Protein AF-A0A1G1EBK8-F1 (afdb_monomer)

Solvent-accessible surface area (backbone atoms only — not comparable to full-atom values): 27143 Å² total; per-residue (Å²): 138,87,82,80,76,94,60,84,82,76,86,72,68,101,64,62,46,67,24,41,81,58,29,32,38,35,68,66,65,96,40,34,37,39,34,24,47,76,86,42,84,69,46,82,44,76,47,86,49,78,54,48,54,51,51,50,56,38,45,41,47,74,76,58,59,32,39,57,70,40,42,17,61,75,66,74,47,57,54,68,57,53,55,51,49,42,54,35,30,76,74,46,40,78,72,42,62,54,77,61,80,78,87,70,98,61,100,83,66,75,90,70,61,86,84,59,75,85,70,68,63,69,59,55,54,50,54,50,53,49,51,53,48,53,54,48,52,60,59,62,56,59,61,89,65,83,74,74,76,82,55,82,73,50,68,71,47,88,52,58,80,70,88,77,75,98,72,93,49,100,59,55,76,61,50,56,55,53,54,48,41,42,73,75,64,44,44,62,63,57,38,32,54,72,46,13,51,38,27,57,53,58,52,50,52,54,51,27,56,76,70,69,46,88,48,80,75,55,60,75,77,52,61,44,44,63,58,9,47,75,67,27,30,85,46,50,74,55,72,67,60,46,50,53,48,47,52,55,46,48,70,66,68,50,64,64,61,47,52,52,50,57,49,52,50,36,44,36,71,62,76,44,68,75,63,52,44,78,44,67,41,64,72,45,72,50,83,62,100,55,94,55,98,53,55,50,48,42,47,70,61,43,63,67,47,45,61,71,48,39,62,68,48,10,69,80,59,78,69,40,71,38,37,34,39,38,38,44,72,59,64,48,57,71,52,51,59,75,39,73,91,50,35,32,39,31,43,54,68,87,68,60,63,64,65,56,65,66,56,62,72,89,69,38,54,73,80,46,76,50,95,94,39,48,31,31,44,32,79,48,80,42,80,47,68,42,81,59,55,102,85,48,87,60,59,74,46,78,32,44,30,42,38,40,34,34,67,84,75,74,43,64,50,47,30,41,25,67,50,84,85,63,53,74,68,56,53,56,50,52,78,71,56,86,65,89,73,78,72,64,65,61,57,55,46,56,70,63,68,45,82,86,77,127

Sequence (454 aa):
MVQQALFPTDSQDDRRISIGNGFAIEWLGKSHLTVYRYGIPYKICHIKEAIDRRSLVVELVLECGVTKSRLAEAFGISRQSIDNWVDTFKRSGREGLINSYKGSRRKGRQEHGQELPVGNKARQLEAERRRLREEALSRQMSLPLEEPEPVALGEPPEIFNETHEFQESRYAGSFLYWGIFQGFFDFMSCCESYLGRYALVVYLFAMMMIHNLRSVEQLKTVYRREFGQILGLKQLFSREVLWEKIHHACAQKVSLDLVEEFFKRQAQLGLVSLWCIYIDGHFIPYYGKERVRSGYYTQRGHLSACPAQAGKWASYIGGKAPLIVVDREAWGVEHFLSLKGYRFVTWEKHTDPQELAAIPEGRFGEVFRVNDKAYQALEEKKLYHNQASKHSTGTLWVLRRIIIWDKDSDRRVACATQDDQEDTITIIGRGRGRGLYLYLFLYLYLYLVGPLGY

Mean predicted aligned error: 19.63 Å

Structure (mmCIF, N/CA/C/O backbone):
data_AF-A0A1G1EBK8-F1
#
_entry.id   AF-A0A1G1EBK8-F1
#
loop_
_atom_site.group_PDB
_atom_site.id
_atom_site.type_symbol
_atom_site.label_atom_id
_atom_site.label_alt_id
_atom_site.label_comp_id
_atom_site.label_asym_id
_atom_site.label_entity_id
_atom_site.label_seq_id
_atom_site.pdbx_PDB_ins_code
_atom_site.Cartn_x
_atom_site.Cartn_y
_atom_site.Cartn_z
_atom_site.occupancy
_atom_site.B_iso_or_equiv
_atom_site.auth_seq_id
_atom_site.auth_comp_id
_atom_site.auth_asym_id
_atom_site.auth_atom_id
_atom_site.pdbx_PDB_model_num
ATOM 1 N N . MET A 1 1 ? -28.259 -43.410 43.546 1.00 34.56 1 MET A N 1
ATOM 2 C CA . MET A 1 1 ? -28.045 -42.068 44.125 1.00 34.56 1 MET A CA 1
ATOM 3 C C . MET A 1 1 ? -27.617 -41.150 43.003 1.00 34.56 1 MET A C 1
ATOM 5 O O . MET A 1 1 ? -26.549 -41.335 42.440 1.00 34.56 1 MET A O 1
ATOM 9 N N . VAL A 1 2 ? -28.535 -40.272 42.618 1.00 28.41 2 VAL A N 1
ATOM 10 C CA . VAL A 1 2 ? -28.390 -39.253 41.578 1.00 28.41 2 VAL A CA 1
ATOM 11 C C . VAL A 1 2 ? -27.733 -38.040 42.229 1.00 28.41 2 VAL A C 1
ATOM 13 O O . VAL A 1 2 ? -28.213 -37.599 43.271 1.00 28.41 2 VAL A O 1
ATOM 16 N N . GLN A 1 3 ? -26.662 -37.508 41.641 1.00 29.16 3 GLN A N 1
ATOM 17 C CA . GLN A 1 3 ? -26.151 -36.183 41.989 1.00 29.16 3 GLN A CA 1
ATOM 18 C C . GLN A 1 3 ? -26.443 -35.252 40.810 1.00 29.16 3 GLN A C 1
ATOM 20 O O . GLN A 1 3 ? -26.045 -35.508 39.676 1.00 29.16 3 GLN A O 1
ATOM 25 N N . GLN A 1 4 ? -27.279 -34.260 41.105 1.00 28.94 4 GLN A N 1
ATOM 26 C CA . GLN A 1 4 ? -27.975 -33.377 40.178 1.00 28.94 4 GLN A CA 1
ATOM 27 C C . GLN A 1 4 ? -27.016 -32.446 39.434 1.00 28.94 4 GLN A C 1
ATOM 29 O O . GLN A 1 4 ? -26.142 -31.824 40.036 1.00 28.94 4 GLN A O 1
ATOM 34 N N . ALA A 1 5 ? -27.236 -32.311 38.125 1.00 29.48 5 ALA A N 1
ATOM 35 C CA . ALA A 1 5 ? -26.651 -31.246 37.326 1.00 29.48 5 ALA A CA 1
ATOM 36 C C . ALA A 1 5 ? -27.241 -29.898 37.782 1.00 29.48 5 ALA A C 1
ATOM 38 O O . ALA A 1 5 ? -28.457 -29.731 37.846 1.00 29.48 5 ALA A O 1
ATOM 39 N N . LEU A 1 6 ? -26.366 -28.950 38.109 1.00 32.84 6 LEU A N 1
ATOM 40 C CA . LEU A 1 6 ? -26.663 -27.643 38.713 1.00 32.84 6 LEU A CA 1
ATOM 41 C C . LEU A 1 6 ? -27.179 -26.583 37.720 1.00 32.84 6 LEU A C 1
ATOM 43 O O . LEU A 1 6 ? -27.192 -25.395 38.030 1.00 32.84 6 LEU A O 1
ATOM 47 N N . PHE A 1 7 ? -27.636 -27.006 36.542 1.00 34.56 7 PHE A N 1
ATOM 48 C CA . PHE A 1 7 ? -28.274 -26.137 35.561 1.00 34.56 7 PHE A CA 1
ATOM 49 C C . PHE A 1 7 ? -29.581 -26.792 35.109 1.00 34.56 7 PHE A C 1
ATOM 51 O O . PHE A 1 7 ? -29.531 -27.891 34.547 1.00 34.56 7 PHE A O 1
ATOM 58 N N . PRO A 1 8 ? -30.746 -26.158 35.341 1.00 29.00 8 PRO A N 1
ATOM 59 C CA . PRO A 1 8 ? -31.981 -26.596 34.721 1.00 29.00 8 PRO A CA 1
ATOM 60 C C . PRO A 1 8 ? -31.773 -26.562 33.212 1.00 29.00 8 PRO A C 1
ATOM 62 O O . PRO A 1 8 ? -31.421 -25.533 32.634 1.00 29.00 8 PRO A O 1
ATOM 65 N N . THR A 1 9 ? -31.955 -27.713 32.577 1.00 33.97 9 THR A N 1
ATOM 66 C CA . THR A 1 9 ? -32.150 -27.808 31.137 1.00 33.97 9 THR A CA 1
ATOM 67 C C . THR A 1 9 ? -33.527 -27.210 30.866 1.00 33.97 9 THR A C 1
ATOM 69 O O . THR A 1 9 ? -34.515 -27.930 30.766 1.00 33.97 9 THR A O 1
ATOM 72 N N . ASP A 1 10 ? -33.614 -25.879 30.826 1.00 31.50 10 ASP A N 1
ATOM 73 C CA . ASP A 1 10 ? -34.810 -25.198 30.345 1.00 31.50 10 ASP A CA 1
ATOM 74 C C . ASP A 1 10 ? -34.854 -25.365 28.828 1.00 31.50 10 ASP A C 1
ATOM 76 O O . ASP A 1 10 ? -34.415 -24.536 28.032 1.00 31.50 10 ASP A O 1
ATOM 80 N N . SER A 1 11 ? -35.410 -26.503 28.431 1.00 42.31 11 SER A N 1
ATOM 81 C CA . SER A 1 11 ? -36.182 -26.621 27.211 1.00 42.31 11 SER A CA 1
ATOM 82 C C . SER A 1 11 ? -37.348 -25.624 27.276 1.00 42.31 11 SER A C 1
ATOM 84 O O . SER A 1 11 ? -38.432 -25.958 27.754 1.00 42.31 11 SER A O 1
ATOM 86 N N . GLN A 1 12 ? -37.129 -24.396 26.806 1.00 37.78 12 GLN A N 1
ATOM 87 C CA . GLN A 1 12 ? -38.203 -23.479 26.430 1.00 37.78 12 GLN A CA 1
ATOM 88 C C . GLN A 1 12 ? -38.040 -23.041 24.972 1.00 37.78 12 GLN A C 1
ATOM 90 O O . GLN A 1 12 ? -37.213 -22.198 24.640 1.00 37.78 12 GLN A O 1
ATOM 95 N N . ASP A 1 13 ? -38.890 -23.643 24.141 1.00 41.44 13 ASP A N 1
ATOM 96 C CA . ASP A 1 13 ? -39.350 -23.211 22.821 1.00 41.44 13 ASP A CA 1
ATOM 97 C C . ASP A 1 13 ? -38.303 -22.836 21.759 1.00 41.44 13 ASP A C 1
ATOM 99 O O . ASP A 1 13 ? -37.919 -21.681 21.565 1.00 41.44 13 ASP A O 1
ATOM 103 N N . ASP A 1 14 ? -38.033 -23.825 20.907 1.00 50.75 14 ASP A N 1
ATOM 104 C CA . ASP A 1 14 ? -37.375 -23.763 19.592 1.00 50.75 14 ASP A CA 1
ATOM 105 C C . ASP A 1 14 ? -38.159 -22.923 18.542 1.00 50.75 14 ASP A C 1
ATOM 107 O O . ASP A 1 14 ? -38.064 -23.123 17.332 1.00 50.75 14 ASP A O 1
ATOM 111 N N . ARG A 1 15 ? -39.007 -21.986 18.993 1.00 61.72 15 ARG A N 1
ATOM 112 C CA . ARG A 1 15 ? -39.857 -21.111 18.162 1.00 61.72 15 ARG A CA 1
ATOM 113 C C . ARG A 1 15 ? -39.384 -19.659 18.112 1.00 61.72 15 ARG A C 1
ATOM 115 O O . ARG A 1 15 ? -39.955 -18.860 17.366 1.00 61.72 15 ARG A O 1
ATOM 122 N N . ARG A 1 16 ? -38.361 -19.297 18.892 1.00 74.81 16 ARG A N 1
ATOM 123 C CA . ARG A 1 16 ? -37.847 -17.923 18.971 1.00 74.81 16 ARG A CA 1
ATOM 124 C C . ARG A 1 16 ? -36.744 -17.689 17.946 1.00 74.81 16 ARG A C 1
ATOM 126 O O . ARG A 1 16 ? -35.682 -18.298 18.005 1.00 74.81 16 ARG A O 1
ATOM 133 N N . ILE A 1 17 ? -36.966 -16.743 17.037 1.00 79.62 17 ILE A N 1
ATOM 134 C CA . ILE A 1 17 ? -35.989 -16.380 16.004 1.00 79.62 17 ILE A CA 1
ATOM 135 C C . ILE A 1 17 ? -35.163 -15.190 16.497 1.00 79.62 17 ILE A C 1
ATOM 137 O O . ILE A 1 17 ? -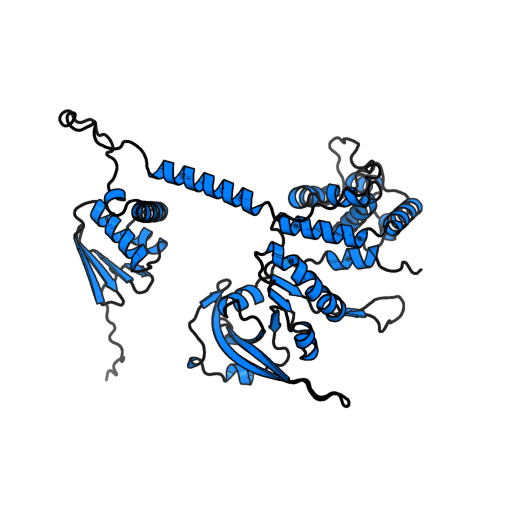35.701 -14.108 16.745 1.00 79.62 17 ILE A O 1
ATOM 141 N N . SER A 1 18 ? -33.848 -15.370 16.638 1.00 81.00 18 SER A N 1
ATOM 142 C CA . SER A 1 18 ? -32.935 -14.296 17.050 1.00 81.00 18 SER A CA 1
ATOM 143 C C . SER A 1 18 ? -32.719 -13.280 15.925 1.00 81.00 18 SER A C 1
ATOM 145 O O . SER A 1 18 ? -32.270 -13.633 14.834 1.00 81.00 18 SER A O 1
ATOM 147 N N . ILE A 1 19 ? -32.966 -11.997 16.206 1.00 81.31 19 ILE A N 1
ATOM 148 C CA . ILE A 1 19 ? -32.818 -10.894 15.238 1.00 81.31 19 ILE A CA 1
ATOM 149 C C . ILE A 1 19 ? -31.589 -10.002 15.511 1.00 81.31 19 ILE A C 1
ATOM 151 O O . ILE A 1 19 ? -31.336 -9.050 14.774 1.00 81.31 19 ILE A O 1
ATOM 155 N N . GLY A 1 20 ? -30.755 -10.362 16.496 1.00 74.75 20 GLY A N 1
ATOM 156 C CA . GLY A 1 20 ? -29.507 -9.663 16.845 1.00 74.75 20 GLY A CA 1
ATOM 157 C C . GLY A 1 20 ? -29.666 -8.630 17.969 1.00 74.75 20 GLY A C 1
ATOM 158 O O . GLY A 1 20 ? -30.779 -8.297 18.360 1.00 74.75 20 GLY A O 1
ATOM 159 N N . ASN A 1 21 ? -28.541 -8.157 18.520 1.00 75.69 21 ASN A N 1
ATOM 160 C CA . ASN A 1 21 ? -28.478 -7.193 19.634 1.00 75.69 21 ASN A CA 1
ATOM 161 C C . ASN A 1 21 ? -29.305 -7.584 20.885 1.00 75.69 21 ASN A C 1
ATOM 163 O O . ASN A 1 21 ? -29.906 -6.742 21.543 1.00 75.69 21 ASN A O 1
ATOM 167 N N . GLY A 1 22 ? -29.398 -8.885 21.186 1.00 74.56 22 GLY A N 1
ATOM 168 C CA . GLY A 1 22 ? -30.194 -9.390 22.312 1.00 74.56 22 GLY A CA 1
ATOM 169 C C . GLY A 1 22 ? -31.708 -9.439 22.074 1.00 74.56 22 GLY A C 1
ATOM 170 O O . GLY A 1 22 ? -32.440 -9.779 23.002 1.00 74.56 22 GLY A O 1
ATOM 171 N N . PHE A 1 23 ? -32.191 -9.144 20.861 1.00 82.19 23 PHE A N 1
ATOM 172 C CA . PHE A 1 23 ? -33.609 -9.233 20.508 1.00 82.19 23 PHE A CA 1
ATOM 173 C C . PHE A 1 23 ? -33.960 -10.555 19.811 1.00 82.19 23 PHE A C 1
ATOM 175 O O . PHE A 1 23 ? -33.194 -11.080 18.994 1.00 82.19 23 PHE A O 1
ATOM 182 N N . ALA A 1 24 ? -35.153 -11.073 20.103 1.00 83.88 24 ALA A N 1
ATOM 183 C CA . ALA A 1 24 ? -35.740 -12.243 19.452 1.00 83.88 24 ALA A CA 1
ATOM 184 C C . ALA A 1 24 ? -37.229 -12.013 19.172 1.00 83.88 24 ALA A C 1
ATOM 186 O O . ALA A 1 24 ? -37.861 -11.186 19.828 1.00 83.88 24 ALA A O 1
ATOM 187 N N . ILE A 1 25 ? -37.794 -12.733 18.206 1.00 85.38 25 ILE A N 1
ATOM 188 C CA . ILE A 1 25 ? -39.227 -12.678 17.901 1.00 85.38 25 ILE A CA 1
ATOM 189 C C . ILE A 1 25 ? -39.865 -14.056 18.006 1.00 85.38 25 ILE A C 1
ATOM 191 O O . ILE A 1 25 ? -39.249 -15.063 17.659 1.00 85.38 25 ILE A O 1
ATOM 195 N N . GLU A 1 26 ? -41.116 -14.074 18.445 1.00 84.75 26 GLU A N 1
ATOM 196 C CA . GLU A 1 26 ? -41.941 -15.272 18.532 1.00 84.75 26 GLU A CA 1
ATOM 197 C C . GLU A 1 26 ? -43.314 -14.995 17.915 1.00 84.75 26 GLU A C 1
ATOM 199 O O . GLU A 1 26 ? -43.963 -13.990 18.224 1.00 84.75 26 GLU A O 1
ATOM 204 N N . TRP A 1 27 ? -43.754 -15.882 17.024 1.00 79.81 27 TRP A N 1
ATOM 205 C CA . TRP A 1 27 ? -45.049 -15.779 16.357 1.00 79.81 27 TRP A CA 1
ATOM 206 C C . TRP A 1 27 ? -46.099 -16.598 17.112 1.00 79.81 27 TRP A C 1
ATOM 208 O O . TRP A 1 27 ? -46.095 -17.828 17.072 1.00 79.81 27 TRP A O 1
ATOM 218 N N . LEU A 1 28 ? -47.050 -15.915 17.749 1.00 76.50 28 LEU A N 1
ATOM 219 C CA . LEU A 1 28 ? -48.225 -16.521 18.379 1.00 76.50 28 LEU A CA 1
ATOM 220 C C . LEU A 1 28 ? -49.370 -16.560 17.348 1.00 76.50 28 LEU A C 1
ATOM 222 O O . LEU A 1 28 ? -50.330 -15.791 17.384 1.00 76.50 28 LEU A O 1
ATOM 226 N N . GLY A 1 29 ? -49.239 -17.443 16.354 1.00 70.75 29 GLY A N 1
ATOM 227 C CA . GLY A 1 29 ? -50.186 -17.574 15.238 1.00 70.75 29 GLY A CA 1
ATOM 228 C C . GLY A 1 29 ? -49.928 -16.598 14.079 1.00 70.75 29 GLY A C 1
ATOM 229 O O . GLY A 1 29 ? -48.817 -16.113 13.891 1.00 70.75 29 GLY A O 1
ATOM 230 N N . LYS A 1 30 ? -50.950 -16.326 13.249 1.00 63.56 30 LYS A N 1
ATOM 231 C CA . LYS A 1 30 ? -50.794 -15.545 11.996 1.00 63.56 30 LYS A CA 1
ATOM 232 C C . LYS A 1 30 ? -50.728 -14.023 12.182 1.00 63.56 30 LYS A C 1
ATOM 234 O O . LYS A 1 30 ? -50.309 -13.328 11.260 1.00 63.56 30 LYS A O 1
ATOM 239 N N . SER A 1 31 ? -51.176 -13.506 13.326 1.00 69.81 31 SER A N 1
ATOM 240 C CA . SER A 1 31 ? -51.436 -12.065 13.509 1.00 69.81 31 SER A CA 1
ATOM 241 C C . SER A 1 31 ? -50.854 -11.480 14.792 1.00 69.81 31 SER A C 1
ATOM 243 O O . SER A 1 31 ? -50.856 -10.261 14.933 1.00 69.81 31 SER A O 1
ATOM 245 N N . HIS A 1 32 ? -50.349 -12.308 15.709 1.00 80.69 32 HIS A N 1
ATOM 246 C CA . HIS A 1 32 ? -49.748 -11.849 16.959 1.00 80.69 32 HIS A CA 1
ATOM 247 C C . HIS A 1 32 ? -48.260 -12.187 16.964 1.00 80.69 32 HIS A C 1
ATOM 249 O O . HIS A 1 32 ? -47.871 -13.327 16.708 1.00 80.69 32 HIS A O 1
ATOM 255 N N . LEU A 1 33 ? -47.437 -11.181 17.244 1.00 84.62 33 LEU A N 1
ATOM 256 C CA . LEU A 1 33 ? -45.989 -11.302 17.331 1.00 84.62 33 LEU A CA 1
ATOM 257 C C . LEU A 1 33 ? -45.514 -10.679 18.637 1.00 84.62 33 LEU A C 1
ATOM 259 O O . LEU A 1 33 ? -45.850 -9.533 18.938 1.00 84.62 33 LEU A O 1
ATOM 263 N N . THR A 1 34 ? -44.693 -11.417 19.375 1.00 82.94 34 THR A N 1
ATOM 264 C CA . THR A 1 34 ? -44.033 -10.921 20.582 1.00 82.94 34 THR A CA 1
ATOM 265 C C . THR A 1 34 ? -42.553 -10.716 20.293 1.00 82.94 34 THR A C 1
ATOM 267 O O . THR A 1 34 ? -41.860 -11.624 19.835 1.00 82.94 34 THR A O 1
ATOM 270 N N . VAL A 1 35 ? -42.067 -9.503 20.545 1.00 82.69 35 VAL A N 1
ATOM 271 C CA . VAL A 1 35 ? -40.647 -9.156 20.531 1.00 82.69 35 VAL A CA 1
ATOM 272 C C . VAL A 1 35 ? -40.113 -9.329 21.944 1.00 82.69 35 VAL A C 1
ATOM 274 O O . VAL A 1 35 ? -40.679 -8.780 22.887 1.00 82.69 35 VAL A O 1
ATOM 277 N N . TYR A 1 36 ? -39.009 -10.046 22.084 1.00 79.06 36 TYR A N 1
ATOM 278 C CA . TYR A 1 36 ? -38.283 -10.249 23.331 1.00 79.06 36 TYR A CA 1
ATOM 279 C C . TYR A 1 36 ? -36.968 -9.480 23.304 1.00 79.06 36 TYR A C 1
ATOM 281 O O . TYR A 1 36 ? -36.324 -9.384 22.259 1.00 79.06 36 TYR A O 1
ATOM 289 N N . ARG A 1 37 ? -36.539 -8.997 24.470 1.00 78.25 37 ARG A N 1
ATOM 290 C CA . ARG A 1 37 ? -35.206 -8.441 24.716 1.00 78.25 37 ARG A CA 1
ATOM 291 C C . ARG A 1 37 ? -34.580 -9.216 25.874 1.00 78.25 37 ARG A C 1
ATOM 293 O O . ARG A 1 37 ? -35.130 -9.220 26.970 1.00 78.25 37 ARG A O 1
ATOM 300 N N . TYR A 1 38 ? -33.472 -9.910 25.622 1.00 74.75 38 TYR A N 1
ATOM 301 C CA . TYR A 1 38 ? -32.792 -10.788 26.588 1.00 74.75 38 TYR A CA 1
ATOM 302 C C . TYR A 1 38 ? -33.735 -11.784 27.295 1.00 74.75 38 TYR A C 1
ATOM 304 O O . TYR A 1 38 ? -33.621 -12.022 28.491 1.00 74.75 38 TYR A O 1
ATOM 312 N N . GLY A 1 39 ? -34.703 -12.342 26.558 1.00 70.94 39 GLY A N 1
ATOM 313 C CA . GLY A 1 39 ? -35.668 -13.317 27.085 1.00 70.94 39 GLY A CA 1
ATOM 314 C C . GLY A 1 39 ? -36.892 -12.719 27.790 1.00 70.94 39 GLY A C 1
ATOM 315 O O . GLY A 1 39 ? -37.834 -13.452 28.075 1.00 70.94 39 GLY A O 1
ATOM 316 N N . ILE A 1 40 ? -36.938 -11.400 27.999 1.00 73.19 40 ILE A N 1
ATOM 317 C CA . ILE A 1 40 ? -38.088 -10.699 28.589 1.00 73.19 40 ILE A CA 1
ATOM 318 C C . ILE A 1 40 ? -38.975 -10.153 27.458 1.00 73.19 40 ILE A C 1
ATOM 320 O O . ILE A 1 40 ? -38.438 -9.564 26.513 1.00 73.19 40 ILE A O 1
ATOM 324 N N . PRO A 1 41 ? -40.311 -10.326 27.505 1.00 78.56 41 PRO A N 1
ATOM 325 C CA . PRO A 1 41 ? -41.208 -9.755 26.505 1.00 78.56 41 PRO A CA 1
ATOM 326 C C . PRO A 1 41 ? -41.097 -8.225 26.516 1.00 78.56 41 PRO A C 1
ATOM 328 O O . PRO A 1 41 ? -41.412 -7.565 27.501 1.00 78.56 41 PRO A O 1
ATOM 331 N N . TYR A 1 42 ? -40.619 -7.674 25.405 1.00 78.56 42 TYR A N 1
ATOM 332 C CA . TYR A 1 42 ? -40.425 -6.243 25.194 1.00 78.56 42 TYR A CA 1
ATOM 333 C C . TYR A 1 42 ? -41.683 -5.592 24.616 1.00 78.56 42 TYR A C 1
ATOM 335 O O . TYR A 1 42 ? -42.096 -4.528 25.070 1.00 78.56 42 TYR A O 1
ATOM 343 N N . LYS A 1 43 ? -42.310 -6.228 23.617 1.00 79.62 43 LYS A N 1
ATOM 344 C CA . LYS A 1 43 ? -43.493 -5.675 22.947 1.00 79.62 43 LYS A CA 1
ATOM 345 C C . LYS A 1 43 ? -44.355 -6.772 22.338 1.00 79.62 43 LYS A C 1
ATOM 347 O O . LYS A 1 43 ? -43.838 -7.645 21.649 1.00 79.62 43 LYS A O 1
ATOM 352 N N . ILE A 1 44 ? -45.666 -6.694 22.550 1.00 81.62 44 ILE A N 1
ATOM 353 C CA . ILE A 1 44 ? -46.651 -7.560 21.893 1.00 81.62 44 ILE A CA 1
ATOM 354 C C . ILE A 1 44 ? -47.344 -6.732 20.814 1.00 81.62 44 ILE A C 1
ATOM 356 O O . ILE A 1 44 ? -47.933 -5.690 21.098 1.00 81.62 44 ILE A O 1
ATOM 360 N N . CYS A 1 45 ? -47.258 -7.189 19.571 1.00 78.88 45 CYS A N 1
ATOM 361 C CA . CYS A 1 45 ? -47.774 -6.495 18.401 1.00 78.88 45 CYS A CA 1
ATOM 362 C C . CYS A 1 45 ? -48.847 -7.341 17.718 1.00 78.88 45 CYS A C 1
ATOM 364 O O . CYS A 1 45 ? -48.611 -8.495 17.356 1.00 78.88 45 CYS A O 1
ATOM 366 N N . HIS A 1 46 ? -50.011 -6.736 17.481 1.00 79.19 46 HIS A N 1
ATOM 367 C CA . HIS A 1 46 ? -51.031 -7.307 16.613 1.00 79.19 46 HIS A CA 1
ATOM 368 C C . HIS A 1 46 ? -50.864 -6.735 15.200 1.00 79.19 46 HIS A C 1
ATOM 370 O O . HIS A 1 46 ? -51.093 -5.552 14.972 1.00 79.19 46 HIS A O 1
ATOM 376 N N . ILE A 1 47 ? -50.512 -7.578 14.232 1.00 75.81 47 ILE A N 1
ATOM 377 C CA . ILE A 1 47 ? -50.346 -7.200 12.824 1.00 75.81 47 ILE A CA 1
ATOM 378 C C . ILE A 1 47 ? -51.689 -7.428 12.112 1.00 75.81 47 ILE A C 1
ATOM 380 O O . ILE A 1 47 ? -52.029 -8.570 11.793 1.00 75.81 47 ILE A O 1
ATOM 384 N N . LYS A 1 48 ? -52.485 -6.364 11.905 1.00 68.12 48 LYS A N 1
ATOM 385 C CA . LYS A 1 48 ? -53.739 -6.422 11.115 1.00 68.12 48 LYS A CA 1
ATOM 386 C C . LYS A 1 48 ? -53.494 -6.037 9.666 1.00 68.12 48 LYS A C 1
ATOM 388 O O . LYS A 1 48 ? -54.006 -6.688 8.758 1.00 68.12 48 LYS A O 1
ATOM 393 N N . GLU A 1 49 ? -52.694 -5.000 9.455 1.00 69.38 49 GLU A N 1
ATOM 394 C CA . GLU A 1 49 ? -52.453 -4.414 8.146 1.00 69.38 49 GLU A CA 1
ATOM 395 C C . GLU A 1 49 ? -50.973 -4.487 7.752 1.00 69.38 49 GLU A C 1
ATOM 397 O O . GLU A 1 49 ? -50.064 -4.600 8.578 1.00 69.38 49 GLU A O 1
ATOM 402 N N . ALA A 1 50 ? -50.695 -4.396 6.448 1.00 69.12 50 ALA A N 1
ATOM 403 C CA . ALA A 1 50 ? -49.322 -4.416 5.940 1.00 69.12 50 ALA A CA 1
ATOM 404 C C . ALA A 1 50 ? -48.474 -3.233 6.454 1.00 69.12 50 ALA A C 1
ATOM 406 O O . ALA A 1 50 ? -47.244 -3.322 6.459 1.00 69.12 50 ALA A O 1
ATOM 407 N N . ILE A 1 51 ? -49.116 -2.141 6.888 1.00 77.06 51 ILE A N 1
ATOM 408 C CA . ILE A 1 51 ? -48.459 -0.970 7.477 1.00 77.06 51 ILE A CA 1
ATOM 409 C C . ILE A 1 51 ? -47.902 -1.255 8.878 1.00 77.06 51 ILE A C 1
ATOM 411 O O . ILE A 1 51 ? -46.797 -0.803 9.186 1.00 77.06 51 ILE A O 1
ATOM 415 N N . ASP A 1 52 ? -48.595 -2.072 9.678 1.00 77.62 52 ASP A N 1
ATOM 416 C CA . ASP A 1 52 ? -48.165 -2.458 11.028 1.00 77.62 52 ASP A CA 1
ATOM 417 C C . ASP A 1 52 ? -46.848 -3.230 10.958 1.00 77.62 52 ASP A C 1
ATOM 419 O O . ASP A 1 52 ? -45.893 -2.950 11.681 1.00 77.62 52 ASP A O 1
ATOM 423 N N . ARG A 1 53 ? -46.761 -4.149 9.987 1.00 81.94 53 ARG A N 1
ATOM 424 C CA . ARG A 1 53 ? -45.556 -4.943 9.730 1.00 81.94 53 ARG A CA 1
ATOM 425 C C . ARG A 1 53 ? -44.362 -4.072 9.338 1.00 81.94 53 ARG A C 1
ATOM 427 O O . ARG A 1 53 ? -43.254 -4.319 9.801 1.00 81.94 53 ARG A O 1
ATOM 434 N N . ARG A 1 54 ? -44.565 -3.060 8.489 1.00 84.00 54 ARG A N 1
ATOM 435 C CA . ARG A 1 54 ? -43.487 -2.150 8.055 1.00 84.00 54 ARG A CA 1
ATOM 436 C C . ARG A 1 54 ? -43.039 -1.223 9.170 1.00 84.00 54 ARG A C 1
ATOM 438 O O . ARG A 1 54 ? -41.842 -1.029 9.337 1.00 84.00 54 ARG A O 1
ATOM 445 N N . SER A 1 55 ? -43.994 -0.686 9.925 1.00 82.25 55 SER A N 1
ATOM 446 C CA . SER A 1 55 ? -43.712 0.197 11.056 1.00 82.25 55 SER A CA 1
ATOM 447 C C . SER A 1 55 ? -42.890 -0.530 12.116 1.00 82.25 55 SER A C 1
ATOM 449 O O . SER A 1 55 ? -41.874 -0.002 12.552 1.00 82.25 55 SER A O 1
ATOM 451 N N . LEU A 1 56 ? -43.257 -1.776 12.436 1.00 83.56 56 LEU A N 1
ATOM 452 C CA . LEU A 1 56 ? -42.506 -2.611 13.372 1.00 83.56 56 LEU A CA 1
ATOM 453 C C . LEU A 1 56 ? -41.078 -2.897 12.884 1.00 83.56 56 LEU A C 1
ATOM 455 O O . LEU A 1 56 ? -40.130 -2.797 13.654 1.00 83.56 56 LEU A O 1
ATOM 459 N N . VAL A 1 57 ? -40.903 -3.230 11.601 1.00 84.12 57 VAL A N 1
ATOM 460 C CA . VAL A 1 57 ? -39.572 -3.486 11.023 1.00 84.12 57 VAL A CA 1
ATOM 461 C C . VAL A 1 57 ? -38.686 -2.240 11.082 1.00 84.12 57 VAL A C 1
ATOM 463 O O . VAL A 1 57 ? -37.503 -2.351 11.392 1.00 84.12 57 VAL A O 1
ATOM 466 N N . VAL A 1 58 ? -39.239 -1.058 10.805 1.00 84.31 58 VAL A N 1
ATOM 467 C CA . VAL A 1 58 ? -38.485 0.200 10.875 1.00 84.31 58 VAL A CA 1
ATOM 468 C C . VAL A 1 58 ? -38.119 0.556 12.317 1.00 84.31 58 VAL A C 1
ATOM 470 O O . VAL A 1 58 ? -36.968 0.908 12.563 1.00 84.31 58 VAL A O 1
ATOM 473 N N . GLU A 1 59 ? -39.052 0.407 13.261 1.00 83.44 59 GLU A N 1
ATOM 474 C CA . GLU A 1 59 ? -38.825 0.619 14.699 1.00 83.44 59 GLU A CA 1
ATOM 475 C C . GLU A 1 59 ? -37.693 -0.280 15.218 1.00 83.44 59 GLU A C 1
ATOM 477 O O . GLU A 1 59 ? -36.715 0.210 15.778 1.00 83.44 59 GLU A O 1
ATOM 482 N N . LEU A 1 60 ? -37.746 -1.586 14.929 1.00 83.25 60 LEU A N 1
ATOM 483 C CA . LEU A 1 60 ? -36.711 -2.533 15.357 1.00 83.25 60 LEU A CA 1
ATOM 484 C C . LEU A 1 60 ? -35.323 -2.185 14.791 1.00 83.25 60 LEU A C 1
ATOM 486 O O . LEU A 1 60 ? -34.310 -2.376 15.463 1.00 83.25 60 LEU A O 1
ATOM 490 N N . VAL A 1 61 ? -35.251 -1.665 13.564 1.00 84.31 61 VAL A N 1
ATOM 491 C CA . VAL A 1 61 ? -33.973 -1.287 12.942 1.00 84.31 61 VAL A CA 1
ATOM 492 C C . VAL A 1 61 ? -33.433 0.036 13.486 1.00 84.31 61 VAL A C 1
ATOM 494 O O . VAL A 1 61 ? -32.227 0.139 13.696 1.00 84.31 61 VAL A O 1
ATOM 497 N N . LEU A 1 62 ? -34.287 1.043 13.688 1.00 80.94 62 LEU A N 1
ATOM 498 C CA . LEU A 1 62 ? -33.860 2.381 14.108 1.00 80.94 62 LEU A CA 1
ATOM 499 C C . LEU A 1 62 ? -33.656 2.501 15.619 1.00 80.94 62 LEU A C 1
ATOM 501 O O . LEU A 1 62 ? -32.689 3.127 16.038 1.00 80.94 62 LEU A O 1
ATOM 505 N N . GLU A 1 63 ? -34.537 1.905 16.420 1.00 79.25 63 GLU A N 1
ATOM 506 C CA . GLU A 1 63 ? -34.544 2.069 17.879 1.00 79.25 63 GLU A CA 1
ATOM 507 C C . GLU A 1 63 ? -33.859 0.902 18.598 1.00 79.25 63 GLU A C 1
ATOM 509 O O . GLU A 1 63 ? -33.174 1.104 19.597 1.00 79.25 63 GLU A O 1
ATOM 514 N N . CYS A 1 64 ? -34.001 -0.327 18.088 1.00 75.31 64 CYS A N 1
ATOM 515 C CA . CYS A 1 64 ? -33.438 -1.525 18.727 1.00 75.31 64 CYS A CA 1
ATOM 516 C C . CYS A 1 64 ? -32.090 -1.978 18.126 1.00 75.31 64 CYS A C 1
ATOM 518 O O . CYS A 1 64 ? -31.430 -2.858 18.684 1.00 75.31 64 CYS A O 1
ATOM 520 N N . GLY A 1 65 ? -31.658 -1.390 17.002 1.00 76.25 65 GLY A N 1
ATOM 521 C CA . GLY A 1 65 ? -30.354 -1.668 16.382 1.00 76.25 65 GLY A CA 1
ATOM 522 C C . GLY A 1 65 ? -30.179 -3.116 15.906 1.00 76.25 65 GLY A C 1
ATOM 523 O O . GLY A 1 65 ? -29.070 -3.651 15.921 1.00 76.25 65 GLY A O 1
ATOM 524 N N . VAL A 1 66 ? -31.270 -3.784 15.524 1.00 84.12 66 VAL A N 1
ATOM 525 C CA . VAL A 1 66 ? -31.248 -5.211 15.165 1.00 84.12 66 VAL A CA 1
ATOM 526 C C . VAL A 1 66 ? -30.541 -5.467 13.829 1.00 84.12 66 VAL A C 1
ATOM 528 O O . VAL A 1 66 ? -30.464 -4.612 12.940 1.00 84.12 66 VAL A O 1
ATOM 531 N N . THR A 1 67 ? -30.032 -6.685 13.643 1.00 84.06 67 THR A N 1
ATOM 532 C CA . THR A 1 67 ? -29.303 -7.055 12.427 1.00 84.06 67 THR A CA 1
ATOM 533 C C . THR A 1 67 ? -30.269 -7.239 11.253 1.00 84.06 67 THR A C 1
ATOM 535 O O . THR A 1 67 ? -31.016 -8.216 11.198 1.00 84.06 67 THR A O 1
ATOM 538 N N . LYS A 1 68 ? -30.204 -6.344 10.256 1.00 84.75 68 LYS A N 1
ATOM 539 C CA . LYS A 1 68 ? -31.103 -6.335 9.079 1.00 84.75 68 LYS A CA 1
ATOM 540 C C . LYS A 1 68 ? -31.184 -7.675 8.337 1.00 84.75 68 LYS A C 1
ATOM 542 O O . LYS A 1 68 ? -32.251 -8.026 7.852 1.00 84.75 68 LYS A O 1
ATOM 547 N N . SER A 1 69 ? -30.080 -8.422 8.253 1.00 80.88 69 SER A N 1
ATOM 548 C CA . SER A 1 69 ? -30.029 -9.735 7.591 1.00 80.88 69 SER A CA 1
ATOM 549 C C . SER A 1 69 ? -30.892 -10.779 8.307 1.00 80.88 69 SER A C 1
ATOM 551 O O . SER A 1 69 ? -31.679 -11.465 7.668 1.00 80.88 69 SER A O 1
ATOM 553 N N . ARG A 1 70 ? -30.790 -10.846 9.641 1.00 79.38 70 ARG A N 1
ATOM 554 C CA . ARG A 1 70 ? -31.569 -11.780 10.467 1.00 79.38 70 ARG A CA 1
ATOM 555 C C . ARG A 1 70 ? -33.033 -11.360 10.557 1.00 79.38 70 ARG A C 1
ATOM 557 O O . ARG A 1 70 ? -33.921 -12.199 10.522 1.00 79.38 70 ARG A O 1
ATOM 564 N N . LEU A 1 71 ? -33.295 -10.053 10.591 1.00 85.69 71 LEU A N 1
ATOM 565 C CA . LEU A 1 71 ? -34.655 -9.517 10.532 1.00 85.69 71 LEU A CA 1
ATOM 566 C C . LEU A 1 71 ? -35.343 -9.832 9.190 1.00 85.69 71 LEU A C 1
ATOM 568 O O . LEU A 1 71 ? -36.525 -10.163 9.170 1.00 85.69 71 LEU A O 1
ATOM 572 N N . ALA A 1 72 ? -34.607 -9.749 8.077 1.00 85.25 72 ALA A N 1
ATOM 573 C CA . ALA A 1 72 ? -35.098 -10.095 6.744 1.00 85.25 72 ALA A CA 1
ATOM 574 C C . ALA A 1 72 ? -35.533 -11.563 6.657 1.00 85.25 72 ALA A C 1
ATOM 576 O O . ALA A 1 72 ? -36.621 -11.852 6.160 1.00 85.25 72 ALA A O 1
ATOM 577 N N . GLU A 1 73 ? -34.719 -12.463 7.204 1.00 81.31 73 GLU A N 1
ATOM 578 C CA . GLU A 1 73 ? -35.009 -13.894 7.298 1.00 81.31 73 GLU A CA 1
ATOM 579 C C . GLU A 1 73 ? -36.219 -14.170 8.204 1.00 81.31 73 GLU A C 1
ATOM 581 O O . GLU A 1 73 ? -37.177 -14.811 7.776 1.00 81.31 73 GLU A O 1
ATOM 586 N N . ALA A 1 74 ? -36.247 -13.577 9.401 1.00 82.50 74 ALA A N 1
ATOM 587 C CA . ALA A 1 74 ? -37.309 -13.778 10.388 1.00 82.50 74 ALA A CA 1
ATOM 588 C C . ALA A 1 74 ? -38.688 -13.267 9.924 1.00 82.50 74 ALA A C 1
ATOM 590 O O . ALA A 1 74 ? -39.726 -13.802 10.317 1.00 82.50 74 ALA A O 1
ATOM 591 N N . PHE A 1 75 ? -38.707 -12.236 9.074 1.00 80.25 75 PHE A N 1
ATOM 592 C CA . PHE A 1 75 ? -39.923 -11.714 8.457 1.00 80.25 75 PHE A CA 1
ATOM 593 C C . PHE A 1 75 ? -40.150 -12.233 7.031 1.00 80.25 75 PHE A C 1
ATOM 595 O O . PHE A 1 75 ? -41.163 -11.858 6.452 1.00 80.25 75 PHE A O 1
ATOM 602 N N . GLY A 1 76 ? -39.279 -13.043 6.424 1.00 79.31 76 GLY A N 1
ATOM 603 C CA . GLY A 1 76 ? -39.435 -13.497 5.032 1.00 79.31 76 GLY A CA 1
ATOM 604 C C . GLY A 1 76 ? -39.540 -12.350 4.012 1.00 79.31 76 GLY A C 1
ATOM 605 O O . GLY A 1 76 ? -40.383 -12.378 3.114 1.00 79.31 76 G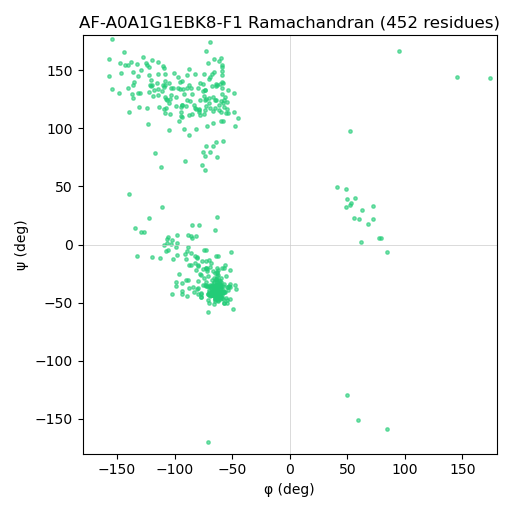LY A O 1
ATOM 606 N N . ILE A 1 77 ? -38.742 -11.294 4.187 1.00 85.25 77 ILE A N 1
ATOM 607 C CA . ILE A 1 77 ? -38.695 -10.103 3.321 1.00 85.25 77 ILE A CA 1
ATOM 608 C C . ILE A 1 77 ? -37.276 -9.881 2.805 1.00 85.25 77 ILE A C 1
ATOM 610 O O . ILE A 1 77 ? -36.308 -10.267 3.448 1.00 85.25 77 ILE A O 1
ATOM 614 N N . SER A 1 78 ? -37.118 -9.216 1.658 1.00 79.00 78 SER A N 1
ATOM 615 C CA . SER A 1 78 ? -35.773 -8.885 1.178 1.00 79.00 78 SER A CA 1
ATOM 616 C C . SER A 1 78 ? -35.121 -7.813 2.059 1.00 79.00 78 SER A C 1
ATOM 618 O O . SER A 1 78 ? -35.773 -6.841 2.453 1.00 79.00 78 SER A O 1
ATOM 620 N N . ARG A 1 79 ? -33.809 -7.931 2.295 1.00 82.06 79 ARG A N 1
ATOM 621 C CA . ARG A 1 79 ? -33.010 -6.890 2.968 1.00 82.06 79 ARG A CA 1
ATOM 622 C C . ARG A 1 79 ? -33.173 -5.520 2.293 1.00 82.06 79 ARG A C 1
ATOM 624 O O . ARG A 1 79 ? -33.329 -4.516 2.979 1.00 82.06 79 ARG A O 1
ATOM 631 N N . GLN A 1 80 ? -33.244 -5.499 0.961 1.00 76.50 80 GLN A N 1
ATOM 632 C CA . GLN A 1 80 ? -33.477 -4.283 0.180 1.00 76.50 80 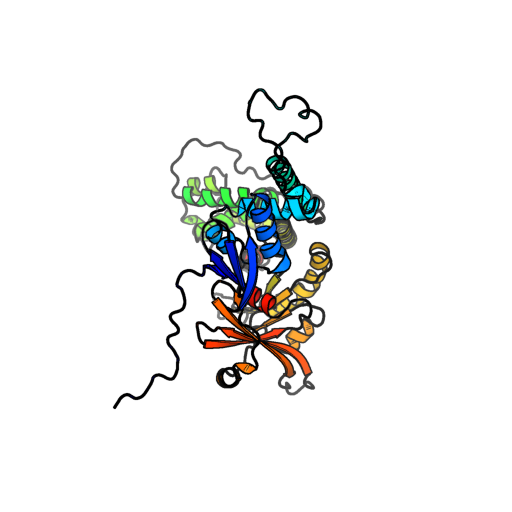GLN A CA 1
ATOM 633 C C . GLN A 1 80 ? -34.823 -3.614 0.509 1.00 76.50 80 GLN A C 1
ATOM 635 O O . GLN A 1 80 ? -34.917 -2.390 0.539 1.00 76.50 80 GLN A O 1
ATOM 640 N N . SER A 1 81 ? -35.877 -4.395 0.773 1.00 79.00 81 SER A N 1
ATOM 641 C CA . SER A 1 81 ? -37.177 -3.852 1.191 1.00 79.00 81 SER A CA 1
ATOM 642 C C . SER A 1 81 ? -37.098 -3.167 2.554 1.00 79.00 81 SER A C 1
ATOM 644 O O . SER A 1 81 ? -37.709 -2.116 2.721 1.00 79.00 81 SER A O 1
ATOM 646 N N . ILE A 1 82 ? -36.317 -3.718 3.490 1.00 83.56 82 ILE A N 1
ATOM 647 C CA . ILE A 1 82 ? -36.070 -3.102 4.801 1.00 83.56 82 ILE A CA 1
ATOM 648 C C . ILE A 1 82 ? -35.363 -1.758 4.621 1.00 83.56 82 ILE A C 1
ATOM 650 O O . ILE A 1 82 ? -35.818 -0.754 5.164 1.00 83.56 82 ILE A O 1
ATOM 654 N N . ASP A 1 83 ? -34.298 -1.718 3.815 1.00 80.25 83 ASP A N 1
ATOM 655 C CA . ASP A 1 83 ? -33.560 -0.480 3.540 1.00 80.25 83 ASP A CA 1
ATOM 656 C C . ASP A 1 83 ? -34.457 0.579 2.881 1.00 80.25 83 ASP A C 1
ATOM 658 O O . ASP A 1 83 ? -34.431 1.745 3.269 1.00 80.25 83 ASP A O 1
ATOM 662 N N . ASN A 1 84 ? -35.318 0.177 1.942 1.00 79.19 84 ASN A N 1
ATOM 663 C CA . ASN A 1 84 ? -36.281 1.083 1.316 1.00 79.19 84 ASN A CA 1
ATOM 664 C C . ASN A 1 84 ? -37.307 1.635 2.323 1.00 79.19 84 ASN A C 1
ATOM 666 O O . ASN A 1 84 ? -37.653 2.814 2.250 1.00 79.19 84 ASN A O 1
ATOM 670 N N . TRP A 1 85 ? -37.812 0.818 3.254 1.00 82.62 85 TRP A N 1
ATOM 671 C CA . TRP A 1 85 ? -38.765 1.277 4.273 1.00 82.62 85 TRP A CA 1
ATOM 672 C C . TRP A 1 85 ? -38.120 2.227 5.275 1.00 82.62 85 TRP A C 1
ATOM 674 O O . TRP A 1 85 ? -38.705 3.265 5.573 1.00 82.62 85 TRP A O 1
ATOM 684 N N . VAL A 1 86 ? -36.909 1.917 5.740 1.00 81.69 86 VAL A N 1
ATOM 685 C CA . VAL A 1 86 ? -36.158 2.777 6.664 1.00 81.69 86 VAL A CA 1
ATOM 686 C C . VAL A 1 86 ? -35.872 4.137 6.028 1.00 81.69 86 VAL A C 1
ATOM 688 O O . VAL A 1 86 ? -36.113 5.165 6.656 1.00 81.69 86 VAL A O 1
ATOM 691 N N . ASP A 1 87 ? -35.431 4.164 4.770 1.00 76.38 87 ASP A N 1
ATOM 692 C CA . ASP A 1 87 ? -35.149 5.421 4.071 1.00 76.38 87 ASP A CA 1
ATOM 693 C C . ASP A 1 87 ? -36.417 6.235 3.802 1.00 76.38 87 ASP A C 1
ATOM 695 O O . ASP A 1 87 ? -36.423 7.455 3.973 1.00 76.38 87 ASP A O 1
ATOM 699 N N . THR A 1 88 ? -37.515 5.570 3.434 1.00 77.25 88 THR A N 1
ATOM 700 C CA . THR A 1 88 ? -38.800 6.252 3.221 1.00 77.25 88 THR A CA 1
ATOM 701 C C . THR A 1 88 ? -39.342 6.829 4.531 1.00 77.25 88 THR A C 1
ATOM 703 O O . THR A 1 88 ? -39.858 7.945 4.546 1.00 77.25 88 THR A O 1
ATOM 706 N N . PHE A 1 89 ? -39.174 6.112 5.644 1.00 79.00 89 PHE A N 1
ATOM 707 C CA . PHE A 1 89 ? -39.576 6.579 6.968 1.00 79.00 89 PHE A CA 1
ATOM 708 C C . PHE A 1 89 ? -38.736 7.764 7.453 1.00 79.00 89 PHE A C 1
ATOM 710 O O . PHE A 1 89 ? -39.292 8.731 7.962 1.00 79.00 89 PHE A O 1
ATOM 717 N N . LYS A 1 90 ? -37.413 7.749 7.240 1.00 76.69 90 LYS A N 1
ATOM 718 C CA . LYS A 1 90 ? -36.544 8.889 7.583 1.00 76.69 90 LYS A CA 1
ATOM 719 C C . LYS A 1 90 ? -36.931 10.177 6.851 1.00 76.69 90 LYS A C 1
ATOM 721 O O . LYS A 1 90 ? -36.734 11.256 7.393 1.00 76.69 90 LYS A O 1
ATOM 726 N N . ARG A 1 91 ? -37.455 10.067 5.626 1.00 70.94 91 ARG A N 1
ATOM 727 C CA . ARG A 1 91 ? -37.826 11.220 4.789 1.00 70.94 91 ARG A CA 1
ATOM 728 C C . ARG A 1 91 ? -39.249 11.723 5.025 1.00 70.94 91 ARG A C 1
ATOM 730 O O . ARG A 1 91 ? -39.483 12.920 4.927 1.00 70.94 91 ARG A O 1
ATOM 737 N N . SER A 1 92 ? -40.202 10.824 5.264 1.00 69.44 92 SER A N 1
ATOM 738 C CA . SER A 1 92 ? -41.638 11.157 5.254 1.00 69.44 92 SER A CA 1
ATOM 739 C C . SER A 1 92 ? -42.414 10.571 6.439 1.00 69.44 92 SER A C 1
ATOM 741 O O . SER A 1 92 ? -43.640 10.503 6.403 1.00 69.44 92 SER A O 1
ATOM 743 N N . GLY A 1 93 ? -41.719 10.097 7.476 1.00 75.75 93 GLY A N 1
ATOM 744 C CA . GLY A 1 93 ? -42.324 9.530 8.679 1.00 75.75 93 GLY A CA 1
ATOM 745 C C . GLY A 1 93 ? -43.226 8.321 8.404 1.00 75.75 93 GLY A C 1
ATOM 746 O O . GLY A 1 93 ? -43.042 7.573 7.439 1.00 75.75 93 GLY A O 1
ATOM 747 N N . ARG A 1 94 ? -44.234 8.126 9.266 1.00 69.06 94 ARG A N 1
ATOM 748 C CA . ARG A 1 94 ? -45.216 7.027 9.158 1.00 69.06 94 ARG A CA 1
ATOM 749 C C . ARG A 1 94 ? -46.018 7.070 7.853 1.00 69.06 94 ARG A C 1
ATOM 751 O O . ARG A 1 94 ? -46.290 6.017 7.281 1.00 69.06 94 ARG A O 1
ATOM 758 N N . GLU A 1 95 ? -46.339 8.262 7.354 1.00 63.84 95 GLU A N 1
ATOM 759 C CA . GLU A 1 95 ? -47.097 8.465 6.110 1.00 63.84 95 GLU A CA 1
ATOM 760 C C . GLU A 1 95 ? -46.341 7.946 4.878 1.00 63.84 95 GLU A C 1
ATOM 762 O O . GLU A 1 95 ? -46.935 7.441 3.923 1.00 63.84 95 GLU A O 1
ATOM 767 N N . GLY A 1 96 ? -45.005 7.970 4.926 1.00 64.88 96 GLY A N 1
ATOM 768 C CA . GLY A 1 96 ? -44.143 7.412 3.889 1.00 64.88 96 GLY A CA 1
ATOM 769 C C . GLY A 1 96 ? -44.276 5.896 3.699 1.00 64.88 96 GLY A C 1
ATOM 770 O O . GLY A 1 96 ? -44.054 5.403 2.592 1.00 64.88 96 GLY A O 1
ATOM 771 N N . LEU A 1 97 ? -44.662 5.154 4.744 1.00 69.62 97 LEU A N 1
ATOM 772 C CA . LEU A 1 97 ? -44.760 3.688 4.725 1.00 69.62 97 LEU A CA 1
ATOM 773 C C . LEU A 1 97 ? -46.065 3.162 4.106 1.00 69.62 97 LEU A C 1
ATOM 775 O O . LEU A 1 97 ? -46.173 1.957 3.832 1.00 69.62 97 LEU A O 1
ATOM 779 N N . ILE A 1 98 ? -47.028 4.052 3.847 1.00 71.94 98 ILE A N 1
ATOM 780 C CA . ILE A 1 98 ? -48.272 3.745 3.141 1.00 71.94 98 ILE A CA 1
ATOM 781 C C . ILE A 1 98 ? -47.938 3.477 1.666 1.00 71.94 98 ILE A C 1
ATOM 783 O O . ILE A 1 98 ? -47.279 4.276 0.998 1.00 71.94 98 ILE A O 1
ATOM 787 N N . ASN A 1 99 ? -48.361 2.321 1.140 1.00 59.03 99 ASN A N 1
ATOM 788 C CA . ASN A 1 99 ? -48.223 2.039 -0.292 1.00 59.03 99 ASN A CA 1
ATOM 789 C C . ASN A 1 99 ? -49.001 3.070 -1.114 1.00 59.03 99 ASN A C 1
ATOM 791 O O . ASN A 1 99 ? -50.169 3.321 -0.828 1.00 59.03 99 ASN A O 1
ATOM 795 N N . SER A 1 100 ? -48.412 3.546 -2.210 1.00 51.34 100 SER A N 1
ATOM 796 C CA . SER A 1 100 ? -49.204 4.128 -3.291 1.00 51.34 100 SER A CA 1
ATOM 797 C C . SER A 1 100 ? -50.099 3.045 -3.906 1.00 51.34 100 SER A C 1
ATOM 799 O O . SER A 1 100 ? -49.702 1.883 -4.059 1.00 51.34 100 SER A O 1
ATOM 801 N N . TYR A 1 101 ? -51.344 3.416 -4.196 1.00 41.16 101 TYR A N 1
ATOM 802 C CA . TYR A 1 101 ? -52.386 2.521 -4.687 1.00 41.16 101 TYR A CA 1
ATOM 803 C C . TYR A 1 101 ? -51.935 1.822 -5.982 1.00 41.16 101 TYR A C 1
ATOM 805 O O . TYR A 1 101 ? -51.679 2.468 -6.997 1.00 41.16 101 TYR A O 1
ATOM 813 N N . LYS A 1 102 ? -51.839 0.486 -5.977 1.00 42.81 102 LYS A N 1
ATOM 814 C CA . LYS A 1 102 ? -51.718 -0.293 -7.217 1.00 42.81 102 LYS A CA 1
ATOM 815 C C . LYS A 1 102 ? -53.121 -0.445 -7.787 1.00 42.81 102 LYS A C 1
ATOM 817 O O . LYS A 1 102 ? -53.885 -1.273 -7.301 1.00 42.81 102 LYS A O 1
ATOM 822 N N . GLY A 1 103 ? -53.457 0.385 -8.772 1.00 40.03 103 GLY A N 1
ATOM 823 C CA . GLY A 1 103 ? -54.755 0.388 -9.443 1.00 40.03 103 GLY A CA 1
ATOM 824 C C . GLY A 1 103 ? -55.209 -1.013 -9.855 1.00 40.03 103 GLY A C 1
ATOM 825 O O . GLY A 1 103 ? -54.748 -1.553 -10.857 1.00 40.03 103 GLY A O 1
ATOM 826 N N . SER A 1 104 ? -56.129 -1.595 -9.087 1.00 39.31 104 SER A N 1
ATOM 827 C CA . SER A 1 104 ? -56.891 -2.776 -9.483 1.00 39.31 104 SER A CA 1
ATOM 828 C C . SER A 1 104 ? -58.203 -2.302 -10.104 1.00 39.31 104 SER A C 1
ATOM 830 O O . SER A 1 104 ? -58.982 -1.595 -9.465 1.00 39.31 104 SER A O 1
ATOM 832 N N . ARG A 1 105 ? -58.436 -2.661 -11.373 1.00 42.84 105 ARG A N 1
ATOM 833 C CA . ARG A 1 105 ? -59.653 -2.343 -12.137 1.00 42.84 105 ARG A CA 1
ATOM 834 C C . ARG A 1 105 ? -60.866 -3.085 -11.549 1.00 42.84 105 ARG A C 1
ATOM 836 O O . ARG A 1 105 ? -61.239 -4.146 -12.041 1.00 42.84 105 ARG A O 1
ATOM 843 N N . ARG A 1 106 ? -61.526 -2.534 -10.526 1.00 41.00 106 ARG A N 1
ATOM 844 C CA . ARG A 1 106 ? -62.902 -2.916 -10.150 1.00 41.00 106 ARG A CA 1
ATOM 845 C C . ARG A 1 106 ? -63.818 -1.692 -10.178 1.00 41.00 106 ARG A C 1
ATOM 847 O O . ARG A 1 106 ? -63.495 -0.646 -9.628 1.00 41.00 106 ARG A O 1
ATOM 854 N N . LYS A 1 107 ? -64.960 -1.863 -10.848 1.00 39.56 107 LYS A N 1
ATOM 855 C CA . LYS A 1 107 ? -65.877 -0.853 -11.416 1.00 39.56 107 LYS A CA 1
ATOM 856 C C . LYS A 1 107 ? -66.603 0.093 -10.431 1.00 39.56 107 LYS A C 1
ATOM 858 O O . LYS A 1 107 ? -67.530 0.762 -10.853 1.00 39.56 107 LYS A O 1
ATOM 863 N N . GLY A 1 108 ? -66.215 0.165 -9.154 1.00 46.88 108 GLY A N 1
ATOM 864 C CA . GLY A 1 108 ? -66.989 0.871 -8.115 1.00 46.88 108 GLY A CA 1
ATOM 865 C C . GLY A 1 108 ? -66.243 1.926 -7.291 1.00 46.88 108 GLY A C 1
ATOM 866 O O . GLY A 1 108 ? -66.761 2.349 -6.269 1.00 46.88 108 GLY A O 1
ATOM 867 N N . ARG A 1 109 ? -65.017 2.323 -7.658 1.00 42.19 109 ARG A N 1
ATOM 868 C CA . ARG A 1 109 ? -64.222 3.318 -6.900 1.00 42.19 109 ARG A CA 1
ATOM 869 C C . ARG A 1 109 ? -63.469 4.296 -7.811 1.00 42.19 109 ARG A C 1
ATOM 871 O O . ARG A 1 109 ? -62.289 4.559 -7.608 1.00 42.19 109 ARG A O 1
ATOM 878 N N . GLN A 1 110 ? -64.131 4.798 -8.852 1.00 46.88 110 GLN A N 1
ATOM 879 C CA . GLN A 1 110 ? -63.548 5.812 -9.745 1.00 46.88 110 GLN A CA 1
ATOM 880 C C . GLN A 1 110 ? -63.615 7.238 -9.171 1.00 46.88 110 GLN A C 1
ATOM 882 O O . GLN A 1 110 ? -62.851 8.092 -9.606 1.00 46.88 110 GLN A O 1
ATOM 887 N N . GLU A 1 111 ? -64.456 7.485 -8.166 1.00 43.88 111 GLU A N 1
ATOM 888 C CA . GLU A 1 111 ? -64.807 8.849 -7.741 1.00 43.88 111 GLU A CA 1
ATOM 889 C C . GLU A 1 111 ? -63.767 9.538 -6.834 1.00 43.88 111 GLU A C 1
ATOM 891 O O . GLU A 1 111 ? -63.796 10.753 -6.699 1.00 43.88 111 GLU A O 1
ATOM 896 N N . HIS A 1 112 ? -62.770 8.812 -6.306 1.00 42.25 112 HIS A N 1
ATOM 897 C CA . HIS A 1 112 ? -61.660 9.390 -5.518 1.00 42.25 112 HIS A CA 1
ATOM 898 C C . HIS A 1 112 ? -60.263 9.093 -6.097 1.00 42.25 112 HIS A C 1
ATOM 900 O O . HIS A 1 112 ? -59.259 9.103 -5.388 1.00 42.25 112 HIS A O 1
ATOM 906 N N . GLY A 1 113 ? -60.171 8.794 -7.398 1.00 41.81 113 GLY A N 1
ATOM 907 C CA . GLY A 1 113 ? -58.901 8.449 -8.053 1.00 41.81 113 GLY A CA 1
ATOM 908 C C . GLY A 1 113 ? -57.965 9.632 -8.338 1.00 41.81 113 GLY A C 1
ATOM 909 O O . GLY A 1 113 ? -56.799 9.402 -8.645 1.00 41.81 113 GLY A O 1
ATOM 910 N N . GLN A 1 114 ? -58.456 10.873 -8.259 1.00 42.69 114 GLN A N 1
ATOM 911 C CA . GLN A 1 114 ? -57.707 12.071 -8.666 1.00 42.69 114 GLN A CA 1
ATOM 912 C C . GLN A 1 114 ? -56.823 12.678 -7.561 1.00 42.69 114 GLN A C 1
ATOM 914 O O . GLN A 1 114 ? -55.896 13.411 -7.887 1.00 42.69 114 GLN A O 1
ATOM 919 N N . GLU A 1 115 ? -57.036 12.344 -6.283 1.00 41.03 115 GLU A N 1
ATOM 920 C CA . GLU A 1 115 ? -56.291 12.944 -5.157 1.00 41.03 115 GLU A CA 1
ATOM 921 C C . GLU A 1 115 ? -55.109 12.100 -4.642 1.00 41.03 115 GLU A C 1
ATOM 923 O O . GLU A 1 115 ? -54.426 12.496 -3.699 1.00 41.03 115 GLU A O 1
ATOM 928 N N . LEU A 1 116 ? -54.821 10.935 -5.235 1.00 42.19 116 LEU A N 1
ATOM 929 C CA . LEU A 1 116 ? -53.827 10.007 -4.681 1.00 42.19 116 LEU A CA 1
ATOM 930 C C . LEU A 1 116 ? -52.528 9.941 -5.514 1.00 42.19 116 LEU A C 1
ATOM 932 O O . LEU A 1 116 ? -52.588 9.654 -6.711 1.00 42.19 116 LEU A O 1
ATOM 936 N N . PRO A 1 117 ? -51.336 10.135 -4.899 1.00 39.38 117 PRO A N 1
ATOM 937 C CA . PRO A 1 117 ? -50.059 10.185 -5.613 1.00 39.38 117 PRO A CA 1
ATOM 938 C C . PRO A 1 117 ? -49.731 8.881 -6.352 1.00 39.38 117 PRO A C 1
ATOM 940 O O . PRO A 1 117 ? -49.567 7.813 -5.750 1.00 39.38 117 PRO A O 1
ATOM 943 N N . VAL A 1 118 ? -49.578 8.980 -7.672 1.00 39.03 118 VAL A N 1
ATOM 944 C CA . VAL A 1 118 ? -49.238 7.864 -8.561 1.00 39.03 118 VAL A CA 1
ATOM 945 C C . VAL A 1 118 ? -47.719 7.804 -8.751 1.00 39.03 118 VAL A C 1
ATOM 947 O O . VAL A 1 118 ? -47.125 8.737 -9.278 1.00 39.03 118 VAL A O 1
ATOM 950 N N . GLY A 1 119 ? -47.073 6.692 -8.377 1.00 44.19 119 GLY A N 1
ATOM 951 C CA . GLY A 1 119 ? -45.717 6.385 -8.862 1.00 44.19 119 GLY A CA 1
ATOM 952 C C . GLY A 1 119 ? -44.784 5.671 -7.880 1.00 44.19 119 GLY A C 1
ATOM 953 O O . GLY A 1 119 ? -44.816 5.889 -6.673 1.00 44.19 119 GLY A O 1
ATOM 954 N N . ASN A 1 120 ? -43.944 4.782 -8.419 1.00 58.41 120 ASN A N 1
ATOM 955 C CA . ASN A 1 120 ? -42.996 3.916 -7.706 1.00 58.41 120 ASN A CA 1
ATOM 956 C C . ASN A 1 120 ? -41.906 4.721 -6.964 1.00 58.41 120 ASN A C 1
ATOM 958 O O . ASN A 1 120 ? -40.805 4.898 -7.491 1.00 58.41 120 ASN A O 1
ATOM 962 N N . LYS A 1 121 ? -42.166 5.123 -5.712 1.00 56.88 121 LYS A N 1
ATOM 963 C CA . LYS A 1 121 ? -41.179 5.761 -4.812 1.00 56.88 121 LYS A CA 1
ATOM 964 C C . LYS A 1 121 ? -39.833 5.015 -4.769 1.00 56.88 121 LYS A C 1
ATOM 966 O O . LYS A 1 121 ? -38.780 5.637 -4.731 1.00 56.88 121 LYS A O 1
ATOM 971 N N . ALA A 1 122 ? -39.854 3.682 -4.868 1.00 50.00 122 ALA A N 1
ATOM 972 C CA . ALA A 1 122 ? -38.645 2.854 -4.878 1.00 50.00 122 ALA A CA 1
ATOM 973 C C . ALA A 1 122 ? -37.718 3.111 -6.085 1.00 50.00 122 ALA A C 1
ATOM 975 O O . ALA A 1 122 ? -36.504 3.133 -5.910 1.00 50.00 122 ALA A O 1
ATOM 976 N N . ARG A 1 123 ? -38.265 3.352 -7.290 1.00 58.66 123 ARG A N 1
ATOM 977 C CA . ARG A 1 123 ? -37.453 3.641 -8.490 1.00 58.66 123 ARG A CA 1
ATOM 978 C C . ARG A 1 123 ? -36.853 5.046 -8.454 1.00 58.66 123 ARG A C 1
ATOM 980 O O . ARG A 1 123 ? -35.733 5.239 -8.910 1.00 58.66 123 ARG A O 1
ATOM 987 N N . GLN A 1 124 ? -37.582 6.011 -7.894 1.00 61.94 124 GLN A N 1
ATOM 988 C CA . GLN A 1 124 ? -37.077 7.373 -7.692 1.00 61.94 124 GLN A CA 1
ATOM 989 C C . GLN A 1 124 ? -35.905 7.380 -6.701 1.00 61.94 124 GLN A C 1
ATOM 991 O O . GLN A 1 124 ? -34.874 7.986 -6.974 1.00 61.94 124 GLN A O 1
ATOM 996 N N . LEU A 1 125 ? -36.027 6.623 -5.604 1.00 58.97 125 LEU A N 1
ATOM 997 C CA . LEU A 1 125 ? -34.966 6.473 -4.606 1.00 58.97 125 LEU A CA 1
ATOM 998 C C . LEU A 1 125 ? -33.712 5.789 -5.186 1.00 58.97 125 LEU A C 1
ATOM 1000 O O . LEU A 1 125 ? -32.588 6.130 -4.832 1.00 58.97 125 LEU A O 1
ATOM 1004 N N . GLU A 1 126 ? -33.893 4.824 -6.089 1.00 54.47 126 GLU A N 1
ATOM 1005 C CA . GLU A 1 126 ? -32.796 4.116 -6.756 1.00 54.47 126 GLU A CA 1
ATOM 1006 C C . GLU A 1 126 ? -32.041 5.006 -7.758 1.00 54.47 126 GLU A C 1
ATOM 1008 O O . GLU A 1 126 ? -30.810 5.027 -7.747 1.00 54.47 126 GLU A O 1
ATOM 1013 N N . ALA A 1 127 ? -32.760 5.797 -8.563 1.00 66.81 127 ALA A N 1
ATOM 1014 C CA . ALA A 1 127 ? -32.163 6.773 -9.477 1.00 66.81 127 ALA A CA 1
ATOM 1015 C C . ALA A 1 127 ? -31.377 7.865 -8.731 1.00 66.81 127 ALA A C 1
ATOM 1017 O O . ALA A 1 127 ? -30.279 8.234 -9.139 1.00 66.81 127 ALA A O 1
ATOM 1018 N N . GLU A 1 128 ? -31.898 8.336 -7.599 1.00 67.31 128 GLU A N 1
ATOM 1019 C CA . GLU A 1 128 ? -31.216 9.319 -6.757 1.00 67.31 128 GLU A CA 1
ATOM 1020 C C . GLU A 1 128 ? -29.954 8.736 -6.100 1.00 67.31 128 GLU A C 1
ATOM 1022 O O . GLU A 1 128 ? -28.898 9.365 -6.125 1.00 67.31 128 GLU A O 1
ATOM 1027 N N . ARG A 1 129 ? -30.013 7.494 -5.592 1.00 63.66 129 ARG A N 1
ATOM 1028 C CA . ARG A 1 129 ? -28.828 6.776 -5.083 1.00 63.66 129 ARG A CA 1
ATOM 1029 C C . ARG A 1 129 ? -27.762 6.599 -6.160 1.00 63.66 129 ARG A C 1
ATOM 1031 O O . ARG A 1 129 ? -26.578 6.686 -5.851 1.00 63.66 129 ARG A O 1
ATOM 1038 N N . ARG A 1 130 ? -28.166 6.336 -7.405 1.00 66.50 130 ARG A N 1
ATOM 1039 C CA . ARG A 1 130 ? -27.244 6.235 -8.538 1.00 66.50 130 ARG A CA 1
ATOM 1040 C C . ARG A 1 130 ? -26.564 7.575 -8.817 1.00 66.50 130 ARG A C 1
ATOM 1042 O O . ARG A 1 130 ? -25.341 7.601 -8.882 1.00 66.50 130 ARG A O 1
ATOM 1049 N N . ARG A 1 131 ? -27.323 8.674 -8.863 1.00 72.62 131 ARG A N 1
ATOM 1050 C CA . ARG A 1 131 ? -26.772 10.020 -9.079 1.00 72.62 131 ARG A CA 1
ATOM 1051 C C . ARG A 1 131 ? -25.816 10.442 -7.962 1.00 72.62 131 ARG A C 1
ATOM 1053 O O . ARG A 1 131 ? -24.722 10.901 -8.245 1.00 72.62 131 ARG A O 1
ATOM 1060 N N . LEU A 1 132 ? -26.174 10.196 -6.700 1.00 65.31 132 LEU A N 1
ATOM 1061 C CA . LEU A 1 132 ? -25.301 10.475 -5.552 1.00 65.31 132 LEU A CA 1
ATOM 1062 C C . LEU A 1 132 ? -24.025 9.624 -5.559 1.00 65.31 132 LEU A C 1
ATOM 1064 O O . LEU A 1 132 ? -22.978 10.101 -5.137 1.00 65.31 132 LEU A O 1
ATOM 1068 N N . ARG A 1 133 ? -24.090 8.371 -6.030 1.00 56.53 133 ARG A N 1
ATOM 1069 C CA . ARG A 1 133 ? -22.893 7.540 -6.231 1.00 56.53 133 ARG A CA 1
ATOM 1070 C C . ARG A 1 133 ? -22.019 8.083 -7.353 1.00 56.53 133 ARG A C 1
ATOM 1072 O O . ARG A 1 133 ? -20.816 8.128 -7.165 1.00 56.53 133 ARG A O 1
ATOM 1079 N N . GLU A 1 134 ? -22.606 8.499 -8.471 1.00 59.28 134 GLU A N 1
ATOM 1080 C CA . GLU A 1 134 ? -21.886 9.106 -9.599 1.00 59.28 134 GLU A CA 1
ATOM 1081 C C . GLU A 1 134 ? -21.230 10.442 -9.187 1.00 59.28 134 GLU A C 1
ATOM 1083 O O . GLU A 1 134 ? -20.052 10.644 -9.461 1.00 59.28 134 GLU A O 1
ATOM 1088 N N . GLU A 1 135 ? -21.929 11.293 -8.427 1.00 60.59 135 GLU A N 1
ATOM 1089 C CA . GLU A 1 135 ? -21.403 12.546 -7.853 1.00 60.59 135 GLU A CA 1
ATOM 1090 C C . GLU A 1 135 ? -20.328 12.306 -6.769 1.00 60.59 135 GLU A C 1
ATOM 1092 O O . GLU A 1 135 ? -19.366 13.067 -6.645 1.00 60.59 135 GLU A O 1
ATOM 1097 N N . ALA A 1 136 ? -20.466 11.248 -5.960 1.00 54.19 136 ALA A N 1
ATOM 1098 C CA . ALA A 1 136 ? -19.446 10.855 -4.989 1.00 54.19 136 ALA A CA 1
ATOM 1099 C C . ALA A 1 136 ? -18.201 10.293 -5.685 1.00 54.19 136 ALA A C 1
ATOM 1101 O O . ALA A 1 136 ? -17.096 10.652 -5.299 1.00 54.19 136 ALA A O 1
ATOM 1102 N N . LEU A 1 137 ? -18.374 9.480 -6.732 1.00 52.88 137 LEU A N 1
ATOM 1103 C CA . LEU A 1 137 ? -17.285 8.961 -7.560 1.00 52.88 137 LEU A CA 1
ATOM 1104 C C . LEU A 1 137 ? -16.544 10.110 -8.260 1.00 52.88 137 LEU A C 1
ATOM 1106 O O . LEU A 1 137 ? -15.318 10.145 -8.242 1.00 52.88 137 LEU A O 1
ATOM 1110 N N . SER A 1 138 ? -17.276 11.096 -8.794 1.00 54.12 138 SER A N 1
ATOM 1111 C CA . SER A 1 138 ? -16.678 12.270 -9.437 1.00 54.12 138 SER A CA 1
ATOM 1112 C C . SER A 1 138 ? -15.937 13.170 -8.445 1.00 54.12 138 SER A C 1
ATOM 1114 O O . SER A 1 138 ? -14.899 13.720 -8.792 1.00 54.12 138 SER A O 1
ATOM 1116 N N . ARG A 1 139 ? -16.420 13.300 -7.199 1.00 50.44 139 ARG A N 1
ATOM 1117 C CA . ARG A 1 139 ? -15.689 13.998 -6.121 1.00 50.44 139 ARG A CA 1
ATOM 1118 C C . ARG A 1 139 ? -14.490 13.212 -5.598 1.00 50.44 139 ARG A C 1
ATOM 1120 O O . ARG A 1 139 ? -13.514 13.820 -5.179 1.00 50.44 139 ARG A O 1
ATOM 1127 N N . GLN A 1 140 ? -14.559 11.883 -5.598 1.00 45.41 140 GLN A N 1
ATOM 1128 C CA . GLN A 1 140 ? -13.476 11.016 -5.134 1.00 45.41 140 GLN A CA 1
ATOM 1129 C C . GLN A 1 140 ? -12.292 10.994 -6.119 1.00 45.41 140 GLN A C 1
ATOM 1131 O O . GLN A 1 140 ? -11.182 10.682 -5.704 1.00 45.41 140 GLN A O 1
ATOM 1136 N N . MET A 1 141 ? -12.507 11.379 -7.385 1.00 48.88 141 MET A N 1
ATOM 1137 C CA . MET A 1 141 ? -11.477 11.406 -8.433 1.00 48.88 141 MET A CA 1
ATOM 1138 C C . MET A 1 141 ? -10.630 12.685 -8.506 1.00 48.88 141 MET A C 1
ATOM 1140 O O . MET A 1 141 ? -9.660 12.706 -9.255 1.00 48.88 141 MET A O 1
ATOM 1144 N N . SER A 1 142 ? -10.934 13.743 -7.750 1.00 46.34 142 SER A N 1
ATOM 1145 C CA . SER A 1 142 ? -10.137 14.976 -7.793 1.00 46.34 142 SER A CA 1
ATOM 1146 C C . SER A 1 142 ? -9.486 15.262 -6.442 1.00 46.34 142 SER A C 1
ATOM 1148 O O . SER A 1 142 ? -9.959 16.108 -5.680 1.00 46.34 142 SER A O 1
ATOM 1150 N N . LEU A 1 143 ? -8.384 14.567 -6.139 1.00 48.47 143 LEU A N 1
ATOM 1151 C CA . LEU A 1 143 ? -7.382 15.144 -5.242 1.00 48.47 143 LEU A CA 1
ATOM 1152 C C . LEU A 1 143 ? -6.731 16.301 -6.014 1.00 48.47 143 LEU A C 1
ATOM 1154 O O . LEU A 1 143 ? -6.154 16.041 -7.074 1.00 48.47 143 LEU A O 1
ATOM 1158 N N . PRO A 1 144 ? -6.838 17.557 -5.544 1.00 49.47 144 PRO A N 1
ATOM 1159 C CA . PRO A 1 144 ? -6.291 18.716 -6.237 1.00 49.47 144 PRO A CA 1
ATOM 1160 C C . PRO A 1 144 ? -4.774 18.752 -6.031 1.00 49.47 144 PRO A C 1
ATOM 1162 O O . PRO A 1 144 ? -4.266 19.575 -5.278 1.00 49.47 144 PRO A O 1
ATOM 1165 N N . LEU A 1 145 ? -4.055 17.800 -6.621 1.00 52.00 145 LEU A N 1
ATOM 1166 C CA . LEU A 1 145 ? -2.601 17.851 -6.700 1.00 52.00 145 LEU A CA 1
ATOM 1167 C C . LEU A 1 145 ? -2.247 18.919 -7.737 1.00 52.00 145 LEU A C 1
ATOM 1169 O O . LEU A 1 145 ? -2.853 18.938 -8.805 1.00 52.00 145 LEU A O 1
ATOM 1173 N N . GLU A 1 146 ? -1.303 19.804 -7.415 1.00 52.12 146 GLU A N 1
ATOM 1174 C CA . GLU A 1 146 ? -0.713 20.703 -8.411 1.00 52.12 146 GLU A CA 1
ATOM 1175 C C . GLU A 1 146 ? -0.191 19.855 -9.572 1.00 52.12 146 GLU A C 1
ATOM 1177 O O . GLU A 1 146 ? 0.722 19.040 -9.386 1.00 52.12 146 GLU A O 1
ATOM 1182 N N . GLU A 1 147 ? -0.821 20.012 -10.739 1.00 47.72 147 GLU A N 1
ATOM 1183 C CA . GLU A 1 147 ? -0.330 19.435 -11.983 1.00 47.72 147 GLU A CA 1
ATOM 1184 C C . GLU A 1 147 ? 1.066 20.020 -12.218 1.00 47.72 147 GLU A C 1
ATOM 1186 O O . GLU A 1 147 ? 1.219 21.247 -12.181 1.00 47.72 147 GLU A O 1
ATOM 1191 N N . PRO A 1 148 ? 2.107 19.183 -12.373 1.00 46.84 148 PRO A N 1
ATOM 1192 C CA . PRO A 1 148 ? 3.437 19.700 -12.635 1.00 46.84 148 PRO A CA 1
ATOM 1193 C C . PRO A 1 148 ? 3.395 20.540 -13.911 1.00 46.84 148 PRO A C 1
ATOM 1195 O O . PRO A 1 148 ? 2.755 20.159 -14.894 1.00 46.84 148 PRO A O 1
ATOM 1198 N N . GLU A 1 149 ? 4.088 21.681 -13.898 1.00 44.56 149 GLU A N 1
ATOM 1199 C CA . GLU A 1 149 ? 4.281 22.443 -15.126 1.00 44.56 149 GLU A CA 1
ATOM 1200 C C . GLU A 1 149 ? 4.876 21.511 -16.190 1.00 44.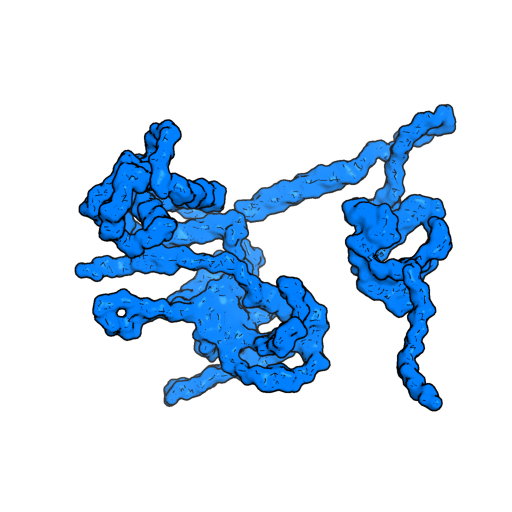56 149 GLU A C 1
ATOM 1202 O O . GLU A 1 149 ? 5.806 20.755 -15.882 1.00 44.56 149 GLU A O 1
ATOM 1207 N N . PRO A 1 150 ? 4.337 21.517 -17.421 1.00 43.22 150 PRO A N 1
ATOM 1208 C CA . PRO A 1 150 ? 4.794 20.621 -18.466 1.00 43.22 150 PRO A CA 1
ATOM 1209 C C . PRO A 1 150 ? 6.277 20.885 -18.727 1.00 43.22 150 PRO A C 1
ATOM 1211 O O . PRO A 1 150 ? 6.658 21.895 -19.321 1.00 43.22 150 PRO A O 1
ATOM 1214 N N . VAL A 1 151 ? 7.124 19.963 -18.268 1.00 51.16 151 VAL A N 1
ATOM 1215 C CA . VAL A 1 151 ? 8.540 19.937 -18.623 1.00 51.16 151 VAL A CA 1
ATOM 1216 C C . VAL A 1 151 ? 8.592 19.807 -20.141 1.00 51.16 151 VAL A C 1
ATOM 1218 O O . VAL A 1 151 ? 7.878 18.981 -20.707 1.00 51.16 151 VAL A O 1
ATOM 1221 N N . ALA A 1 152 ? 9.372 20.671 -20.797 1.00 45.81 152 ALA A N 1
ATOM 1222 C CA . ALA A 1 152 ? 9.442 20.760 -22.251 1.00 45.81 152 ALA A CA 1
ATOM 1223 C C . ALA A 1 152 ? 9.548 19.359 -22.872 1.00 45.81 152 ALA A C 1
ATOM 1225 O O . ALA A 1 152 ? 10.573 18.687 -22.732 1.00 45.81 152 ALA A O 1
ATOM 1226 N N . LEU A 1 153 ? 8.458 18.926 -23.514 1.00 47.38 153 LEU A N 1
ATOM 1227 C CA . LEU A 1 153 ? 8.327 17.609 -24.121 1.00 47.38 153 LEU A CA 1
ATOM 1228 C C . LEU A 1 153 ? 9.450 17.444 -25.147 1.00 47.38 153 LEU A C 1
ATOM 1230 O O . LEU A 1 153 ? 9.431 18.052 -26.218 1.00 47.38 153 LEU A O 1
ATOM 1234 N N . GLY A 1 154 ? 10.449 16.628 -24.811 1.00 51.38 154 GLY A N 1
ATOM 1235 C CA . GLY A 1 154 ? 11.335 16.075 -25.824 1.00 51.38 154 GLY A CA 1
ATOM 1236 C C . GLY A 1 154 ? 10.504 15.273 -26.826 1.00 51.38 154 GLY A C 1
ATOM 1237 O O . GLY A 1 154 ? 9.432 14.780 -26.483 1.00 51.38 154 GLY A O 1
ATOM 1238 N N . GLU A 1 155 ? 10.993 15.136 -28.060 1.00 52.50 155 GLU A N 1
ATOM 1239 C CA . GLU A 1 155 ? 10.312 14.313 -29.068 1.00 52.50 155 GLU A CA 1
ATOM 1240 C C . GLU A 1 155 ? 9.939 12.939 -28.478 1.00 52.50 155 GLU A C 1
ATOM 1242 O O . GLU A 1 155 ? 10.802 12.305 -27.840 1.00 52.50 155 GLU A O 1
ATOM 1247 N N . PRO A 1 156 ? 8.675 12.501 -28.645 1.00 53.12 156 PRO A N 1
ATOM 1248 C CA . PRO A 1 156 ? 8.219 11.229 -28.117 1.00 53.12 156 PRO A CA 1
ATOM 1249 C C . PRO A 1 156 ? 9.068 10.098 -28.707 1.00 53.12 156 PRO A C 1
ATOM 1251 O O . PRO A 1 156 ? 9.546 10.197 -29.843 1.00 53.12 156 PRO A O 1
ATOM 1254 N N . PRO A 1 157 ? 9.318 9.032 -27.936 1.00 55.66 157 PRO A N 1
ATOM 1255 C CA . PRO A 1 157 ? 10.078 7.906 -28.440 1.00 55.66 157 PRO A CA 1
ATOM 1256 C C . PRO A 1 157 ? 9.408 7.295 -29.679 1.00 55.66 157 PRO A C 1
ATOM 1258 O O . PRO A 1 157 ? 8.197 7.109 -29.700 1.00 55.66 157 PRO A O 1
ATOM 1261 N N . GLU A 1 158 ? 10.196 6.897 -30.684 1.00 64.62 158 GLU A N 1
ATOM 1262 C CA . GLU A 1 158 ? 9.706 6.073 -31.799 1.00 64.62 158 GLU A CA 1
ATOM 1263 C C . GLU A 1 158 ? 9.472 4.619 -31.347 1.00 64.62 158 GLU A C 1
ATOM 1265 O O . GLU A 1 158 ? 10.179 3.692 -31.748 1.00 64.62 158 GLU A O 1
ATOM 1270 N N . ILE A 1 159 ? 8.526 4.418 -30.436 1.00 72.44 159 ILE A N 1
ATOM 1271 C CA . ILE A 1 159 ? 8.209 3.130 -29.823 1.00 72.44 159 ILE A CA 1
ATOM 1272 C C . ILE A 1 159 ? 6.743 2.801 -30.120 1.00 72.44 159 ILE A C 1
ATOM 1274 O O . ILE A 1 159 ? 5.885 3.668 -30.044 1.00 72.44 159 ILE A O 1
ATOM 1278 N N . PHE A 1 160 ? 6.457 1.544 -30.473 1.00 76.38 160 PHE A N 1
ATOM 1279 C CA . PHE A 1 160 ? 5.118 1.073 -30.874 1.00 76.38 160 PHE A CA 1
ATOM 1280 C C . PHE A 1 160 ? 4.534 1.777 -32.117 1.00 76.38 160 PHE A C 1
ATOM 1282 O O . PHE A 1 160 ? 3.332 1.724 -32.356 1.00 76.38 160 PHE A O 1
ATOM 1289 N N . ASN A 1 161 ? 5.384 2.377 -32.956 1.00 72.62 161 ASN A N 1
ATOM 1290 C CA . ASN A 1 161 ? 4.965 3.053 -34.191 1.00 72.62 161 ASN A CA 1
ATOM 1291 C C . ASN A 1 161 ? 4.530 2.096 -35.312 1.00 72.62 161 ASN A C 1
ATOM 1293 O O . ASN A 1 161 ? 3.948 2.527 -36.306 1.00 72.62 161 ASN A O 1
ATOM 1297 N N . GLU A 1 162 ? 4.842 0.807 -35.188 1.00 72.88 162 GLU A N 1
ATOM 1298 C CA . GLU A 1 162 ? 4.547 -0.193 -36.208 1.00 72.88 162 GLU A CA 1
ATOM 1299 C C . GLU A 1 162 ? 3.423 -1.117 -35.762 1.00 72.88 162 GLU A C 1
ATOM 1301 O O . GLU A 1 162 ? 3.381 -1.589 -34.625 1.00 72.88 162 GLU A O 1
ATOM 1306 N N . THR A 1 163 ? 2.518 -1.403 -36.693 1.00 76.19 163 THR A N 1
ATOM 1307 C CA . THR A 1 163 ? 1.502 -2.433 -36.507 1.00 76.19 163 THR A CA 1
ATOM 1308 C C . THR A 1 163 ? 2.065 -3.773 -36.961 1.00 76.19 163 THR A C 1
ATOM 1310 O O . THR A 1 163 ? 2.741 -3.880 -37.986 1.00 76.19 163 THR A O 1
ATOM 1313 N N . HIS A 1 164 ? 1.802 -4.810 -36.175 1.00 73.62 164 HIS A N 1
ATOM 1314 C CA . HIS A 1 164 ? 2.214 -6.172 -36.482 1.00 73.62 164 HIS A CA 1
ATOM 1315 C C . HIS A 1 164 ? 0.974 -7.057 -36.593 1.00 73.62 164 HIS A C 1
ATOM 1317 O O . HIS A 1 164 ? 0.056 -6.952 -35.778 1.00 73.62 164 HIS A O 1
ATOM 1323 N N . GLU A 1 165 ? 0.950 -7.936 -37.595 1.00 79.56 165 GLU A N 1
ATOM 1324 C CA . GLU A 1 165 ? -0.014 -9.038 -37.641 1.00 79.56 165 GLU A CA 1
ATOM 1325 C C . GLU A 1 165 ? 0.295 -10.083 -36.557 1.00 79.56 165 GLU A C 1
ATOM 1327 O O . GLU A 1 165 ? 1.304 -9.993 -35.852 1.00 79.56 165 GLU A O 1
ATOM 1332 N N . PHE A 1 166 ? -0.577 -11.084 -36.418 1.00 83.56 166 PHE A N 1
ATOM 1333 C CA . PHE A 1 166 ? -0.393 -12.160 -35.448 1.00 83.56 166 PHE A CA 1
ATOM 1334 C C . PHE A 1 166 ? 0.974 -12.840 -35.624 1.00 83.56 166 PHE A C 1
ATOM 1336 O O . PHE A 1 166 ? 1.296 -13.357 -36.694 1.00 83.56 166 PHE A O 1
ATOM 1343 N N . GLN A 1 167 ? 1.768 -12.848 -34.553 1.00 83.25 167 GLN A N 1
ATOM 1344 C CA . GLN A 1 167 ? 3.092 -13.462 -34.511 1.00 83.25 167 GLN A CA 1
ATOM 1345 C C . GLN A 1 167 ? 3.256 -14.248 -33.215 1.00 83.25 167 GLN A C 1
ATOM 1347 O O . GLN A 1 167 ? 2.901 -13.780 -32.131 1.00 83.25 167 GLN A O 1
ATOM 1352 N N . GLU A 1 168 ? 3.840 -15.438 -33.323 1.00 86.75 168 GLU A N 1
ATOM 1353 C CA . GLU A 1 168 ? 4.287 -16.183 -32.154 1.00 86.75 168 GLU A CA 1
ATOM 1354 C C . GLU A 1 168 ? 5.546 -15.528 -31.575 1.00 86.75 168 GLU A C 1
ATOM 1356 O O . GLU A 1 168 ? 6.493 -15.213 -32.295 1.00 86.75 168 GLU A O 1
ATOM 1361 N N . SER A 1 169 ? 5.570 -15.329 -30.258 1.00 87.81 169 SER A N 1
ATOM 1362 C CA . SER A 1 169 ? 6.724 -14.781 -29.546 1.00 87.81 169 SER A CA 1
ATOM 1363 C C . SER A 1 169 ? 6.895 -15.499 -28.218 1.00 87.81 169 SER A C 1
ATOM 1365 O O . SER A 1 169 ? 5.935 -15.667 -27.460 1.00 87.81 169 SER A O 1
ATOM 1367 N N . ARG A 1 170 ? 8.137 -15.877 -27.890 1.00 89.88 170 ARG A N 1
ATOM 1368 C CA . ARG A 1 170 ? 8.463 -16.534 -26.606 1.00 89.88 170 ARG A CA 1
ATOM 1369 C C . ARG A 1 170 ? 8.188 -15.641 -25.403 1.00 89.88 170 ARG A C 1
ATOM 1371 O O . ARG A 1 170 ? 8.058 -16.122 -24.282 1.00 89.88 170 ARG A O 1
ATOM 1378 N N . TYR A 1 171 ? 8.114 -14.342 -25.644 1.00 90.25 171 TYR A N 1
ATOM 1379 C CA . TYR A 1 171 ? 7.945 -13.328 -24.625 1.00 90.25 171 TYR A CA 1
ATOM 1380 C C . TYR A 1 171 ? 6.525 -12.736 -24.627 1.00 90.25 171 TYR A C 1
ATOM 1382 O O . TYR A 1 171 ? 6.241 -11.877 -23.805 1.00 90.25 171 TYR A O 1
ATOM 1390 N N . ALA A 1 172 ? 5.607 -13.195 -25.491 1.00 86.94 172 ALA A N 1
ATOM 1391 C CA . ALA A 1 172 ? 4.253 -12.634 -25.610 1.00 86.94 172 ALA A CA 1
ATOM 1392 C C . ALA A 1 172 ? 3.504 -12.547 -24.264 1.00 86.94 172 ALA A C 1
ATOM 1394 O O . ALA A 1 172 ? 2.784 -11.584 -24.012 1.00 86.94 172 ALA A O 1
ATOM 1395 N N . GLY A 1 173 ? 3.734 -13.503 -23.356 1.00 87.69 173 GLY A N 1
ATOM 1396 C CA . GLY A 1 173 ? 3.150 -13.486 -22.013 1.00 87.69 173 GLY A CA 1
ATOM 1397 C C . GLY A 1 173 ? 3.540 -12.263 -21.175 1.00 87.69 173 GLY A C 1
ATOM 1398 O O . GLY A 1 173 ? 2.723 -11.780 -20.393 1.00 87.69 173 GLY A O 1
ATOM 1399 N N . SER A 1 174 ? 4.739 -11.696 -21.360 1.00 89.38 174 SER A N 1
ATOM 1400 C CA . SER A 1 174 ? 5.128 -10.480 -20.636 1.00 89.38 174 SER A CA 1
ATOM 1401 C C . SER A 1 174 ? 4.413 -9.234 -21.145 1.00 89.38 174 SER A C 1
ATOM 1403 O O . SER A 1 174 ? 4.314 -8.250 -20.420 1.00 89.38 174 SER A O 1
ATOM 1405 N N . PHE A 1 175 ? 3.879 -9.262 -22.367 1.00 86.75 175 PHE A N 1
ATOM 1406 C CA . PHE A 1 175 ? 3.134 -8.138 -22.926 1.00 86.75 175 PHE A CA 1
ATOM 1407 C C . PHE A 1 175 ? 1.839 -7.853 -22.145 1.00 86.75 175 PHE A C 1
ATOM 1409 O O . PHE A 1 175 ? 1.387 -6.713 -22.091 1.00 86.75 175 PHE A O 1
ATOM 1416 N N . LEU A 1 176 ? 1.289 -8.853 -21.442 1.00 89.38 176 LEU A N 1
ATOM 1417 C CA . LEU A 1 176 ? 0.152 -8.671 -20.530 1.00 89.38 176 LEU A CA 1
ATOM 1418 C C . LEU A 1 176 ? 0.438 -7.629 -19.439 1.00 89.38 176 LEU A C 1
ATOM 1420 O O . LEU A 1 176 ? -0.460 -6.880 -19.053 1.00 89.38 176 LEU A O 1
ATOM 1424 N N . TYR A 1 177 ? 1.690 -7.533 -18.976 1.00 89.44 177 TYR A N 1
ATOM 1425 C CA . TYR A 1 177 ? 2.080 -6.519 -18.000 1.00 89.44 177 TYR A CA 1
ATOM 1426 C C . TYR A 1 177 ? 1.978 -5.107 -18.575 1.00 89.44 177 TYR A C 1
ATOM 1428 O O . TYR A 1 177 ? 1.601 -4.208 -17.833 1.00 89.44 177 TYR A O 1
ATOM 1436 N N . TRP A 1 178 ? 2.215 -4.901 -19.879 1.00 87.88 178 TRP A N 1
ATOM 1437 C CA . TRP A 1 178 ? 1.980 -3.590 -20.494 1.00 87.88 178 TRP A CA 1
ATOM 1438 C C . TRP A 1 178 ? 0.508 -3.205 -20.478 1.00 87.88 178 TRP A C 1
ATOM 1440 O O . TRP A 1 178 ? 0.195 -2.065 -20.152 1.00 87.88 178 TRP A O 1
ATOM 1450 N N . GLY A 1 179 ? -0.395 -4.157 -20.728 1.00 85.88 179 GLY A N 1
ATOM 1451 C CA . GLY A 1 179 ? -1.833 -3.921 -20.589 1.00 85.88 179 GLY A CA 1
ATOM 1452 C C . GLY A 1 179 ? -2.214 -3.467 -19.176 1.00 85.88 179 GLY A C 1
ATOM 1453 O O . GLY A 1 179 ? -2.998 -2.535 -19.017 1.00 85.88 179 GLY A O 1
ATOM 1454 N N . ILE A 1 180 ? -1.611 -4.069 -18.147 1.00 86.56 180 ILE A N 1
ATOM 1455 C CA . ILE A 1 180 ? -1.834 -3.682 -16.745 1.00 86.56 180 ILE A CA 1
ATOM 1456 C C . ILE A 1 180 ? -1.213 -2.312 -16.448 1.00 86.56 180 ILE A C 1
ATOM 1458 O O . ILE A 1 180 ? -1.887 -1.437 -15.910 1.00 86.56 180 ILE A O 1
ATOM 1462 N N . PHE A 1 181 ? 0.058 -2.106 -16.798 1.00 86.44 181 PHE A N 1
ATOM 1463 C CA . PHE A 1 181 ? 0.773 -0.857 -16.536 1.00 86.44 181 PHE A CA 1
ATOM 1464 C C . PHE A 1 181 ? 0.107 0.334 -17.214 1.00 86.44 181 PHE A C 1
ATOM 1466 O O . PHE A 1 181 ? -0.043 1.388 -16.599 1.00 86.44 181 PHE A O 1
ATOM 1473 N N . GLN A 1 182 ? -0.357 0.152 -18.445 1.00 85.75 182 GLN A N 1
ATOM 1474 C CA . GLN A 1 182 ? -1.037 1.204 -19.174 1.00 85.75 182 GLN A CA 1
ATOM 1475 C C . GLN A 1 182 ? -2.482 1.387 -18.700 1.00 85.75 182 GLN A C 1
ATOM 1477 O O . GLN A 1 182 ? -2.900 2.513 -18.450 1.00 85.75 182 GLN A O 1
ATOM 1482 N N . GLY A 1 183 ? -3.232 0.299 -18.507 1.00 83.19 183 GLY A N 1
ATOM 1483 C CA . GLY A 1 183 ? -4.645 0.365 -18.130 1.00 83.19 183 GLY A CA 1
ATOM 1484 C C . GLY A 1 183 ? -4.899 0.889 -16.715 1.00 83.19 183 GLY A C 1
ATOM 1485 O O . GLY A 1 183 ? -5.881 1.592 -16.500 1.00 83.19 183 GLY A O 1
ATOM 1486 N N . PHE A 1 184 ? -4.028 0.564 -15.753 1.00 78.81 184 PHE A N 1
ATOM 1487 C CA . PHE A 1 184 ? -4.207 0.972 -14.354 1.00 78.81 184 PHE A CA 1
ATOM 1488 C C . PHE A 1 184 ? -3.397 2.201 -13.961 1.00 78.81 184 PHE A C 1
ATOM 1490 O O . PHE A 1 184 ? -3.837 2.949 -13.094 1.00 78.81 184 PHE A O 1
ATOM 1497 N N . PHE A 1 185 ? -2.218 2.398 -14.552 1.00 79.88 185 PHE A N 1
ATOM 1498 C CA . PHE A 1 185 ? -1.279 3.421 -14.088 1.00 79.88 185 PHE A CA 1
ATOM 1499 C C . PHE A 1 185 ? -0.951 4.473 -15.148 1.00 79.88 185 PHE A C 1
ATOM 1501 O O . PHE A 1 185 ? -0.312 5.467 -14.806 1.00 79.88 185 PHE A O 1
ATOM 1508 N N . ASP A 1 186 ? -1.352 4.252 -16.410 1.00 82.44 186 ASP A N 1
ATOM 1509 C CA . ASP A 1 186 ? -0.934 5.053 -17.571 1.00 82.44 186 ASP A CA 1
ATOM 1510 C C . ASP A 1 186 ? 0.570 5.388 -17.486 1.00 82.44 186 ASP A C 1
ATOM 1512 O O . ASP A 1 186 ? 1.041 6.529 -17.522 1.00 82.44 186 ASP A O 1
ATOM 1516 N N . PHE A 1 187 ? 1.318 4.310 -17.234 1.00 85.62 187 PHE A N 1
ATOM 1517 C CA . PHE A 1 187 ? 2.730 4.331 -16.888 1.00 85.62 187 PHE A CA 1
ATOM 1518 C C . PHE A 1 187 ? 3.593 4.876 -18.025 1.00 85.62 187 PHE A C 1
ATOM 1520 O O . PHE A 1 187 ? 4.576 5.569 -17.761 1.00 85.62 187 PHE A O 1
ATOM 1527 N N . MET A 1 188 ? 3.234 4.572 -19.279 1.00 86.06 188 MET A N 1
ATOM 1528 C CA . MET A 1 188 ? 4.022 4.996 -20.433 1.00 86.06 188 MET A CA 1
ATOM 1529 C C . MET A 1 188 ? 4.005 6.516 -20.576 1.00 86.06 188 MET A C 1
ATOM 1531 O O . MET A 1 188 ? 5.081 7.111 -20.561 1.00 86.06 188 MET A O 1
ATOM 1535 N N . SER A 1 189 ? 2.819 7.133 -20.559 1.00 84.94 189 SER A N 1
ATOM 1536 C CA . SER A 1 189 ? 2.649 8.591 -20.626 1.00 84.94 189 SER A CA 1
ATOM 1537 C C . SER A 1 189 ? 3.395 9.315 -19.504 1.00 84.94 189 SER A C 1
ATOM 1539 O O . SER A 1 189 ? 4.045 10.330 -19.740 1.00 84.94 189 SER A O 1
ATOM 1541 N N . CYS A 1 190 ? 3.363 8.761 -18.285 1.00 84.56 190 CYS A N 1
ATOM 1542 C CA . CYS A 1 190 ? 4.108 9.300 -17.144 1.00 84.56 190 CYS A CA 1
ATOM 1543 C C . CYS A 1 190 ? 5.629 9.233 -17.360 1.00 84.56 190 CYS A C 1
ATOM 1545 O O . CYS A 1 190 ? 6.341 10.177 -17.048 1.00 84.56 190 CYS A O 1
ATOM 1547 N N . CYS A 1 191 ? 6.157 8.144 -17.919 1.00 86.19 191 CYS A N 1
ATOM 1548 C CA . CYS A 1 191 ? 7.592 8.054 -18.201 1.00 86.19 191 CYS A CA 1
ATOM 1549 C C . CYS A 1 191 ? 8.009 8.986 -19.349 1.00 86.19 191 CYS A C 1
ATOM 1551 O O . CYS A 1 191 ? 9.074 9.603 -19.289 1.00 86.19 191 CYS A O 1
ATOM 1553 N N . GLU A 1 192 ? 7.182 9.092 -20.389 1.00 86.06 192 GLU A N 1
ATOM 1554 C CA . GLU A 1 192 ? 7.439 9.924 -21.567 1.00 86.06 192 GLU A CA 1
ATOM 1555 C C . GLU A 1 192 ? 7.436 11.416 -21.241 1.00 86.06 192 GLU A C 1
ATOM 1557 O O . GLU A 1 192 ? 8.285 12.137 -21.760 1.00 86.06 192 GLU A O 1
ATOM 1562 N N . SER A 1 193 ? 6.569 11.881 -20.335 1.00 83.88 193 SER A N 1
ATOM 1563 C CA . SER A 1 193 ? 6.525 13.297 -19.951 1.00 83.88 193 SER A CA 1
ATOM 1564 C C . SER A 1 193 ? 7.821 13.794 -19.299 1.00 83.88 193 SER A C 1
ATOM 1566 O O . SER A 1 193 ? 8.124 14.980 -19.386 1.00 83.88 193 SER A O 1
ATOM 1568 N N . TYR A 1 194 ? 8.600 12.904 -18.673 1.00 83.94 194 TYR A N 1
ATOM 1569 C CA . TYR A 1 194 ? 9.868 13.255 -18.019 1.00 83.94 194 TYR A CA 1
ATOM 1570 C C . TYR A 1 194 ? 11.101 12.878 -18.838 1.00 83.94 194 TYR A C 1
ATOM 1572 O O . TYR A 1 194 ? 12.060 13.643 -18.894 1.00 83.94 194 TYR A O 1
ATOM 1580 N N . LEU A 1 195 ? 11.105 11.691 -19.450 1.00 82.69 195 LEU A N 1
ATOM 1581 C CA . LEU A 1 195 ? 12.284 11.142 -20.129 1.00 82.69 195 LEU A CA 1
ATOM 1582 C C . LEU A 1 195 ? 12.223 11.286 -21.659 1.00 82.69 195 LEU A C 1
ATOM 1584 O O . LEU A 1 195 ? 13.230 11.056 -22.340 1.00 82.69 195 LEU A O 1
ATOM 1588 N N . GLY A 1 196 ? 11.061 11.638 -22.223 1.00 84.12 196 GLY A N 1
ATOM 1589 C CA . GLY A 1 196 ? 10.817 11.687 -23.666 1.00 84.12 196 GLY A CA 1
ATOM 1590 C C . GLY A 1 196 ? 11.265 10.395 -24.349 1.00 84.12 196 GLY A C 1
ATOM 1591 O O . GLY A 1 196 ? 10.995 9.290 -23.874 1.00 84.12 196 GLY A O 1
ATOM 1592 N N . ARG A 1 197 ? 12.058 10.524 -25.419 1.00 81.81 197 ARG A N 1
ATOM 1593 C CA . ARG A 1 197 ? 12.663 9.390 -26.144 1.00 81.81 197 ARG A CA 1
ATOM 1594 C C . ARG A 1 197 ? 13.444 8.384 -25.281 1.00 81.81 197 ARG A C 1
ATOM 1596 O O . ARG A 1 197 ? 13.671 7.256 -25.719 1.00 81.81 197 ARG A O 1
ATOM 1603 N N . TYR A 1 198 ? 13.901 8.775 -24.089 1.00 86.75 198 TYR A N 1
ATOM 1604 C CA . TYR A 1 198 ? 14.658 7.905 -23.182 1.00 86.75 198 TYR A CA 1
ATOM 1605 C C . TYR A 1 198 ? 13.767 7.099 -22.227 1.00 86.75 198 TYR A C 1
ATOM 1607 O O . TYR A 1 198 ? 14.286 6.237 -21.516 1.00 86.75 198 TYR A O 1
ATOM 1615 N N . ALA A 1 199 ? 12.439 7.279 -22.265 1.00 87.12 199 ALA A N 1
ATOM 1616 C CA . ALA A 1 199 ? 11.481 6.445 -21.530 1.00 87.12 199 ALA A CA 1
ATOM 1617 C C . ALA A 1 199 ? 11.638 4.946 -21.849 1.00 87.12 199 ALA A C 1
ATOM 1619 O O . ALA A 1 199 ? 11.442 4.099 -20.975 1.00 87.12 199 ALA A O 1
ATOM 1620 N N . LEU A 1 200 ? 12.135 4.621 -23.052 1.00 87.56 200 LEU A N 1
ATOM 1621 C CA . LEU A 1 200 ? 12.550 3.272 -23.445 1.00 87.56 200 LEU A CA 1
ATOM 1622 C C . LEU A 1 200 ? 13.416 2.571 -22.393 1.00 87.56 200 LEU A C 1
ATOM 1624 O O . LEU A 1 200 ? 13.305 1.361 -22.212 1.00 87.56 200 LEU A O 1
ATOM 1628 N N . VAL A 1 201 ? 14.314 3.304 -21.729 1.00 89.25 201 VAL A N 1
ATOM 1629 C CA . VAL A 1 201 ? 15.230 2.739 -20.731 1.00 89.25 201 VAL A CA 1
ATOM 1630 C C . VAL A 1 201 ? 14.441 2.180 -19.549 1.00 89.25 201 VAL A C 1
ATOM 1632 O O . VAL A 1 201 ? 14.712 1.070 -19.094 1.00 89.25 201 VAL A O 1
ATOM 1635 N N . VAL A 1 202 ? 13.410 2.897 -19.099 1.00 89.12 202 VAL A N 1
ATOM 1636 C CA . VAL A 1 202 ? 12.514 2.423 -18.037 1.00 89.12 202 VAL A CA 1
ATOM 1637 C C . VAL A 1 202 ? 11.732 1.200 -18.511 1.00 89.12 202 VAL A C 1
ATOM 1639 O O . VAL A 1 202 ? 11.601 0.229 -17.765 1.00 89.12 202 VAL A O 1
ATOM 1642 N N . TYR A 1 203 ? 11.277 1.195 -19.768 1.00 89.88 203 TYR A N 1
ATOM 1643 C CA . TYR A 1 203 ? 10.547 0.056 -20.328 1.00 89.88 203 TYR A CA 1
ATOM 1644 C C . TYR A 1 203 ? 11.411 -1.198 -20.430 1.00 89.88 203 TYR A C 1
ATOM 1646 O O . TYR A 1 203 ? 10.971 -2.297 -20.082 1.00 89.88 203 TYR A O 1
ATOM 1654 N N . LEU A 1 204 ? 12.665 -1.020 -20.847 1.00 90.31 204 LEU A N 1
ATOM 1655 C CA . LEU A 1 204 ? 13.676 -2.066 -20.877 1.00 90.31 204 LEU A CA 1
ATOM 1656 C C . LEU A 1 204 ? 13.857 -2.676 -19.487 1.00 90.31 204 LEU A C 1
ATOM 1658 O O . LEU A 1 204 ? 13.774 -3.895 -19.353 1.00 90.31 204 LEU A O 1
ATOM 1662 N N . PHE A 1 205 ? 14.047 -1.852 -18.454 1.00 90.62 205 PHE A N 1
ATOM 1663 C CA . PHE A 1 205 ? 14.210 -2.345 -17.086 1.00 90.62 205 PHE A CA 1
ATOM 1664 C C . PHE A 1 205 ? 12.955 -3.040 -16.552 1.00 90.62 205 PHE A C 1
ATOM 1666 O O . PHE A 1 205 ? 13.071 -4.088 -15.917 1.00 90.62 205 PHE A O 1
ATOM 1673 N N . ALA A 1 206 ? 11.758 -2.526 -16.847 1.00 89.38 206 ALA A N 1
ATOM 1674 C CA . ALA A 1 206 ? 10.508 -3.184 -16.472 1.00 89.38 206 ALA A CA 1
ATOM 1675 C C . ALA A 1 206 ? 10.410 -4.594 -17.076 1.00 89.38 206 ALA A C 1
ATOM 1677 O O . ALA A 1 206 ? 10.138 -5.562 -16.364 1.00 89.38 206 ALA A O 1
ATOM 1678 N N . MET A 1 207 ? 10.720 -4.736 -18.367 1.00 89.31 207 MET A N 1
ATOM 1679 C CA . MET A 1 207 ? 10.721 -6.040 -19.034 1.00 89.31 207 MET A CA 1
ATOM 1680 C C . MET A 1 207 ? 11.847 -6.950 -18.553 1.00 89.31 207 MET A C 1
ATOM 1682 O O . MET A 1 207 ? 11.632 -8.149 -18.383 1.00 89.31 207 MET A O 1
ATOM 1686 N N . MET A 1 208 ? 13.027 -6.405 -18.257 1.00 89.75 208 MET A N 1
ATOM 1687 C CA . MET A 1 208 ? 14.099 -7.165 -17.620 1.00 89.75 208 MET A CA 1
ATOM 1688 C C . MET A 1 208 ? 13.654 -7.740 -16.273 1.00 89.75 208 MET A C 1
ATOM 1690 O O . MET A 1 208 ? 13.881 -8.920 -16.027 1.00 89.75 208 MET A O 1
ATOM 1694 N N . MET A 1 209 ? 12.959 -6.963 -15.437 1.00 87.81 209 MET A N 1
ATOM 1695 C CA . MET A 1 209 ? 12.432 -7.453 -14.159 1.00 87.81 20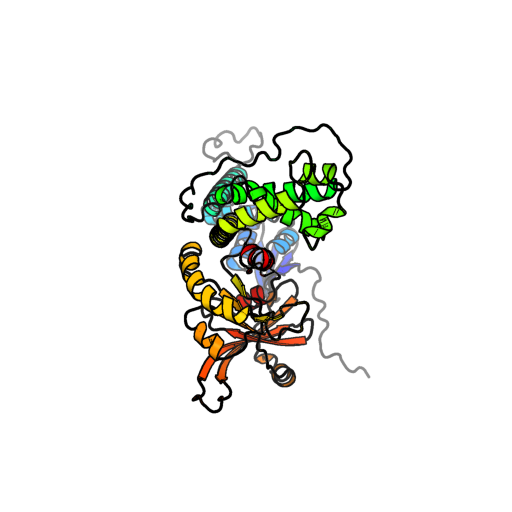9 MET A CA 1
ATOM 1696 C C . MET A 1 209 ? 11.399 -8.568 -14.346 1.00 87.81 209 MET A C 1
ATOM 1698 O O . MET A 1 209 ? 11.491 -9.593 -13.673 1.00 87.81 209 MET A O 1
ATOM 1702 N N . ILE A 1 210 ? 10.460 -8.408 -15.285 1.00 88.88 210 ILE A N 1
ATOM 1703 C CA . ILE A 1 210 ? 9.433 -9.423 -15.582 1.00 88.88 210 ILE A CA 1
ATOM 1704 C C . ILE A 1 210 ? 10.074 -10.744 -16.030 1.00 88.88 210 ILE A C 1
ATOM 1706 O O . ILE A 1 210 ? 9.651 -11.817 -15.605 1.00 88.88 210 ILE A O 1
ATOM 1710 N N . HIS A 1 211 ? 11.133 -10.667 -16.837 1.00 87.06 211 HIS A N 1
ATOM 1711 C CA . HIS A 1 211 ? 11.878 -11.833 -17.322 1.00 87.06 211 HIS A CA 1
ATOM 1712 C C . HIS A 1 211 ? 13.017 -12.275 -16.391 1.00 87.06 211 HIS A C 1
ATOM 1714 O O . HIS A 1 211 ? 13.796 -13.154 -16.756 1.00 87.06 211 HIS A O 1
ATOM 1720 N N . ASN A 1 212 ? 13.122 -11.694 -15.187 1.00 86.69 212 ASN A N 1
ATOM 1721 C CA . ASN A 1 212 ? 14.166 -11.982 -14.194 1.00 86.69 212 ASN A CA 1
ATOM 1722 C C . ASN A 1 212 ? 15.603 -11.859 -14.760 1.00 86.69 212 ASN A C 1
ATOM 1724 O O . ASN A 1 212 ? 16.512 -12.608 -14.392 1.00 86.69 212 ASN A O 1
ATOM 1728 N N . LEU A 1 213 ? 15.807 -10.894 -15.658 1.00 85.94 213 LEU A N 1
ATOM 1729 C CA . LEU A 1 213 ? 17.105 -10.480 -16.179 1.00 85.94 213 LEU A CA 1
ATOM 1730 C C . LEU A 1 213 ? 17.706 -9.458 -15.214 1.00 85.94 213 LEU A C 1
ATOM 1732 O O . LEU A 1 213 ? 17.210 -8.345 -15.058 1.00 85.94 213 LEU A O 1
ATOM 1736 N N . ARG A 1 214 ? 18.785 -9.852 -14.543 1.00 82.12 214 ARG A N 1
ATOM 1737 C CA . ARG A 1 214 ? 19.398 -9.097 -13.443 1.00 82.12 214 ARG A CA 1
ATOM 1738 C C . ARG A 1 214 ? 20.471 -8.116 -13.895 1.00 82.12 214 ARG A C 1
ATOM 1740 O O . ARG A 1 214 ? 20.907 -7.306 -13.088 1.00 82.12 214 ARG A O 1
ATOM 1747 N N . SER A 1 215 ? 20.928 -8.204 -15.143 1.00 84.38 215 SER A N 1
ATOM 1748 C CA . SER A 1 215 ? 21.920 -7.276 -15.686 1.00 84.38 215 SER A CA 1
ATOM 1749 C C . SER A 1 215 ? 21.725 -7.033 -17.178 1.00 84.38 215 SER A C 1
ATOM 1751 O O . SER A 1 215 ? 21.172 -7.870 -17.896 1.00 84.38 215 SER A O 1
ATOM 1753 N N . VAL A 1 216 ? 22.211 -5.886 -17.657 1.00 85.12 216 VAL A N 1
ATOM 1754 C CA . VAL A 1 216 ? 22.148 -5.500 -19.076 1.00 85.12 216 VAL A CA 1
ATOM 1755 C C . VAL A 1 216 ? 22.953 -6.482 -19.938 1.00 85.12 216 VAL A C 1
ATOM 1757 O O . VAL A 1 216 ? 22.573 -6.784 -21.065 1.00 85.12 216 VAL A O 1
ATOM 1760 N N . GLU A 1 217 ? 24.023 -7.081 -19.408 1.00 83.06 217 GLU A N 1
ATOM 1761 C CA . GLU A 1 217 ? 24.812 -8.109 -20.100 1.00 83.06 217 GLU A CA 1
ATOM 1762 C C . GLU A 1 217 ? 24.004 -9.374 -20.383 1.00 83.06 217 GLU A C 1
ATOM 1764 O O . GLU A 1 217 ? 24.269 -10.052 -21.379 1.00 83.06 217 GLU A O 1
ATOM 1769 N N . GLN A 1 218 ? 23.023 -9.703 -19.537 1.00 86.88 218 GLN A N 1
ATOM 1770 C CA . GLN A 1 218 ? 22.152 -10.856 -19.757 1.00 86.88 218 GLN A CA 1
ATOM 1771 C C . GLN A 1 218 ? 21.221 -10.656 -20.957 1.00 86.88 218 GLN A C 1
ATOM 1773 O O . GLN A 1 218 ? 20.768 -11.643 -21.522 1.00 86.88 218 GLN A O 1
ATOM 1778 N N . LEU A 1 219 ? 21.038 -9.431 -21.465 1.00 88.81 219 LEU A N 1
ATOM 1779 C CA . LEU A 1 219 ? 20.312 -9.194 -22.721 1.00 88.81 219 LEU A CA 1
ATOM 1780 C C . LEU A 1 219 ? 20.987 -9.845 -23.940 1.00 88.81 219 LEU A C 1
ATOM 1782 O O . LEU A 1 219 ? 20.394 -9.908 -25.010 1.00 88.81 219 LEU A O 1
ATOM 1786 N N . LYS A 1 220 ? 22.212 -10.373 -23.821 1.00 85.81 220 LYS A N 1
ATOM 1787 C CA . LYS A 1 220 ? 22.806 -11.197 -24.886 1.00 85.81 220 LYS A CA 1
ATOM 1788 C C . LYS A 1 220 ? 22.123 -12.560 -25.055 1.00 85.81 220 LYS A C 1
ATOM 1790 O O . LYS A 1 220 ? 22.317 -13.189 -26.088 1.00 85.81 220 LYS A O 1
ATOM 1795 N N . THR A 1 221 ? 21.387 -13.035 -24.046 1.00 88.25 221 THR A N 1
ATOM 1796 C CA . THR A 1 221 ? 20.720 -14.346 -24.073 1.00 88.25 221 THR A CA 1
ATOM 1797 C C . THR A 1 221 ? 19.293 -14.276 -24.610 1.00 88.25 221 THR A C 1
ATOM 1799 O O . THR A 1 221 ? 18.688 -15.321 -24.837 1.00 88.25 221 THR A O 1
ATOM 1802 N N . VAL A 1 222 ? 18.749 -13.071 -24.825 1.00 91.00 222 VAL A N 1
ATOM 1803 C CA . VAL A 1 222 ? 17.379 -12.891 -25.321 1.00 91.00 222 VAL A CA 1
ATOM 1804 C C . VAL A 1 222 ? 17.324 -12.907 -26.848 1.00 91.00 222 VAL A C 1
ATOM 1806 O O . VAL A 1 222 ? 18.260 -12.480 -27.533 1.00 91.00 222 VAL A O 1
ATOM 1809 N N . TYR A 1 223 ? 16.192 -13.340 -27.403 1.00 92.06 223 TYR A N 1
ATOM 1810 C CA . TYR A 1 223 ? 15.937 -13.235 -28.839 1.00 92.06 223 TYR A CA 1
ATOM 1811 C C . TYR A 1 223 ? 15.681 -11.772 -29.202 1.00 92.06 223 TYR A C 1
ATOM 1813 O O . TYR A 1 223 ? 14.600 -11.238 -28.976 1.00 92.06 223 TYR A O 1
ATOM 1821 N N . ARG A 1 224 ? 16.699 -11.112 -29.766 1.00 89.69 224 ARG A N 1
ATOM 1822 C CA . ARG A 1 224 ? 16.728 -9.653 -29.978 1.00 89.69 224 ARG A CA 1
ATOM 1823 C C . ARG A 1 224 ? 15.534 -9.082 -30.739 1.00 89.69 224 ARG A C 1
ATOM 1825 O O . ARG A 1 224 ? 15.123 -7.970 -30.432 1.00 89.69 224 ARG A O 1
ATOM 1832 N N . ARG A 1 225 ? 15.008 -9.797 -31.738 1.00 89.06 225 ARG A N 1
ATOM 1833 C CA . ARG A 1 225 ? 13.842 -9.345 -32.516 1.00 89.06 225 ARG A CA 1
ATOM 1834 C C . ARG A 1 225 ? 12.571 -9.405 -31.672 1.00 89.06 225 ARG A C 1
ATOM 1836 O O . ARG A 1 225 ? 11.988 -8.368 -31.399 1.00 89.06 225 ARG A O 1
ATOM 1843 N N . GLU A 1 226 ? 12.240 -10.589 -31.160 1.00 90.44 226 GLU A N 1
ATOM 1844 C CA . GLU A 1 226 ? 11.049 -10.816 -30.326 1.00 90.44 226 GLU A CA 1
ATOM 1845 C C . GLU A 1 226 ? 11.039 -9.954 -29.053 1.00 90.44 226 GLU A C 1
ATOM 1847 O O . GLU A 1 226 ? 10.010 -9.399 -28.678 1.00 90.44 226 GLU A O 1
ATOM 1852 N N . PHE A 1 227 ? 12.190 -9.805 -28.388 1.00 90.19 227 PHE A N 1
ATOM 1853 C CA . PHE A 1 227 ? 12.306 -8.971 -27.189 1.00 90.19 227 PHE A CA 1
ATOM 1854 C C . PHE A 1 227 ? 12.219 -7.475 -27.522 1.00 90.19 227 PHE A C 1
ATOM 1856 O O . PHE A 1 227 ? 11.630 -6.705 -26.769 1.00 90.19 227 PHE A O 1
ATOM 1863 N N . GLY A 1 228 ? 12.774 -7.067 -28.670 1.00 89.25 228 GLY A N 1
ATOM 1864 C CA . GLY A 1 228 ? 12.643 -5.704 -29.182 1.00 89.25 228 GLY A CA 1
ATOM 1865 C C . GLY A 1 228 ? 11.186 -5.328 -29.436 1.00 89.25 228 GLY A C 1
ATOM 1866 O O . GLY A 1 228 ? 10.760 -4.267 -28.992 1.00 89.25 228 GLY A O 1
ATOM 1867 N N . GLN A 1 229 ? 10.409 -6.223 -30.052 1.00 87.94 229 GLN A N 1
ATOM 1868 C CA . GLN A 1 229 ? 8.998 -5.984 -30.382 1.00 87.94 229 GLN A CA 1
ATOM 1869 C C . GLN A 1 229 ? 8.142 -5.689 -29.144 1.00 87.94 229 GLN A C 1
ATOM 1871 O O . GLN A 1 229 ? 7.269 -4.829 -29.182 1.00 87.94 229 GLN A O 1
ATOM 1876 N N . ILE A 1 230 ? 8.428 -6.335 -28.011 1.00 88.38 230 ILE A N 1
ATOM 1877 C CA . ILE A 1 230 ? 7.715 -6.083 -26.744 1.00 88.38 230 ILE A CA 1
ATOM 1878 C C . ILE A 1 230 ? 8.055 -4.728 -26.139 1.00 88.38 230 ILE A C 1
ATOM 1880 O O . ILE A 1 230 ? 7.245 -4.150 -25.417 1.00 88.38 230 ILE A O 1
ATOM 1884 N N . LEU A 1 231 ? 9.243 -4.215 -26.439 1.00 87.94 231 LEU A N 1
ATOM 1885 C CA . LEU A 1 231 ? 9.634 -2.850 -26.117 1.00 87.94 231 LEU A CA 1
ATOM 1886 C C . LEU A 1 231 ? 9.180 -1.852 -27.184 1.00 87.94 231 LEU A C 1
ATOM 1888 O O . LEU A 1 231 ? 9.588 -0.704 -27.098 1.00 87.94 231 LEU A O 1
ATOM 1892 N N . GLY A 1 232 ? 8.409 -2.289 -28.188 1.00 85.44 232 GLY A N 1
ATOM 1893 C CA . GLY A 1 232 ? 7.924 -1.477 -29.302 1.00 85.44 232 GLY A CA 1
ATOM 1894 C C . GLY A 1 232 ? 8.995 -1.100 -30.327 1.00 85.44 232 GLY A C 1
ATOM 1895 O O . GLY A 1 232 ? 8.823 -0.127 -31.054 1.00 85.44 232 GLY A O 1
ATOM 1896 N N . LEU A 1 233 ? 10.093 -1.858 -30.388 1.00 87.00 233 LEU A N 1
ATOM 1897 C CA . LEU A 1 233 ? 11.190 -1.699 -31.343 1.00 87.00 233 LEU A CA 1
ATOM 1898 C C . LEU A 1 233 ? 11.192 -2.839 -32.370 1.00 87.00 233 LEU A C 1
ATOM 1900 O O . LEU A 1 233 ? 10.879 -3.980 -32.045 1.00 87.00 233 LEU A O 1
ATOM 1904 N N . LYS A 1 234 ? 11.704 -2.590 -33.581 1.00 84.94 234 LYS A N 1
ATOM 1905 C CA . LYS A 1 234 ? 11.961 -3.661 -34.572 1.00 84.94 234 LYS A CA 1
ATOM 1906 C C . LYS A 1 234 ? 12.879 -4.759 -34.041 1.00 84.94 234 LYS A C 1
ATOM 1908 O O . LYS A 1 234 ? 12.717 -5.943 -34.328 1.00 84.94 234 LYS A O 1
ATOM 1913 N N . GLN A 1 235 ? 13.910 -4.339 -33.320 1.00 87.50 235 GLN A N 1
ATOM 1914 C CA . GLN A 1 235 ? 14.919 -5.206 -32.744 1.00 87.50 235 GLN A CA 1
ATOM 1915 C C . GLN A 1 235 ? 15.574 -4.483 -31.570 1.00 87.50 235 GLN A C 1
ATOM 1917 O O . GLN A 1 235 ? 15.794 -3.274 -31.620 1.00 87.50 235 GLN A O 1
ATOM 1922 N N . LEU A 1 236 ? 15.930 -5.236 -30.532 1.00 89.50 236 LEU A N 1
ATOM 1923 C CA . LEU A 1 236 ? 16.695 -4.723 -29.407 1.00 89.50 236 LEU A CA 1
ATOM 1924 C C . LEU A 1 236 ? 18.044 -4.148 -29.875 1.00 89.50 236 LEU A C 1
ATOM 1926 O O . LEU A 1 236 ? 18.769 -4.782 -30.652 1.00 89.50 236 LEU A O 1
ATOM 1930 N N . PHE A 1 237 ? 18.381 -2.965 -29.360 1.00 89.00 237 PHE A N 1
ATOM 1931 C CA . PHE A 1 237 ? 19.631 -2.270 -29.655 1.00 89.00 237 PHE A CA 1
ATOM 1932 C C . PHE A 1 237 ? 20.879 -3.075 -29.259 1.00 89.00 237 PHE A C 1
ATOM 1934 O O . PHE A 1 237 ? 20.841 -4.017 -28.458 1.00 89.00 237 PHE A O 1
ATOM 1941 N N . SER A 1 238 ? 22.021 -2.701 -29.844 1.00 87.31 238 SER A N 1
ATOM 1942 C CA . SER A 1 238 ? 23.316 -3.239 -29.430 1.00 87.31 238 SER A CA 1
ATOM 1943 C C . SER A 1 238 ? 23.650 -2.793 -28.003 1.00 87.31 238 SER A C 1
ATOM 1945 O O . SER A 1 238 ? 23.114 -1.810 -27.496 1.00 87.31 238 SER A O 1
ATOM 1947 N N . ARG A 1 239 ? 24.563 -3.516 -27.348 1.00 86.44 239 ARG A N 1
ATOM 1948 C CA . ARG A 1 239 ? 24.978 -3.213 -25.972 1.00 86.44 239 ARG A CA 1
ATOM 1949 C C . ARG A 1 239 ? 25.512 -1.782 -25.832 1.00 86.44 239 ARG A C 1
ATOM 1951 O O . ARG A 1 239 ? 25.209 -1.127 -24.848 1.00 86.44 239 ARG A O 1
ATOM 1958 N N . GLU A 1 240 ? 26.289 -1.318 -26.805 1.00 86.62 240 GLU A N 1
ATOM 1959 C CA . GLU A 1 240 ? 26.883 0.026 -26.806 1.00 86.62 240 GLU A CA 1
ATOM 1960 C C . GLU A 1 240 ? 25.806 1.112 -26.889 1.00 86.62 240 GLU A C 1
ATOM 1962 O O . GLU A 1 240 ? 25.777 2.007 -26.051 1.00 86.62 240 GLU A O 1
ATOM 1967 N N . VAL A 1 241 ? 24.847 0.957 -27.807 1.00 88.81 241 VAL A N 1
ATOM 1968 C CA . VAL A 1 241 ? 23.725 1.896 -27.970 1.00 88.81 241 VAL A CA 1
ATOM 1969 C C . VAL A 1 241 ? 22.798 1.885 -26.750 1.00 88.81 241 VAL A C 1
ATOM 1971 O O . VAL A 1 241 ? 22.262 2.922 -26.362 1.00 88.81 241 VAL A O 1
ATOM 1974 N N . LEU A 1 242 ? 22.597 0.723 -26.117 1.00 89.19 242 LEU A N 1
ATOM 1975 C CA . LEU A 1 242 ? 21.836 0.638 -24.869 1.00 89.19 242 LEU A CA 1
ATOM 1976 C C . LEU A 1 242 ? 22.514 1.424 -23.747 1.00 89.19 242 LEU A C 1
ATOM 1978 O O . LEU A 1 242 ? 21.842 2.207 -23.082 1.00 89.19 242 LEU A O 1
ATOM 1982 N N . TRP A 1 243 ? 23.825 1.258 -23.558 1.00 89.19 243 TRP A N 1
ATOM 1983 C CA . TRP A 1 243 ? 24.566 2.009 -22.543 1.00 89.19 243 TRP A CA 1
ATOM 1984 C C . TRP A 1 243 ? 24.558 3.510 -22.811 1.00 89.19 243 TRP A C 1
ATOM 1986 O O . TRP A 1 243 ? 24.304 4.278 -21.889 1.00 89.19 243 TRP A O 1
ATOM 1996 N N . GLU A 1 244 ? 24.740 3.933 -24.061 1.00 89.88 244 GLU A N 1
ATOM 1997 C CA . GLU A 1 244 ? 24.621 5.339 -24.457 1.00 89.88 244 GLU A CA 1
ATOM 1998 C C . GLU A 1 244 ? 23.257 5.921 -24.043 1.00 89.88 244 GLU A C 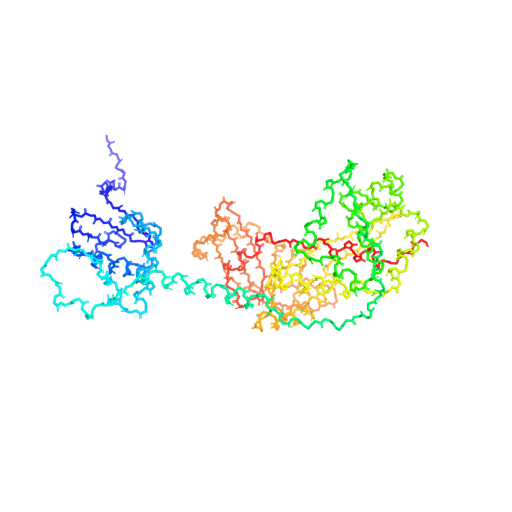1
ATOM 2000 O O . GLU A 1 244 ? 23.190 6.937 -23.348 1.00 89.88 244 GLU A O 1
ATOM 2005 N N . LYS A 1 245 ? 22.158 5.229 -24.373 1.00 87.25 245 LYS A N 1
ATOM 2006 C CA . LYS A 1 245 ? 20.799 5.649 -23.988 1.00 87.25 245 LYS A CA 1
ATOM 2007 C C . LYS A 1 245 ? 20.590 5.670 -22.474 1.00 87.25 245 LYS A C 1
ATOM 2009 O O . LYS A 1 245 ? 19.948 6.593 -21.979 1.00 87.25 245 LYS A O 1
ATOM 2014 N N . ILE A 1 246 ? 21.127 4.690 -21.743 1.00 88.50 246 ILE A N 1
ATOM 2015 C CA . ILE A 1 246 ? 21.071 4.652 -20.273 1.00 88.50 246 ILE A CA 1
ATOM 2016 C C . ILE A 1 246 ? 21.802 5.865 -19.689 1.00 88.50 246 ILE A C 1
ATOM 2018 O O . ILE A 1 246 ? 21.247 6.562 -18.843 1.00 88.50 246 ILE A O 1
ATOM 2022 N N . HIS A 1 247 ? 23.011 6.168 -20.165 1.00 87.88 247 HIS A N 1
ATOM 2023 C CA . HIS A 1 247 ? 23.778 7.317 -19.688 1.00 87.88 247 HIS A CA 1
ATOM 2024 C C . HIS A 1 247 ? 23.069 8.642 -19.970 1.00 87.88 247 HIS A C 1
ATOM 2026 O O . HIS A 1 247 ? 23.025 9.499 -19.087 1.00 87.88 247 HIS A O 1
ATOM 2032 N N . HIS A 1 248 ? 22.456 8.798 -21.146 1.00 86.94 248 HIS A N 1
ATOM 2033 C CA . HIS A 1 248 ? 21.652 9.981 -21.449 1.00 86.94 248 HIS A CA 1
ATOM 2034 C C . HIS A 1 248 ? 20.413 10.105 -20.557 1.00 86.94 248 HIS A C 1
ATOM 2036 O O . HIS A 1 248 ? 20.137 11.204 -20.080 1.00 86.94 248 HIS A O 1
ATOM 2042 N N . ALA A 1 249 ? 19.709 9.005 -20.275 1.00 85.88 249 ALA A N 1
ATOM 2043 C CA . ALA A 1 249 ? 18.586 9.009 -19.337 1.00 85.88 249 ALA A CA 1
ATOM 2044 C C . ALA A 1 249 ? 19.035 9.448 -17.930 1.00 85.88 249 ALA A C 1
ATOM 2046 O O . ALA A 1 249 ? 18.428 10.329 -17.325 1.00 85.88 249 ALA A O 1
ATOM 2047 N N . CYS A 1 250 ? 20.146 8.897 -17.430 1.00 86.00 250 CYS A N 1
ATOM 2048 C CA . CYS A 1 250 ? 20.695 9.273 -16.125 1.00 86.00 250 CYS A CA 1
ATOM 2049 C C . CYS A 1 250 ? 21.163 10.737 -16.083 1.00 86.00 250 CYS A C 1
ATOM 2051 O O . CYS A 1 250 ? 21.012 11.408 -15.061 1.00 86.00 250 CYS A O 1
ATOM 2053 N N . ALA A 1 251 ? 21.698 11.262 -17.190 1.00 85.25 251 ALA A N 1
ATOM 2054 C CA . ALA A 1 251 ? 22.158 12.646 -17.279 1.00 85.25 251 ALA A CA 1
ATOM 2055 C C . ALA A 1 251 ? 21.027 13.676 -17.103 1.00 85.25 251 ALA A C 1
ATOM 2057 O O . ALA A 1 251 ? 21.306 14.799 -16.683 1.00 85.25 251 ALA A O 1
ATOM 2058 N N . GLN A 1 252 ? 19.769 13.299 -17.363 1.00 83.88 252 GLN A N 1
ATOM 2059 C CA . GLN A 1 252 ? 18.610 14.178 -17.177 1.00 83.88 252 GLN A CA 1
ATOM 2060 C C . GLN A 1 252 ? 18.263 14.425 -15.704 1.00 83.88 252 GLN A C 1
ATOM 2062 O O . GLN A 1 252 ? 17.655 15.442 -15.399 1.00 83.88 252 GLN A O 1
ATOM 2067 N N . LYS A 1 253 ? 18.664 13.537 -14.780 1.00 84.38 253 LYS A N 1
ATOM 2068 C CA . LYS A 1 253 ? 18.458 13.687 -13.323 1.00 84.38 253 LYS A CA 1
ATOM 2069 C C . LYS A 1 253 ? 16.996 13.903 -12.876 1.00 84.38 253 LYS A C 1
ATOM 2071 O O . LYS A 1 253 ? 16.764 14.366 -11.766 1.00 84.38 253 LYS A O 1
ATOM 2076 N N . VAL A 1 254 ? 16.023 13.486 -13.687 1.00 82.50 254 VAL A N 1
ATOM 2077 C CA . VAL A 1 254 ? 14.567 13.626 -13.443 1.00 82.50 254 VAL A CA 1
ATOM 2078 C C . VAL A 1 254 ? 13.967 12.495 -12.595 1.00 82.50 254 VAL A C 1
ATOM 2080 O O . VAL A 1 254 ? 12.753 12.379 -12.460 1.00 82.50 254 VAL A O 1
ATOM 2083 N N . SER A 1 255 ? 14.794 11.602 -12.043 1.00 78.88 255 SER A N 1
ATOM 2084 C CA . SER A 1 255 ? 14.314 10.376 -11.390 1.00 78.88 255 SER A CA 1
ATOM 2085 C C . SER A 1 255 ? 13.451 10.644 -10.158 1.00 78.88 255 SER A C 1
ATOM 2087 O O . SER A 1 255 ? 12.495 9.913 -9.919 1.00 78.88 255 SER A O 1
ATOM 2089 N N . LEU A 1 256 ? 13.797 11.660 -9.361 1.00 75.06 256 LEU A N 1
ATOM 2090 C CA . LEU A 1 256 ? 13.029 12.012 -8.164 1.00 75.06 256 LEU A CA 1
ATOM 2091 C C . LEU A 1 256 ? 11.667 12.595 -8.539 1.00 75.06 256 LEU A C 1
ATOM 2093 O O . LEU A 1 256 ? 10.661 12.158 -7.985 1.00 75.06 256 LEU A O 1
ATOM 2097 N N . ASP A 1 257 ? 11.639 13.494 -9.522 1.00 78.19 257 ASP A N 1
ATOM 2098 C CA . ASP A 1 257 ? 10.411 14.140 -9.985 1.00 78.19 257 ASP A CA 1
ATOM 2099 C C . ASP A 1 257 ? 9.455 13.124 -10.623 1.00 78.19 257 ASP A C 1
ATOM 2101 O O . ASP A 1 257 ? 8.272 13.094 -10.292 1.00 78.19 257 ASP A O 1
ATOM 2105 N N . LEU A 1 258 ? 9.980 12.216 -11.457 1.00 81.06 258 LEU A N 1
ATOM 2106 C CA . LEU A 1 258 ? 9.204 11.129 -12.062 1.00 81.06 258 LEU A CA 1
ATOM 2107 C C . LEU A 1 258 ? 8.580 10.213 -10.999 1.00 81.06 258 LEU A C 1
ATOM 2109 O O . LEU A 1 258 ? 7.414 9.836 -11.100 1.00 81.06 258 LEU A O 1
ATOM 2113 N N . VAL A 1 259 ? 9.351 9.834 -9.976 1.00 79.88 259 VAL A N 1
ATOM 2114 C CA . VAL A 1 259 ? 8.855 8.974 -8.891 1.00 79.88 259 VAL A CA 1
ATOM 2115 C C . VAL A 1 259 ? 7.802 9.698 -8.053 1.00 79.88 259 VAL A C 1
ATOM 2117 O O . VAL A 1 259 ? 6.802 9.084 -7.673 1.00 79.88 259 VAL A O 1
ATOM 2120 N N . GLU A 1 260 ? 8.006 10.984 -7.768 1.00 75.75 260 GLU A N 1
ATOM 2121 C CA . GLU A 1 260 ? 7.030 11.794 -7.046 1.00 75.75 260 GLU A CA 1
ATOM 2122 C C . GLU A 1 260 ? 5.713 11.892 -7.822 1.00 75.75 260 GLU A C 1
ATOM 2124 O O . GLU A 1 260 ? 4.645 11.669 -7.248 1.00 75.75 260 GLU A O 1
ATOM 2129 N N . GLU A 1 261 ? 5.776 12.148 -9.127 1.00 77.12 261 GLU A N 1
ATOM 2130 C CA . GLU A 1 261 ? 4.590 12.258 -9.972 1.00 77.12 261 GLU A CA 1
ATOM 2131 C C . GLU A 1 261 ? 3.859 10.923 -10.121 1.00 77.12 261 GLU A C 1
ATOM 2133 O O . GLU A 1 261 ? 2.639 10.837 -9.967 1.00 77.12 261 GLU A O 1
ATOM 2138 N N . PHE A 1 262 ? 4.608 9.836 -10.300 1.00 80.94 262 PHE A N 1
ATOM 2139 C CA . PHE A 1 262 ? 4.029 8.499 -10.328 1.00 80.94 262 PHE A CA 1
ATOM 2140 C C . PHE A 1 262 ? 3.314 8.146 -9.011 1.00 80.94 262 PHE A C 1
ATOM 2142 O O . PHE A 1 262 ? 2.284 7.464 -9.014 1.00 80.94 262 PHE A O 1
ATOM 2149 N N . PHE A 1 263 ? 3.826 8.611 -7.868 1.00 76.31 263 PHE A N 1
ATOM 2150 C CA . PHE A 1 263 ? 3.174 8.429 -6.570 1.00 76.31 263 PHE A CA 1
ATOM 2151 C C . PHE A 1 263 ? 1.907 9.282 -6.433 1.00 76.31 263 PHE A C 1
ATOM 2153 O O . PHE A 1 263 ? 0.855 8.768 -6.047 1.00 76.31 263 PHE A O 1
ATOM 2160 N N . LYS A 1 264 ? 1.990 10.568 -6.786 1.00 74.62 264 LYS A N 1
ATOM 2161 C CA . LYS A 1 264 ? 0.853 11.498 -6.815 1.00 74.62 264 LYS A CA 1
ATOM 2162 C C . LYS A 1 264 ? -0.313 10.934 -7.625 1.00 74.62 264 LYS A C 1
ATOM 2164 O O . LYS A 1 264 ? -1.443 10.875 -7.138 1.00 74.62 264 LYS A O 1
ATOM 2169 N N . ARG A 1 265 ? -0.018 10.414 -8.815 1.00 74.50 265 ARG A N 1
ATOM 2170 C CA . ARG A 1 265 ? -1.011 9.789 -9.686 1.00 74.50 265 ARG A CA 1
ATOM 2171 C C . ARG A 1 265 ? -1.676 8.570 -9.053 1.00 74.50 265 ARG A C 1
ATOM 2173 O O . ARG A 1 265 ? -2.897 8.436 -9.085 1.00 74.50 265 ARG A O 1
ATOM 2180 N N . GLN A 1 266 ? -0.899 7.686 -8.431 1.00 75.75 266 GLN A N 1
ATOM 2181 C CA . G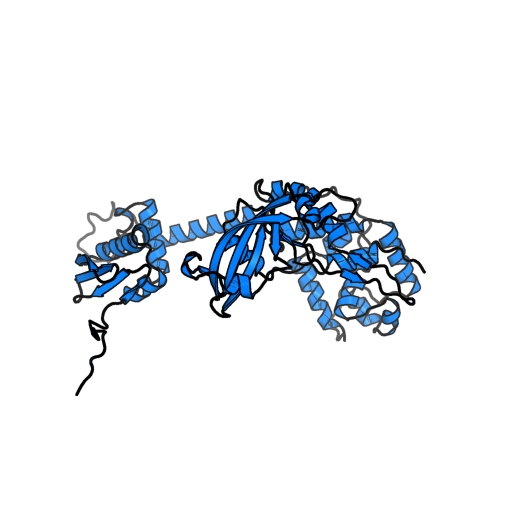LN A 1 266 ? -1.461 6.537 -7.714 1.00 75.75 266 GLN A CA 1
ATOM 2182 C C . GLN A 1 266 ? -2.365 6.965 -6.555 1.00 75.75 266 GLN A C 1
ATOM 2184 O O . GLN A 1 266 ? -3.371 6.305 -6.286 1.00 75.75 266 GLN A O 1
ATOM 2189 N N . ALA A 1 267 ? -2.021 8.062 -5.876 1.00 73.00 267 ALA A N 1
ATOM 2190 C CA . ALA A 1 267 ? -2.841 8.614 -4.810 1.00 73.00 267 ALA A CA 1
ATOM 2191 C C . ALA A 1 267 ? -4.168 9.176 -5.345 1.00 73.00 267 ALA A C 1
ATOM 2193 O O . ALA A 1 267 ? -5.214 8.878 -4.772 1.00 73.00 267 ALA A O 1
ATOM 2194 N N . GLN A 1 268 ? -4.151 9.900 -6.473 1.00 71.69 268 GLN A N 1
ATOM 2195 C CA . GLN A 1 268 ? -5.362 10.367 -7.175 1.00 71.69 268 GLN A CA 1
ATOM 2196 C C . GLN A 1 268 ? -6.277 9.221 -7.598 1.00 71.69 268 GLN A C 1
ATOM 2198 O O . GLN A 1 268 ? -7.491 9.304 -7.439 1.00 71.69 268 GLN A O 1
ATOM 2203 N N . LEU A 1 269 ? -5.694 8.132 -8.097 1.00 70.38 269 LEU A N 1
ATOM 2204 C CA . LEU A 1 269 ? -6.438 6.940 -8.499 1.00 70.38 269 LEU A CA 1
ATOM 2205 C C . LEU A 1 269 ? -6.945 6.113 -7.303 1.00 70.38 269 LEU A C 1
ATOM 2207 O O . LEU A 1 269 ? -7.647 5.123 -7.498 1.00 70.38 269 LEU A O 1
ATOM 2211 N N . GLY A 1 270 ? -6.587 6.484 -6.068 1.00 69.38 270 GLY A N 1
ATOM 2212 C CA . GLY A 1 270 ? -6.957 5.749 -4.859 1.00 69.38 270 GLY A CA 1
ATOM 2213 C C . GLY A 1 270 ? -6.292 4.373 -4.743 1.00 69.38 270 GLY A C 1
ATOM 2214 O O . GLY A 1 270 ? -6.756 3.535 -3.970 1.00 69.38 270 GLY A O 1
ATOM 2215 N N . LEU A 1 271 ? -5.217 4.128 -5.502 1.00 71.25 271 LEU A N 1
ATOM 2216 C CA . LEU A 1 271 ? -4.459 2.871 -5.475 1.00 71.25 271 LEU A CA 1
ATOM 2217 C C . LEU A 1 271 ? -3.587 2.762 -4.220 1.00 71.25 271 LEU A C 1
ATOM 2219 O O . LEU A 1 271 ? -3.324 1.660 -3.739 1.00 71.25 271 LEU A O 1
ATOM 2223 N N . VAL A 1 272 ? -3.159 3.905 -3.678 1.00 69.06 272 VAL A N 1
ATOM 2224 C CA . VAL A 1 272 ? -2.391 3.997 -2.432 1.00 69.06 272 VAL A CA 1
ATOM 2225 C C . VAL A 1 272 ? -3.192 4.726 -1.357 1.00 69.06 272 VAL A C 1
ATOM 2227 O O . VAL A 1 272 ? -3.860 5.727 -1.613 1.00 69.06 272 VAL A O 1
ATOM 2230 N N . SER A 1 273 ? -3.121 4.225 -0.124 1.00 69.88 273 SER A N 1
ATOM 2231 C CA . SER A 1 273 ? -3.748 4.882 1.022 1.00 69.88 273 SER A CA 1
ATOM 2232 C C . SER A 1 273 ? -2.855 6.008 1.533 1.00 69.88 273 SER A C 1
ATOM 2234 O O . SER A 1 273 ? -1.767 5.753 2.040 1.00 69.88 273 SER A O 1
ATOM 2236 N N . LEU A 1 274 ? -3.341 7.249 1.465 1.00 70.50 274 LEU A N 1
ATOM 2237 C CA . LEU A 1 274 ? -2.685 8.397 2.103 1.00 70.50 274 LEU A CA 1
ATOM 2238 C C . LEU A 1 274 ? -2.980 8.494 3.608 1.00 70.50 274 LEU A C 1
ATOM 2240 O O . LEU A 1 274 ? -2.344 9.265 4.314 1.00 70.50 274 LEU A O 1
ATOM 2244 N N . TRP A 1 275 ? -3.937 7.714 4.120 1.00 70.12 275 TRP A N 1
ATOM 2245 C CA . TRP A 1 275 ? -4.326 7.736 5.535 1.00 70.12 275 TRP A CA 1
ATOM 2246 C C . TRP A 1 275 ? -3.342 6.996 6.441 1.00 70.12 275 TRP A C 1
ATOM 2248 O O . TRP A 1 275 ? -3.264 7.293 7.634 1.00 70.12 275 TRP A O 1
ATOM 2258 N N . CYS A 1 276 ? -2.625 6.017 5.888 1.00 72.56 276 CYS A N 1
ATOM 2259 C CA . CYS A 1 276 ? -1.746 5.126 6.629 1.00 72.56 276 CYS A CA 1
ATOM 2260 C C . CYS A 1 276 ? -0.468 4.878 5.825 1.00 72.56 276 CYS A C 1
ATOM 2262 O O . CYS A 1 276 ? -0.519 4.255 4.766 1.00 72.56 276 CYS A O 1
ATOM 2264 N N . ILE A 1 277 ? 0.669 5.342 6.339 1.00 74.19 277 ILE A N 1
ATOM 2265 C CA . ILE A 1 277 ? 1.975 5.208 5.688 1.00 74.19 277 ILE A CA 1
ATOM 2266 C C . ILE A 1 277 ? 2.784 4.169 6.454 1.00 74.19 277 ILE A C 1
ATOM 2268 O O . ILE A 1 277 ? 3.092 4.371 7.626 1.00 74.19 277 ILE A O 1
ATOM 2272 N N . TYR A 1 278 ? 3.139 3.065 5.799 1.00 72.19 278 TYR A N 1
ATOM 2273 C CA . TYR A 1 278 ? 3.985 2.036 6.400 1.00 72.19 278 TYR A CA 1
ATOM 2274 C C . TYR A 1 278 ? 5.454 2.336 6.130 1.00 72.19 278 TYR A C 1
ATOM 2276 O O . TYR A 1 278 ? 5.866 2.461 4.977 1.00 72.19 278 TYR A O 1
ATOM 2284 N N . ILE A 1 279 ? 6.244 2.418 7.196 1.00 68.69 279 ILE A N 1
ATOM 2285 C CA . ILE A 1 279 ? 7.698 2.516 7.122 1.00 68.69 279 ILE A CA 1
ATOM 2286 C C . ILE A 1 279 ? 8.272 1.156 7.485 1.00 68.69 279 ILE A C 1
ATOM 2288 O O . ILE A 1 279 ? 8.175 0.702 8.628 1.00 68.69 279 ILE A O 1
ATOM 2292 N N . ASP A 1 280 ? 8.873 0.528 6.484 1.00 65.19 280 ASP A N 1
ATOM 2293 C CA . ASP A 1 280 ? 9.537 -0.752 6.626 1.00 65.19 280 ASP A CA 1
ATOM 2294 C C . ASP A 1 280 ? 10.988 -0.576 7.103 1.00 65.19 280 ASP A C 1
ATOM 2296 O O . ASP A 1 280 ? 11.729 0.290 6.623 1.00 65.19 280 ASP A O 1
ATOM 2300 N N . GLY A 1 281 ? 11.384 -1.381 8.084 1.00 56.34 281 GLY A N 1
ATOM 2301 C CA . GLY A 1 281 ? 12.624 -1.222 8.836 1.00 56.34 281 GLY A CA 1
ATOM 2302 C C . GLY A 1 281 ? 13.848 -1.923 8.249 1.00 56.34 281 GLY A C 1
ATOM 2303 O O . GLY A 1 281 ? 14.940 -1.701 8.775 1.00 56.34 281 GLY A O 1
ATOM 2304 N N . HIS A 1 282 ? 13.677 -2.708 7.178 1.00 63.00 282 HIS A N 1
ATOM 2305 C CA . HIS A 1 282 ? 14.697 -3.633 6.686 1.00 63.00 282 HIS A CA 1
ATOM 2306 C C . HIS A 1 282 ? 16.041 -2.962 6.361 1.00 63.00 282 HIS A C 1
ATOM 2308 O O . HIS A 1 282 ? 16.153 -2.041 5.550 1.00 63.00 282 HIS A O 1
ATOM 2314 N N . PHE A 1 283 ? 17.108 -3.509 6.941 1.00 58.78 283 PHE A N 1
ATOM 2315 C CA . PHE A 1 283 ? 18.476 -3.209 6.532 1.00 58.78 283 PHE A CA 1
ATOM 2316 C C . PHE A 1 283 ? 18.796 -3.887 5.196 1.00 58.78 283 PHE A C 1
ATOM 2318 O O . PHE A 1 283 ? 18.703 -5.109 5.071 1.00 58.78 283 PHE A O 1
ATOM 2325 N N . ILE A 1 284 ? 19.227 -3.099 4.212 1.00 59.31 284 ILE A N 1
ATOM 2326 C CA . ILE A 1 284 ? 19.658 -3.597 2.906 1.00 59.31 284 ILE A CA 1
ATOM 2327 C C . ILE A 1 284 ? 21.188 -3.529 2.860 1.00 59.31 284 ILE A C 1
ATOM 2329 O O . ILE A 1 284 ? 21.753 -2.452 2.633 1.00 59.31 284 ILE A O 1
ATOM 2333 N N . PRO A 1 285 ? 21.892 -4.646 3.106 1.00 59.28 285 PRO A N 1
ATOM 2334 C CA . PRO A 1 285 ? 23.341 -4.677 2.968 1.00 59.28 285 PRO A CA 1
ATOM 2335 C C . PRO A 1 285 ? 23.732 -4.422 1.510 1.00 59.28 285 PRO A C 1
ATOM 2337 O O . PRO A 1 285 ? 23.127 -4.975 0.589 1.00 59.28 285 PRO A O 1
ATOM 2340 N N . TYR A 1 286 ? 24.761 -3.602 1.288 1.00 66.62 286 TYR A N 1
ATOM 2341 C CA . TYR A 1 286 ? 25.335 -3.489 -0.046 1.00 66.62 286 TYR A CA 1
ATOM 2342 C C . TYR A 1 286 ? 26.170 -4.730 -0.339 1.00 66.62 286 TYR A C 1
ATOM 2344 O O . TYR A 1 286 ? 27.001 -5.150 0.468 1.00 66.62 286 TYR A O 1
ATOM 2352 N N . TYR A 1 287 ? 25.949 -5.307 -1.514 1.00 48.47 287 TYR A N 1
ATOM 2353 C CA . TYR A 1 287 ? 26.724 -6.433 -2.010 1.00 48.47 287 TYR A CA 1
ATOM 2354 C C . TYR A 1 287 ? 27.691 -5.949 -3.086 1.00 48.47 287 TYR A C 1
ATOM 2356 O O . TYR A 1 287 ? 27.337 -5.136 -3.936 1.00 48.47 287 TYR A O 1
ATOM 2364 N N . GLY A 1 288 ? 28.914 -6.466 -3.048 1.00 64.38 288 GLY A N 1
ATOM 2365 C CA . GLY A 1 288 ? 29.965 -6.161 -4.010 1.00 64.38 288 GLY A CA 1
ATOM 2366 C C . GLY A 1 288 ? 30.973 -7.301 -4.093 1.00 64.38 288 GLY A C 1
ATOM 2367 O O . GLY A 1 288 ? 30.877 -8.289 -3.362 1.00 64.38 288 GLY A O 1
ATOM 2368 N N . LYS A 1 289 ? 31.948 -7.165 -4.998 1.00 54.97 289 LYS A N 1
ATOM 2369 C CA . LYS A 1 289 ? 33.033 -8.147 -5.177 1.00 54.97 289 LYS A CA 1
ATOM 2370 C C . LYS A 1 289 ? 33.867 -8.325 -3.900 1.00 54.97 289 LYS A C 1
ATOM 2372 O O . LYS A 1 289 ? 34.384 -9.409 -3.651 1.00 54.97 289 LYS A O 1
ATOM 2377 N N . GLU A 1 290 ? 33.942 -7.281 -3.080 1.00 53.81 290 GLU A N 1
ATOM 2378 C CA . GLU A 1 290 ? 34.547 -7.302 -1.751 1.00 53.81 290 GLU A CA 1
ATOM 2379 C C . GLU A 1 290 ? 33.482 -7.169 -0.659 1.00 53.81 290 GLU A C 1
ATOM 2381 O O . GLU A 1 290 ? 32.412 -6.591 -0.867 1.00 53.81 290 GLU A O 1
ATOM 2386 N N . ARG A 1 291 ? 33.779 -7.694 0.536 1.00 52.62 291 ARG A N 1
ATOM 2387 C CA . ARG A 1 291 ? 32.916 -7.520 1.709 1.00 52.62 291 ARG A CA 1
ATOM 2388 C C . ARG A 1 291 ? 32.904 -6.051 2.124 1.00 52.62 291 ARG A C 1
ATOM 2390 O O . ARG A 1 291 ? 33.833 -5.581 2.775 1.00 52.62 291 ARG A O 1
ATOM 2397 N N . VAL A 1 292 ? 31.819 -5.353 1.814 1.00 65.69 292 VAL A N 1
ATOM 2398 C CA . VAL A 1 292 ? 31.594 -3.982 2.275 1.00 65.69 292 VAL A CA 1
ATOM 2399 C C . VAL A 1 292 ? 30.879 -4.021 3.629 1.00 65.69 292 VAL A C 1
ATOM 2401 O O . VAL A 1 292 ? 29.913 -4.757 3.806 1.00 65.69 292 VAL A O 1
ATOM 2404 N N . ARG A 1 293 ? 31.330 -3.218 4.603 1.00 54.75 293 ARG A N 1
ATOM 2405 C CA . ARG A 1 293 ? 30.607 -3.002 5.880 1.00 54.75 293 ARG A CA 1
ATOM 2406 C C . ARG A 1 293 ? 29.483 -1.963 5.757 1.00 54.75 293 ARG A C 1
ATOM 2408 O O . ARG A 1 293 ? 28.899 -1.559 6.759 1.00 54.75 293 ARG A O 1
ATOM 2415 N N . SER A 1 294 ? 29.212 -1.517 4.537 1.00 56.84 294 SER A N 1
ATOM 2416 C CA . SER A 1 294 ? 28.232 -0.488 4.225 1.00 56.84 294 SER A CA 1
ATOM 2417 C C . SER A 1 294 ? 26.906 -1.131 3.845 1.00 56.84 294 SER A C 1
ATOM 2419 O O . SER A 1 294 ? 26.858 -2.122 3.122 1.00 56.84 294 SER A O 1
ATOM 2421 N N . GLY A 1 295 ? 25.815 -0.545 4.313 1.00 59.09 295 GLY A N 1
ATOM 2422 C CA . GLY A 1 295 ? 24.477 -0.918 3.888 1.00 59.09 295 GLY A CA 1
ATOM 2423 C C . GLY A 1 295 ? 23.514 0.228 4.128 1.00 59.09 295 GLY A C 1
ATOM 2424 O O . GLY A 1 295 ? 23.793 1.140 4.915 1.00 59.09 295 GLY A O 1
ATOM 2425 N N . TYR A 1 296 ? 22.395 0.183 3.424 1.00 51.78 296 TYR A N 1
ATOM 2426 C CA . TYR A 1 296 ? 21.349 1.177 3.531 1.00 51.78 296 TYR A CA 1
ATOM 2427 C C . TYR A 1 296 ? 20.395 0.805 4.663 1.00 51.78 296 TYR A C 1
ATOM 2429 O O . TYR A 1 296 ? 19.811 -0.278 4.683 1.00 51.78 296 TYR A O 1
ATOM 2437 N N . TYR A 1 297 ? 20.238 1.720 5.615 1.00 56.78 297 TYR A N 1
ATOM 2438 C CA . TYR A 1 297 ? 19.213 1.623 6.646 1.00 56.78 297 TYR A CA 1
ATOM 2439 C C . TYR A 1 297 ? 18.019 2.456 6.191 1.00 56.78 297 TYR A C 1
ATOM 2441 O O . TYR A 1 297 ? 18.080 3.687 6.269 1.00 56.78 297 TYR A O 1
ATOM 2449 N N . THR A 1 298 ? 16.939 1.799 5.761 1.00 57.31 298 THR A N 1
ATOM 2450 C CA . THR A 1 298 ? 15.682 2.469 5.374 1.00 57.31 298 THR A CA 1
ATOM 2451 C C . THR A 1 298 ? 15.199 3.414 6.472 1.00 57.31 298 THR A C 1
ATOM 2453 O O . THR A 1 298 ? 14.783 4.534 6.193 1.00 57.31 298 THR A O 1
ATOM 2456 N N . GLN A 1 299 ? 15.395 3.025 7.734 1.00 54.41 299 GLN A N 1
ATOM 24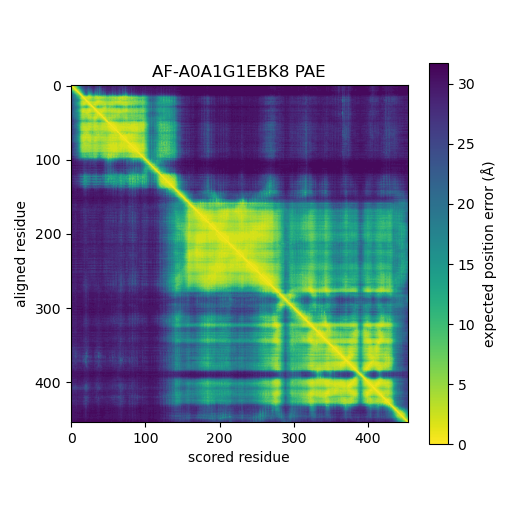57 C CA . GLN A 1 299 ? 15.058 3.812 8.919 1.00 54.41 299 GLN A CA 1
ATOM 2458 C C . GLN A 1 299 ? 15.703 5.207 8.925 1.00 54.41 299 GLN A C 1
ATOM 2460 O O . GLN A 1 299 ? 15.019 6.193 9.169 1.00 54.41 299 GLN A O 1
ATOM 2465 N N . ARG A 1 300 ? 17.003 5.323 8.618 1.00 54.38 300 ARG A N 1
ATOM 2466 C CA . ARG A 1 300 ? 17.735 6.599 8.744 1.00 54.38 300 ARG A CA 1
ATOM 2467 C C . ARG A 1 300 ? 17.412 7.588 7.625 1.00 54.38 300 ARG A C 1
ATOM 2469 O O . ARG A 1 300 ? 17.354 8.790 7.875 1.00 54.38 300 ARG A O 1
ATOM 2476 N N . GLY A 1 301 ? 17.178 7.097 6.408 1.00 50.00 301 GLY A N 1
ATOM 2477 C CA . GLY A 1 301 ? 16.782 7.942 5.278 1.00 50.00 301 GLY A CA 1
ATOM 2478 C C . GLY A 1 301 ? 15.310 8.353 5.339 1.00 50.00 301 GLY A C 1
ATOM 2479 O O . GLY A 1 301 ? 14.983 9.527 5.175 1.00 50.00 301 GLY A O 1
ATOM 2480 N N . HIS A 1 302 ? 14.420 7.400 5.633 1.00 50.53 302 HIS A N 1
ATOM 2481 C CA . HIS A 1 302 ? 12.978 7.608 5.528 1.00 50.53 302 HIS A CA 1
ATOM 2482 C C . HIS A 1 302 ? 12.372 8.267 6.774 1.00 50.53 302 HIS A C 1
ATOM 2484 O O . HIS A 1 302 ? 11.515 9.127 6.602 1.00 50.53 302 HIS A O 1
ATOM 2490 N N . LEU A 1 303 ? 12.817 7.974 8.010 1.00 50.00 303 LEU A N 1
ATOM 2491 C CA . LEU A 1 303 ? 12.295 8.696 9.189 1.00 50.00 303 LEU A CA 1
ATOM 2492 C C . LEU A 1 303 ? 12.699 10.175 9.208 1.00 50.00 303 LEU A C 1
ATOM 2494 O O . LEU A 1 303 ? 12.018 10.966 9.842 1.00 50.00 303 LEU A O 1
ATOM 2498 N N . SER A 1 304 ? 13.771 10.559 8.517 1.00 46.41 304 SER A N 1
ATOM 2499 C CA . SER A 1 304 ? 14.208 11.958 8.435 1.00 46.41 304 SER A CA 1
ATOM 2500 C C . SER A 1 304 ? 13.393 12.758 7.408 1.00 46.41 304 SER A C 1
ATOM 2502 O O . SER A 1 304 ? 13.083 13.925 7.631 1.00 46.41 304 SER A O 1
ATOM 2504 N N . ALA A 1 305 ? 13.025 12.128 6.285 1.00 45.75 305 ALA A N 1
ATOM 2505 C CA . ALA A 1 305 ? 12.334 12.776 5.165 1.00 45.75 305 ALA A CA 1
ATOM 2506 C C . ALA A 1 305 ? 10.798 12.656 5.222 1.00 45.75 305 ALA A C 1
ATOM 2508 O O . ALA A 1 305 ? 10.086 13.575 4.817 1.00 45.75 305 ALA A O 1
ATOM 2509 N N . CYS A 1 306 ? 10.275 11.546 5.750 1.00 49.28 306 CYS A N 1
ATOM 2510 C CA . CYS A 1 306 ? 8.839 11.257 5.801 1.00 49.28 306 CYS A CA 1
ATOM 2511 C C . CYS A 1 306 ? 8.050 12.252 6.678 1.00 49.28 306 CYS A C 1
ATOM 2513 O O . CYS A 1 306 ? 6.991 12.685 6.238 1.00 49.28 306 CYS A O 1
ATOM 2515 N N . PRO A 1 307 ? 8.560 12.723 7.834 1.00 49.44 307 PRO A N 1
ATOM 2516 C CA . PRO A 1 307 ? 8.018 13.869 8.569 1.00 49.44 307 PRO A CA 1
ATOM 2517 C C . PRO A 1 307 ? 7.765 15.115 7.705 1.00 49.44 307 PRO A C 1
ATOM 2519 O O . PRO A 1 307 ? 6.638 15.604 7.619 1.00 49.44 307 PRO A O 1
ATOM 2522 N N . ALA A 1 308 ? 8.792 15.593 6.997 1.00 49.97 308 ALA A N 1
ATOM 2523 C CA . ALA A 1 308 ? 8.685 16.780 6.148 1.00 49.97 308 ALA A CA 1
ATOM 2524 C C . ALA A 1 308 ? 7.667 16.586 5.007 1.00 49.97 308 ALA A C 1
ATOM 2526 O O . ALA A 1 308 ? 6.957 17.518 4.635 1.00 49.97 308 ALA A O 1
ATOM 2527 N N . GLN A 1 309 ? 7.543 15.359 4.493 1.00 52.25 309 GLN A N 1
ATOM 2528 C CA . GLN A 1 309 ? 6.574 15.005 3.456 1.00 52.25 309 GLN A CA 1
ATOM 2529 C C . GLN A 1 309 ? 5.156 14.776 4.009 1.00 52.25 309 GLN A C 1
ATOM 2531 O O . GLN A 1 309 ? 4.185 15.101 3.337 1.00 52.25 309 GLN A O 1
ATOM 2536 N N . ALA A 1 310 ? 4.994 14.286 5.241 1.00 53.19 310 ALA A N 1
ATOM 2537 C CA . ALA A 1 310 ? 3.691 14.045 5.867 1.00 53.19 310 ALA A CA 1
ATOM 2538 C C . ALA A 1 310 ? 2.876 15.339 6.029 1.00 53.19 310 ALA A C 1
ATOM 2540 O O . ALA A 1 310 ? 1.656 15.317 5.859 1.00 53.19 310 ALA A O 1
ATOM 2541 N N . GLY A 1 311 ? 3.546 16.472 6.274 1.00 58.91 311 GLY A N 1
ATOM 2542 C CA . GLY A 1 311 ? 2.915 17.796 6.251 1.00 58.91 311 GLY A CA 1
ATOM 2543 C C . GLY A 1 311 ? 2.358 18.173 4.873 1.00 58.91 311 GLY A C 1
ATOM 2544 O O . GLY A 1 311 ? 1.249 18.698 4.791 1.00 58.91 311 GLY A O 1
ATOM 2545 N N . LYS A 1 312 ? 3.070 17.825 3.789 1.00 61.16 312 LYS A N 1
ATOM 2546 C CA . LYS A 1 312 ? 2.609 18.020 2.401 1.00 61.16 312 LYS A CA 1
ATOM 2547 C C . LYS A 1 312 ? 1.340 17.219 2.114 1.00 61.16 312 LYS A C 1
ATOM 2549 O O . LYS A 1 312 ? 0.485 17.687 1.374 1.00 61.16 312 LYS A O 1
ATOM 2554 N N . TRP A 1 313 ? 1.202 16.034 2.713 1.00 62.34 313 TRP A N 1
ATOM 2555 C CA . TRP A 1 313 ? 0.044 15.169 2.489 1.00 62.34 313 TRP A CA 1
ATOM 2556 C C . TRP A 1 313 ? -1.190 15.543 3.312 1.00 62.34 313 TRP A C 1
ATOM 2558 O O . TRP A 1 313 ? -2.305 15.216 2.911 1.00 62.34 313 TRP A O 1
ATOM 2568 N N . ALA A 1 314 ? -1.016 16.257 4.429 1.00 64.50 314 ALA A N 1
ATOM 2569 C CA . ALA A 1 314 ? -2.103 16.607 5.341 1.00 64.50 314 ALA A CA 1
ATOM 2570 C C . ALA A 1 314 ? -3.209 17.446 4.674 1.00 64.50 314 ALA A C 1
ATOM 2572 O O . ALA A 1 314 ? -4.392 17.235 4.947 1.00 64.50 314 ALA A O 1
ATOM 2573 N N . SER A 1 315 ? -2.849 18.352 3.758 1.00 61.88 315 SER A N 1
ATOM 2574 C CA . SER A 1 315 ? -3.813 19.140 2.973 1.00 61.88 315 SER A CA 1
ATOM 2575 C C . SER A 1 315 ? -4.732 18.255 2.122 1.00 61.88 315 SER A C 1
ATOM 2577 O O . SER A 1 315 ? -5.919 18.549 1.994 1.00 61.88 315 SER A O 1
ATOM 2579 N N . TYR A 1 316 ? -4.221 17.131 1.616 1.00 59.38 316 TYR A N 1
ATOM 2580 C CA . TYR A 1 316 ? -4.953 16.210 0.743 1.00 59.38 316 TYR A CA 1
ATOM 2581 C C . TYR A 1 316 ? -5.858 15.223 1.493 1.00 59.38 316 TYR A C 1
ATOM 2583 O O . TYR A 1 316 ? -6.759 14.645 0.892 1.00 59.38 316 TYR A O 1
ATOM 2591 N N . ILE A 1 317 ? -5.673 15.054 2.806 1.00 66.38 317 ILE A N 1
ATOM 2592 C CA . ILE A 1 317 ? -6.506 14.186 3.663 1.00 66.38 317 ILE A CA 1
ATOM 2593 C C . ILE A 1 317 ? -7.369 14.988 4.651 1.00 66.38 317 ILE A C 1
ATOM 2595 O O . ILE A 1 317 ? -7.666 14.547 5.763 1.00 66.38 317 ILE A O 1
ATOM 2599 N N . GLY A 1 318 ? -7.795 16.187 4.241 1.00 65.12 318 GLY A N 1
ATOM 2600 C CA . GLY A 1 318 ? -8.728 17.013 5.012 1.00 65.12 318 GLY A CA 1
ATOM 2601 C C . GLY A 1 318 ? -8.109 17.643 6.262 1.00 65.12 318 GLY A C 1
ATOM 2602 O O . GLY A 1 318 ? -8.784 17.773 7.281 1.00 65.12 318 GLY A O 1
ATOM 2603 N N . GLY A 1 319 ? -6.820 17.992 6.206 1.00 66.94 319 GLY A N 1
ATOM 2604 C CA . GLY A 1 319 ? -6.096 18.669 7.286 1.00 66.94 319 GLY A CA 1
ATOM 2605 C C . GLY A 1 319 ? -5.650 17.757 8.430 1.00 66.94 319 GLY A C 1
ATOM 2606 O O . GLY A 1 319 ? -5.124 18.246 9.428 1.00 66.94 319 GLY A O 1
ATOM 2607 N N . LYS A 1 320 ? -5.848 16.439 8.317 1.00 71.12 320 LYS A N 1
ATOM 2608 C CA . LYS A 1 320 ? -5.353 15.462 9.297 1.00 71.12 320 LYS A CA 1
ATOM 2609 C C . LYS A 1 320 ? -3.950 15.009 8.911 1.00 71.12 320 LYS A C 1
ATOM 2611 O O . LYS A 1 320 ? -3.654 14.889 7.736 1.00 71.12 320 LYS A O 1
ATOM 2616 N N . ALA A 1 321 ? -3.074 14.733 9.871 1.00 73.50 321 ALA A N 1
ATOM 2617 C CA . ALA A 1 321 ? -1.799 14.090 9.549 1.00 73.50 321 ALA A CA 1
ATOM 2618 C C . ALA A 1 321 ? -2.024 12.592 9.243 1.00 73.50 321 ALA A C 1
ATOM 2620 O O . ALA A 1 321 ? -2.915 11.981 9.850 1.00 73.50 321 ALA A O 1
ATOM 2621 N N . PRO A 1 322 ? -1.247 11.976 8.335 1.00 77.25 322 PRO A N 1
ATOM 2622 C CA . PRO A 1 322 ? -1.320 10.537 8.095 1.00 77.25 322 PRO A CA 1
ATOM 2623 C C . PRO A 1 322 ? -0.850 9.755 9.330 1.00 77.25 322 PRO A C 1
ATOM 2625 O O . PRO A 1 322 ? 0.025 10.220 10.061 1.00 77.25 322 PRO A O 1
ATOM 2628 N N . LEU A 1 323 ? -1.409 8.560 9.558 1.00 78.31 323 LEU A N 1
ATOM 2629 C CA . LEU A 1 323 ? -0.897 7.645 10.581 1.00 78.31 323 LEU A CA 1
ATOM 2630 C C . LEU A 1 323 ? 0.343 6.929 10.038 1.00 78.31 323 LEU A C 1
ATOM 2632 O O . LEU A 1 323 ? 0.259 6.165 9.076 1.00 78.31 323 LEU A O 1
ATOM 2636 N N . ILE A 1 324 ? 1.489 7.149 10.669 1.00 79.19 324 ILE A N 1
ATOM 2637 C CA . ILE A 1 324 ? 2.743 6.488 10.317 1.00 79.19 324 ILE A CA 1
ATOM 2638 C C . ILE A 1 324 ? 2.835 5.166 11.087 1.00 79.19 324 ILE A C 1
ATOM 2640 O O . ILE A 1 324 ? 2.992 5.150 12.307 1.00 79.19 324 ILE A O 1
ATOM 2644 N N . VAL A 1 325 ? 2.750 4.043 10.383 1.00 77.19 325 VAL A N 1
ATOM 2645 C CA . VAL A 1 325 ? 2.957 2.711 10.959 1.00 77.19 325 VAL A CA 1
ATOM 2646 C C . VAL A 1 325 ? 4.412 2.328 10.752 1.00 77.19 325 VAL A C 1
ATOM 2648 O O . VAL A 1 325 ? 4.841 2.069 9.631 1.00 77.19 325 VAL A O 1
ATOM 2651 N N . VAL A 1 326 ? 5.180 2.300 11.832 1.00 74.88 326 VAL A N 1
ATOM 2652 C CA . VAL A 1 326 ? 6.611 2.011 11.779 1.00 74.88 326 VAL A CA 1
ATOM 2653 C C . VAL A 1 326 ? 6.860 0.586 12.246 1.00 74.88 326 VAL A C 1
ATOM 2655 O O . VAL A 1 326 ? 6.417 0.193 13.331 1.00 74.88 326 VAL A O 1
ATOM 2658 N N . ASP A 1 327 ? 7.594 -0.185 11.447 1.00 74.06 327 ASP A N 1
ATOM 2659 C CA . ASP A 1 327 ? 7.976 -1.534 11.842 1.00 74.06 327 ASP A CA 1
ATOM 2660 C C . ASP A 1 327 ? 8.846 -1.553 13.118 1.00 74.06 327 ASP A C 1
ATOM 2662 O O . ASP A 1 327 ? 9.495 -0.572 13.498 1.00 74.06 327 ASP A O 1
ATOM 2666 N N . ARG A 1 328 ? 8.849 -2.703 13.800 1.00 68.44 328 ARG A N 1
ATOM 2667 C CA . ARG A 1 328 ? 9.506 -2.934 15.091 1.00 68.44 328 ARG A CA 1
ATOM 2668 C C . ARG A 1 328 ? 11.011 -2.693 15.081 1.00 68.44 328 ARG A C 1
ATOM 2670 O O . ARG A 1 328 ? 11.617 -2.553 16.144 1.00 68.44 328 ARG A O 1
ATOM 2677 N N . GLU A 1 329 ? 11.638 -2.707 13.910 1.00 65.75 329 GLU A N 1
ATOM 2678 C CA . GLU A 1 329 ? 13.073 -2.478 13.790 1.00 65.75 329 GLU A CA 1
ATOM 2679 C C . GLU A 1 329 ? 13.471 -1.020 14.050 1.00 65.75 329 GLU A C 1
ATOM 2681 O O . GLU A 1 329 ? 14.603 -0.797 14.473 1.00 65.75 329 GLU A O 1
ATOM 2686 N N . ALA A 1 330 ? 12.546 -0.061 13.920 1.00 62.66 330 ALA A N 1
ATOM 2687 C CA . ALA A 1 330 ? 12.772 1.355 14.234 1.00 62.66 330 ALA A CA 1
ATOM 2688 C C . ALA A 1 330 ? 12.563 1.702 15.725 1.00 62.66 330 ALA A C 1
ATOM 2690 O O . ALA A 1 330 ? 12.381 2.864 16.095 1.00 62.66 330 ALA A O 1
ATOM 2691 N N . TRP A 1 331 ? 12.546 0.695 16.600 1.00 70.88 331 TRP A N 1
ATOM 2692 C CA . TRP A 1 331 ? 12.335 0.877 18.033 1.00 70.88 331 TRP A CA 1
ATOM 2693 C C . TRP A 1 331 ? 13.476 1.663 18.695 1.00 70.88 331 TRP A C 1
ATOM 2695 O O . TRP A 1 331 ? 14.611 1.189 18.764 1.00 70.88 331 TRP A O 1
ATOM 2705 N N . GLY A 1 332 ? 13.160 2.834 19.255 1.00 72.75 332 GLY A N 1
ATOM 2706 C CA . GLY A 1 332 ? 14.064 3.613 20.104 1.00 72.75 332 GLY A CA 1
ATOM 2707 C C . GLY A 1 332 ? 13.482 4.979 20.471 1.00 72.75 332 GLY A C 1
ATOM 2708 O O . GLY A 1 332 ? 12.840 5.620 19.645 1.00 72.75 332 GLY A O 1
ATOM 2709 N N . VAL A 1 333 ? 13.729 5.450 21.699 1.00 74.94 333 VAL A N 1
ATOM 2710 C CA . VAL A 1 333 ? 13.185 6.739 22.181 1.00 74.94 333 VAL A CA 1
ATOM 2711 C C . VAL A 1 333 ? 13.681 7.921 21.342 1.00 74.94 333 VAL A C 1
ATOM 2713 O O . VAL A 1 333 ? 12.918 8.846 21.083 1.00 74.94 333 VAL A O 1
ATOM 2716 N N . GLU A 1 334 ? 14.918 7.867 20.844 1.00 73.00 334 GLU A N 1
ATOM 2717 C CA . GLU A 1 334 ? 15.459 8.858 19.900 1.00 73.00 334 GLU A CA 1
ATOM 2718 C C . GLU A 1 334 ? 14.636 8.936 18.605 1.00 73.00 334 GLU A C 1
ATOM 2720 O O . GLU A 1 334 ? 14.310 10.028 18.141 1.00 73.00 334 GLU A O 1
ATOM 2725 N N . HIS A 1 335 ? 14.216 7.788 18.063 1.00 73.94 335 HIS A N 1
ATOM 2726 C CA . HIS A 1 335 ? 13.355 7.740 16.881 1.00 73.94 335 HIS A CA 1
ATOM 2727 C C . HIS A 1 335 ? 11.964 8.286 17.184 1.00 73.94 335 HIS A C 1
ATOM 2729 O O . HIS A 1 335 ? 11.432 9.065 16.397 1.00 73.94 335 HIS A O 1
ATOM 2735 N N . PHE A 1 336 ? 11.401 7.972 18.353 1.00 76.75 336 PHE A N 1
ATOM 2736 C CA . PHE A 1 336 ? 10.136 8.578 18.767 1.00 76.75 336 PHE A CA 1
ATOM 2737 C C . PHE A 1 336 ? 10.266 10.108 18.801 1.00 76.75 336 PHE A C 1
ATOM 2739 O O . PHE A 1 336 ? 9.328 10.799 18.418 1.00 76.75 336 PHE A O 1
ATOM 2746 N N . LEU A 1 337 ? 11.433 10.661 19.189 1.00 75.12 337 LEU A N 1
ATOM 2747 C CA . LEU A 1 337 ? 11.649 12.124 19.319 1.00 75.12 337 LEU A CA 1
ATOM 2748 C C . LEU A 1 337 ? 11.653 12.818 17.976 1.00 75.12 337 LEU A C 1
ATOM 2750 O O . LEU A 1 337 ? 11.088 13.905 17.863 1.00 75.12 337 LEU A O 1
ATOM 2754 N N . SER A 1 338 ? 12.165 12.148 16.949 1.00 73.81 338 SER A N 1
ATOM 2755 C CA . SER A 1 338 ? 12.019 12.620 15.574 1.00 73.81 338 SER A CA 1
ATOM 2756 C C . SER A 1 338 ? 10.554 12.674 15.107 1.00 73.81 338 SER A C 1
ATOM 2758 O O . SER A 1 338 ? 10.210 13.492 14.259 1.00 73.81 338 SER A O 1
ATOM 2760 N N . LEU A 1 339 ? 9.668 11.870 15.711 1.00 74.31 339 LEU A N 1
ATOM 2761 C CA . LEU A 1 339 ? 8.248 11.777 15.365 1.00 74.31 339 LEU A CA 1
ATOM 2762 C C . LEU A 1 339 ? 7.326 12.616 16.269 1.00 74.31 339 LEU A C 1
ATOM 2764 O O . LEU A 1 339 ? 6.111 12.532 16.127 1.00 74.31 339 LEU A O 1
ATOM 2768 N N . LYS A 1 340 ? 7.865 13.472 17.151 1.00 74.56 340 LYS A N 1
ATOM 2769 C CA . LYS A 1 340 ? 7.112 14.207 18.194 1.00 74.56 340 LYS A CA 1
ATOM 2770 C C . LYS A 1 340 ? 5.949 15.082 17.706 1.00 74.56 340 LYS A C 1
ATOM 2772 O O . LYS A 1 340 ? 5.088 15.430 18.511 1.00 74.56 340 LYS A O 1
ATOM 2777 N N . GLY A 1 341 ? 5.897 15.416 16.420 1.00 74.75 341 GLY A N 1
ATOM 2778 C CA . GLY A 1 341 ? 4.802 16.166 15.793 1.00 74.75 341 GLY A CA 1
ATOM 2779 C C . GLY A 1 341 ? 3.869 15.334 14.909 1.00 74.75 341 GLY A C 1
ATOM 2780 O O . GLY A 1 341 ? 3.020 15.910 14.236 1.00 74.75 341 GLY A O 1
ATOM 2781 N N . TYR A 1 342 ? 4.032 14.011 14.870 1.00 77.38 342 TYR A N 1
ATOM 2782 C CA . TYR A 1 342 ? 3.344 13.134 13.927 1.00 77.38 342 TYR A CA 1
ATOM 2783 C C . TYR A 1 342 ? 2.527 12.069 14.642 1.00 77.38 342 TYR A C 1
ATOM 2785 O O . TYR A 1 342 ? 2.841 11.617 15.742 1.00 77.38 342 TYR A O 1
ATOM 2793 N N . ARG A 1 343 ? 1.477 11.625 13.957 1.00 82.69 343 ARG A N 1
ATOM 2794 C CA . ARG A 1 343 ? 0.675 10.480 14.370 1.00 82.69 343 ARG A CA 1
ATOM 2795 C C . ARG A 1 343 ? 1.447 9.226 13.987 1.00 82.69 343 ARG A C 1
ATOM 2797 O O . ARG A 1 343 ? 1.677 8.998 12.801 1.00 82.69 343 ARG A O 1
ATOM 2804 N N . PHE A 1 344 ? 1.864 8.420 14.958 1.00 84.00 344 PHE A N 1
ATOM 2805 C CA . PHE A 1 344 ? 2.580 7.180 14.664 1.00 84.00 344 PHE A CA 1
ATOM 2806 C C . PHE A 1 344 ? 2.165 6.029 15.570 1.00 84.00 344 PHE A C 1
ATOM 2808 O O . PHE A 1 344 ? 1.758 6.233 16.714 1.00 84.00 344 PHE A O 1
ATOM 2815 N N . VAL A 1 345 ? 2.336 4.809 15.072 1.00 84.44 345 VAL A N 1
ATOM 2816 C CA . VAL A 1 345 ? 2.237 3.566 15.838 1.00 84.44 345 VAL A CA 1
ATOM 2817 C C . VAL A 1 345 ? 3.402 2.652 15.476 1.00 84.44 345 VAL A C 1
ATOM 2819 O O . VAL A 1 345 ? 3.791 2.549 14.315 1.00 84.44 345 VAL A O 1
ATOM 2822 N N . THR A 1 346 ? 3.967 1.979 16.472 1.00 83.31 346 THR A N 1
ATOM 2823 C CA . THR A 1 346 ? 5.028 0.990 16.278 1.00 83.31 346 THR A CA 1
ATOM 2824 C C . THR A 1 346 ? 4.874 -0.183 17.235 1.00 83.31 346 THR A C 1
ATOM 2826 O O . THR A 1 346 ? 4.290 -0.061 18.315 1.00 83.31 346 THR A O 1
ATOM 2829 N N . TRP A 1 347 ? 5.397 -1.340 16.849 1.00 81.94 347 TRP A N 1
ATOM 2830 C CA . TRP A 1 347 ? 5.394 -2.534 17.686 1.00 81.94 347 TRP A CA 1
ATOM 2831 C C . TRP A 1 347 ? 6.440 -2.442 18.793 1.00 81.94 347 TRP A C 1
ATOM 2833 O O . TRP A 1 347 ? 7.588 -2.079 18.546 1.00 81.94 347 TRP A O 1
ATOM 2843 N N . GLU A 1 348 ? 6.078 -2.869 20.004 1.00 80.69 348 GLU A N 1
ATOM 2844 C CA . GLU A 1 348 ? 7.040 -2.999 21.094 1.00 80.69 348 GLU A CA 1
ATOM 2845 C C . GLU A 1 348 ? 8.052 -4.109 20.765 1.00 80.69 348 GLU A C 1
ATOM 2847 O O . GLU A 1 348 ? 7.707 -5.283 20.596 1.00 80.69 348 GLU A O 1
ATOM 2852 N N . LYS A 1 349 ? 9.325 -3.729 20.596 1.00 75.69 349 LYS A N 1
ATOM 2853 C CA . LYS A 1 349 ? 10.393 -4.672 20.223 1.00 75.69 349 LYS A CA 1
ATOM 2854 C C . LYS A 1 349 ? 10.727 -5.626 21.366 1.00 75.69 349 LYS A C 1
ATOM 2856 O O . LYS A 1 349 ? 10.890 -6.821 21.133 1.00 75.69 349 LYS A O 1
ATOM 2861 N N . HIS A 1 350 ? 10.801 -5.094 22.584 1.00 76.38 350 HIS A N 1
ATOM 2862 C CA . HIS A 1 350 ? 11.230 -5.806 23.786 1.00 76.38 350 HIS A CA 1
ATOM 2863 C C . HIS A 1 350 ? 10.064 -5.990 24.761 1.00 76.38 350 HIS A C 1
ATOM 2865 O O . HIS A 1 350 ? 10.044 -5.389 25.830 1.00 76.38 350 HIS A O 1
ATOM 2871 N N . THR A 1 351 ? 9.068 -6.788 24.377 1.00 77.25 351 THR A N 1
ATOM 2872 C CA . THR A 1 351 ? 7.989 -7.181 25.292 1.00 77.25 351 THR A CA 1
ATOM 2873 C C . THR A 1 351 ? 8.278 -8.540 25.903 1.00 77.25 351 THR A C 1
ATOM 2875 O O . THR A 1 351 ? 8.639 -9.461 25.172 1.00 77.25 351 THR A O 1
ATOM 2878 N N . ASP A 1 352 ? 8.090 -8.670 27.215 1.00 82.06 352 ASP A N 1
ATOM 2879 C CA . ASP A 1 352 ? 8.110 -9.961 27.896 1.00 82.06 352 ASP A CA 1
ATOM 2880 C C . ASP A 1 352 ? 6.760 -10.672 27.671 1.00 82.06 352 ASP A C 1
ATOM 2882 O O . ASP A 1 352 ? 5.718 -10.187 28.129 1.00 82.06 352 ASP A O 1
ATOM 2886 N N . PRO A 1 353 ? 6.727 -11.805 26.943 1.00 81.94 353 PRO A N 1
ATOM 2887 C CA . PRO A 1 353 ? 5.488 -12.535 26.704 1.00 81.94 353 PRO A CA 1
ATOM 2888 C C . PRO A 1 353 ? 4.834 -13.051 27.990 1.00 81.94 353 PRO A C 1
ATOM 2890 O O . PRO A 1 353 ? 3.609 -13.140 28.033 1.00 81.94 353 PRO A O 1
ATOM 2893 N N . GLN A 1 354 ? 5.619 -13.376 29.026 1.00 84.31 354 GLN A N 1
ATOM 2894 C CA . GLN A 1 354 ? 5.095 -13.858 30.306 1.00 84.31 354 GLN A CA 1
ATOM 2895 C C . GLN A 1 354 ? 4.408 -12.727 31.069 1.00 84.31 354 GLN A C 1
ATOM 2897 O O . GLN A 1 354 ? 3.299 -12.913 31.567 1.00 84.31 354 GLN A O 1
ATOM 2902 N N . GLU A 1 355 ? 5.014 -11.536 31.082 1.00 86.94 355 GLU A N 1
ATOM 2903 C CA . GLU A 1 355 ? 4.411 -10.327 31.655 1.00 86.94 355 GLU A CA 1
ATOM 2904 C C . GLU A 1 355 ? 3.076 -10.010 30.969 1.00 86.94 355 GLU A C 1
ATOM 2906 O O . GLU A 1 355 ? 2.064 -9.790 31.635 1.00 86.94 355 GLU A O 1
ATOM 2911 N N . LEU A 1 356 ? 3.041 -10.052 29.630 1.00 86.88 356 LEU A N 1
ATOM 2912 C CA . LEU A 1 356 ? 1.805 -9.817 28.889 1.00 86.88 356 LEU A CA 1
ATOM 2913 C C . LEU A 1 356 ? 0.750 -10.892 29.162 1.00 86.88 356 LEU A C 1
ATOM 2915 O O . LEU A 1 356 ? -0.427 -10.553 29.271 1.00 86.88 356 LEU A O 1
ATOM 2919 N N . ALA A 1 357 ? 1.137 -12.167 29.253 1.00 86.06 357 ALA A N 1
ATOM 2920 C CA . ALA A 1 357 ? 0.231 -13.280 29.544 1.00 86.06 357 ALA A CA 1
ATOM 2921 C C . ALA A 1 357 ? -0.338 -13.222 30.973 1.00 86.06 357 ALA A C 1
ATOM 2923 O O . ALA A 1 357 ? -1.487 -13.602 31.188 1.00 86.06 357 ALA A O 1
ATOM 2924 N N . ALA A 1 358 ? 0.414 -12.673 31.930 1.00 89.06 358 ALA A N 1
ATOM 2925 C CA . ALA A 1 358 ? -0.017 -12.516 33.319 1.00 89.06 358 ALA A CA 1
ATOM 2926 C C . ALA A 1 358 ? -1.117 -11.454 33.517 1.00 89.06 358 ALA A C 1
ATOM 2928 O O . ALA A 1 358 ? -1.744 -11.410 34.576 1.00 89.06 358 ALA A O 1
ATOM 2929 N N . ILE A 1 359 ? -1.385 -10.599 32.522 1.00 88.81 359 ILE A N 1
ATOM 2930 C CA . ILE A 1 359 ? -2.441 -9.582 32.620 1.00 88.81 359 ILE A CA 1
ATOM 2931 C C . ILE A 1 359 ? -3.815 -10.278 32.722 1.00 88.81 359 ILE A C 1
ATOM 2933 O O . ILE A 1 359 ? -4.166 -11.078 31.852 1.00 88.81 359 ILE A O 1
ATOM 2937 N N . PRO A 1 360 ? -4.630 -9.999 33.751 1.00 88.06 360 PRO A N 1
ATOM 2938 C CA . PRO A 1 360 ? -5.921 -10.661 33.901 1.00 88.06 360 PRO A CA 1
ATOM 2939 C C . PRO A 1 360 ? -6.906 -10.216 32.812 1.00 88.06 360 PRO A C 1
ATOM 2941 O O . PRO A 1 360 ? -6.946 -9.044 32.438 1.00 88.06 360 PRO A O 1
ATOM 2944 N N . GLU A 1 361 ? -7.746 -11.145 32.345 1.00 87.12 361 GLU A N 1
ATOM 2945 C CA . GLU A 1 361 ? -8.748 -10.903 31.293 1.00 87.12 361 GLU A CA 1
ATOM 2946 C C . GLU A 1 361 ? -9.684 -9.734 31.622 1.00 87.12 361 GLU A C 1
ATOM 2948 O O . GLU A 1 361 ? -9.983 -8.933 30.745 1.00 87.12 361 GLU A O 1
ATOM 2953 N N . GLY A 1 362 ? -10.052 -9.557 32.895 1.00 86.00 362 GLY A N 1
ATOM 2954 C CA . GLY A 1 362 ? -10.921 -8.461 33.338 1.00 86.00 362 GLY A CA 1
ATOM 2955 C C . GLY A 1 362 ? -10.349 -7.048 33.150 1.00 86.00 362 GLY A C 1
ATOM 2956 O O . GLY A 1 362 ? -11.081 -6.080 33.325 1.00 86.00 362 GLY A O 1
ATOM 2957 N N . ARG A 1 363 ? -9.060 -6.899 32.804 1.00 88.75 363 ARG A N 1
ATOM 2958 C CA . ARG A 1 363 ? -8.480 -5.597 32.426 1.00 88.75 363 ARG A CA 1
ATOM 2959 C C . ARG A 1 363 ? -8.666 -5.261 30.950 1.00 88.75 363 ARG A C 1
ATOM 2961 O O . ARG A 1 363 ? -8.489 -4.104 30.580 1.00 88.75 363 ARG A O 1
ATOM 2968 N N . PHE A 1 364 ? -8.971 -6.244 30.113 1.00 88.12 364 PHE A N 1
ATOM 2969 C CA . PHE A 1 364 ? -9.191 -6.022 28.694 1.00 88.12 364 PHE A CA 1
ATOM 2970 C C . PHE A 1 364 ? -10.620 -5.535 28.439 1.00 88.12 364 PHE A C 1
ATOM 2972 O O . PHE A 1 364 ? -11.553 -5.910 29.145 1.00 88.12 364 PHE A O 1
ATOM 2979 N N . GLY A 1 365 ? -10.781 -4.689 27.420 1.00 84.75 365 GLY A N 1
ATOM 2980 C CA . GLY A 1 365 ? -12.091 -4.203 26.992 1.00 84.75 365 GLY A CA 1
ATOM 2981 C C . GLY A 1 365 ? -12.950 -5.274 26.311 1.00 84.75 365 GLY A C 1
ATOM 2982 O O . GLY A 1 365 ? -12.624 -6.466 26.288 1.00 84.75 365 GLY A O 1
ATOM 2983 N N . GLU A 1 366 ? -14.059 -4.830 25.720 1.00 84.88 366 GLU A N 1
ATOM 2984 C CA . GLU A 1 366 ? -14.977 -5.699 24.980 1.00 84.88 366 GLU A CA 1
ATOM 2985 C C . GLU A 1 366 ? -14.294 -6.423 23.808 1.00 84.88 366 GLU A C 1
ATOM 2987 O O . GLU A 1 366 ? -13.311 -5.950 23.228 1.00 84.88 366 GLU A O 1
ATOM 2992 N N . VAL A 1 367 ? -14.833 -7.591 23.451 1.00 85.25 367 VAL A N 1
ATOM 2993 C CA . VAL A 1 367 ? -14.357 -8.374 22.306 1.00 85.25 367 VAL A CA 1
ATOM 2994 C C . VAL A 1 367 ? -14.821 -7.717 21.009 1.00 85.25 367 VAL A C 1
ATOM 2996 O O . VAL A 1 367 ? -16.014 -7.501 20.804 1.00 85.25 367 VAL A O 1
ATOM 2999 N N . PHE A 1 368 ? -13.892 -7.475 20.089 1.00 82.38 368 PHE A N 1
ATOM 3000 C CA . PHE A 1 368 ? -14.177 -6.968 18.746 1.00 82.38 368 PHE A CA 1
ATOM 3001 C C . PHE A 1 368 ? -13.526 -7.856 17.679 1.00 82.38 368 PHE A C 1
ATOM 3003 O O . PHE A 1 368 ? -12.633 -8.653 17.969 1.00 82.38 368 PHE A O 1
ATOM 3010 N N . ARG A 1 369 ? -13.991 -7.757 16.426 1.00 79.06 369 ARG A N 1
ATOM 3011 C CA . ARG A 1 369 ? -13.487 -8.581 15.315 1.00 79.06 369 ARG A CA 1
ATOM 3012 C C . ARG A 1 369 ? -12.773 -7.742 14.263 1.00 79.06 369 ARG A C 1
ATOM 3014 O O . ARG A 1 369 ? -13.301 -6.727 13.820 1.00 79.06 369 ARG A O 1
ATOM 3021 N N . VAL A 1 370 ? -11.606 -8.212 13.827 1.00 75.31 370 VAL A N 1
ATOM 3022 C CA . VAL A 1 370 ? -10.796 -7.627 12.746 1.00 75.31 370 VAL A CA 1
ATOM 3023 C C . VAL A 1 370 ? -10.286 -8.764 11.860 1.00 75.31 370 VAL A C 1
ATOM 3025 O O . VAL A 1 370 ? -9.701 -9.715 12.371 1.00 75.31 370 VAL A O 1
ATOM 3028 N N . ASN A 1 371 ? -10.461 -8.672 10.537 1.00 73.62 371 ASN A N 1
ATOM 3029 C CA . ASN A 1 371 ? -10.016 -9.699 9.577 1.00 73.62 371 ASN A CA 1
ATOM 3030 C C . ASN A 1 371 ? -10.455 -11.119 9.988 1.00 73.62 371 ASN A C 1
ATOM 3032 O O . ASN A 1 371 ? -9.633 -12.028 10.082 1.00 73.62 371 ASN A O 1
ATOM 3036 N N . ASP A 1 372 ? -11.738 -11.257 10.335 1.00 79.75 372 ASP A N 1
ATOM 3037 C CA . ASP A 1 372 ? -12.385 -12.485 10.818 1.00 79.75 372 ASP A CA 1
ATOM 3038 C C . ASP A 1 372 ? -11.856 -13.080 12.130 1.00 79.75 372 ASP A C 1
ATOM 3040 O O . ASP A 1 372 ? -12.417 -14.066 12.607 1.00 79.75 372 ASP A O 1
ATOM 3044 N N . LYS A 1 373 ? -10.883 -12.439 12.781 1.00 77.75 373 LYS A N 1
ATOM 3045 C CA . LYS A 1 373 ? -10.325 -12.854 14.074 1.00 77.75 373 LYS A CA 1
ATOM 3046 C C . LYS A 1 373 ? -10.895 -12.053 15.235 1.00 77.75 373 LYS A C 1
ATOM 3048 O O . LYS A 1 373 ? -11.218 -10.873 15.070 1.00 77.75 373 LYS A O 1
ATOM 3053 N N . ALA A 1 374 ? -11.015 -12.687 16.398 1.00 84.56 374 ALA A N 1
ATOM 3054 C CA . ALA A 1 374 ? -11.501 -12.047 17.618 1.00 84.56 374 ALA A CA 1
ATOM 3055 C C . ALA A 1 374 ? -10.345 -11.486 18.458 1.00 84.56 374 ALA A C 1
ATOM 3057 O O . ALA A 1 374 ? -9.350 -12.165 18.712 1.00 84.56 374 ALA A O 1
ATOM 3058 N N . TYR A 1 375 ? -10.503 -10.248 18.920 1.00 86.69 375 TYR A N 1
ATOM 3059 C CA . TYR A 1 375 ? -9.513 -9.552 19.728 1.00 86.69 375 TYR A CA 1
ATOM 3060 C C . TYR A 1 375 ? -10.135 -8.897 20.948 1.00 86.69 375 TYR A C 1
ATOM 3062 O O . TYR A 1 375 ? -11.302 -8.510 20.943 1.00 86.69 375 TYR A O 1
ATOM 3070 N N . GLN A 1 376 ? -9.302 -8.702 21.962 1.00 86.62 376 GLN A N 1
ATOM 3071 C CA . GLN A 1 376 ? -9.525 -7.705 22.999 1.00 86.62 376 GLN A CA 1
ATOM 3072 C C . GLN A 1 376 ? -8.308 -6.790 23.082 1.00 86.62 376 GLN A C 1
ATOM 3074 O O . GLN A 1 376 ? -7.199 -7.170 22.695 1.00 86.62 376 GLN A O 1
ATOM 3079 N N . ALA A 1 377 ? -8.506 -5.582 23.597 1.00 87.88 377 ALA A N 1
ATOM 3080 C CA . ALA A 1 377 ? -7.426 -4.627 23.766 1.00 87.88 377 ALA A CA 1
ATOM 3081 C C . ALA A 1 377 ? -7.437 -4.021 25.168 1.00 87.88 377 ALA A C 1
ATOM 3083 O O . ALA A 1 377 ? -8.495 -3.803 25.759 1.00 87.88 377 ALA A O 1
ATOM 3084 N N . LEU A 1 378 ? -6.241 -3.762 25.683 1.00 87.38 378 LEU A N 1
ATOM 3085 C CA . LEU A 1 378 ? -5.994 -2.987 26.889 1.00 87.38 378 LEU A CA 1
ATOM 3086 C C . LEU A 1 378 ? -5.168 -1.768 26.492 1.00 87.38 378 LEU A C 1
ATOM 3088 O O . LEU A 1 378 ? -4.165 -1.888 25.790 1.00 87.38 378 LEU A O 1
ATOM 3092 N N . GLU A 1 379 ? -5.584 -0.605 26.966 1.00 89.12 379 GLU A N 1
ATOM 3093 C CA . GLU A 1 379 ? -4.861 0.640 26.780 1.00 89.12 379 GLU A CA 1
ATOM 3094 C C . GLU A 1 379 ? -4.291 1.127 28.111 1.00 89.12 379 GLU A C 1
ATOM 3096 O O . GLU A 1 379 ? -4.991 1.190 29.122 1.00 89.12 379 GLU A O 1
ATOM 3101 N N . GLU A 1 380 ? -3.013 1.489 28.105 1.00 90.44 380 GLU A N 1
ATOM 3102 C CA . GLU A 1 380 ? -2.331 2.081 29.249 1.00 90.44 380 GLU A CA 1
ATOM 3103 C C . GLU A 1 380 ? -1.310 3.132 28.799 1.00 90.44 380 GLU A C 1
ATOM 3105 O O . GLU A 1 380 ? -0.949 3.226 27.628 1.00 90.44 380 GLU A O 1
ATOM 3110 N N . LYS A 1 381 ? -0.825 3.952 29.732 1.00 89.38 381 LYS A N 1
ATOM 3111 C CA . LYS A 1 381 ? 0.298 4.860 29.476 1.00 89.38 381 LYS A CA 1
ATOM 3112 C C . LYS A 1 381 ? 1.567 4.216 30.011 1.00 89.38 381 LYS A C 1
ATOM 3114 O O . LYS A 1 381 ? 1.609 3.843 31.181 1.00 89.38 381 LYS A O 1
ATOM 3119 N N . LYS A 1 382 ? 2.602 4.109 29.176 1.00 87.12 382 LYS A N 1
ATOM 3120 C CA . LYS A 1 382 ? 3.904 3.555 29.573 1.00 87.12 382 LYS A CA 1
ATOM 3121 C C . LYS A 1 382 ? 5.001 4.589 29.366 1.00 87.12 382 LYS A C 1
ATOM 3123 O O . LYS A 1 382 ? 5.037 5.279 28.347 1.00 87.12 382 LYS A O 1
ATOM 3128 N N . LEU A 1 383 ? 5.882 4.695 30.357 1.00 84.81 383 LEU A N 1
ATOM 3129 C CA . LEU A 1 383 ? 7.088 5.506 30.282 1.00 84.81 383 LEU A CA 1
ATOM 3130 C C . LEU A 1 383 ? 8.180 4.699 29.573 1.00 84.81 383 LEU A C 1
ATOM 3132 O O . LEU A 1 383 ? 8.568 3.629 30.042 1.00 84.81 383 LEU A O 1
ATOM 3136 N N . TYR A 1 384 ? 8.675 5.216 28.455 1.00 82.56 384 TYR A N 1
ATOM 3137 C CA . TYR A 1 384 ? 9.794 4.651 27.714 1.00 82.56 384 TYR A CA 1
ATOM 3138 C C . TYR A 1 384 ? 11.061 5.449 28.018 1.00 82.56 384 TYR A C 1
ATOM 3140 O O . TYR A 1 384 ? 11.049 6.683 28.025 1.00 82.56 384 TYR A O 1
ATOM 3148 N N . HIS A 1 385 ? 12.154 4.732 28.276 1.00 77.31 385 HIS A N 1
ATOM 3149 C CA . HIS A 1 385 ? 13.464 5.304 28.562 1.00 77.31 385 HIS A CA 1
ATOM 3150 C C . HIS A 1 385 ? 14.480 4.816 27.532 1.00 77.31 385 HIS A C 1
ATOM 3152 O O . HIS A 1 385 ? 14.462 3.652 27.127 1.00 77.31 385 HIS A O 1
ATOM 3158 N N . ASN A 1 386 ? 15.388 5.697 27.118 1.00 66.50 386 ASN A N 1
ATOM 3159 C CA . ASN A 1 386 ? 16.597 5.249 26.440 1.00 66.50 386 ASN A CA 1
ATOM 3160 C C . ASN A 1 386 ? 17.572 4.711 27.497 1.00 66.50 386 ASN A C 1
ATOM 3162 O O . ASN A 1 386 ? 17.696 5.305 28.572 1.00 66.50 386 ASN A O 1
ATOM 3166 N N . GLN A 1 387 ? 18.261 3.600 27.232 1.00 52.75 387 GLN A N 1
ATOM 3167 C CA . GLN A 1 387 ? 19.427 3.274 28.053 1.00 52.75 387 GLN A CA 1
ATOM 3168 C C . GLN A 1 387 ? 20.452 4.379 27.810 1.00 52.75 387 GLN A C 1
ATOM 3170 O O . GLN A 1 387 ? 20.780 4.676 26.664 1.00 52.75 387 GLN A O 1
ATOM 3175 N N . ALA A 1 388 ? 20.907 5.032 28.878 1.00 46.16 388 ALA A N 1
ATOM 3176 C CA . ALA A 1 388 ? 21.918 6.067 28.764 1.00 46.16 388 ALA A CA 1
ATOM 3177 C C . ALA A 1 388 ? 23.143 5.482 28.049 1.00 46.16 388 ALA A C 1
ATOM 3179 O O . ALA A 1 388 ? 23.837 4.615 28.584 1.00 46.16 388 ALA A O 1
ATOM 3180 N N . SER A 1 389 ? 23.427 5.962 26.837 1.00 44.31 389 SER A N 1
ATOM 3181 C CA . SER A 1 389 ? 24.799 5.911 26.349 1.00 44.31 389 SER A CA 1
ATOM 3182 C C . SER A 1 389 ? 25.656 6.699 27.349 1.00 44.31 389 SER A C 1
ATOM 3184 O O . SER A 1 389 ? 25.159 7.643 27.969 1.00 44.31 389 SER A O 1
ATOM 3186 N N . LYS A 1 390 ? 26.934 6.335 27.529 1.00 42.91 390 LYS A N 1
ATOM 3187 C CA . LYS A 1 390 ? 27.862 6.950 28.508 1.00 42.91 390 LYS A CA 1
ATOM 3188 C C . LYS A 1 390 ? 27.957 8.493 28.454 1.00 42.91 390 LYS A C 1
ATOM 3190 O O . LYS A 1 390 ? 28.611 9.075 29.313 1.00 42.91 390 LYS A O 1
ATOM 3195 N N . HIS A 1 391 ? 27.324 9.152 27.479 1.00 42.84 391 HIS A N 1
ATOM 3196 C CA . HIS A 1 391 ? 27.423 10.584 27.209 1.00 42.84 391 HIS A CA 1
ATOM 3197 C C . HIS A 1 391 ? 26.082 11.333 27.076 1.00 42.84 391 HIS A C 1
ATOM 3199 O O . HIS A 1 391 ? 26.098 12.497 26.689 1.00 42.84 391 HIS A O 1
ATOM 3205 N N . SER A 1 392 ? 24.930 10.737 27.408 1.00 46.16 392 SER A N 1
ATOM 3206 C CA . SER A 1 392 ? 23.636 11.437 27.304 1.00 46.16 392 SER A CA 1
ATOM 3207 C C . SER A 1 392 ? 22.735 11.201 28.517 1.00 46.16 392 SER A C 1
ATOM 3209 O O . SER A 1 392 ? 22.414 10.056 28.842 1.00 46.16 392 SER A O 1
ATOM 3211 N N . THR A 1 393 ? 22.269 12.281 29.148 1.00 46.31 393 THR A N 1
ATOM 3212 C CA . THR A 1 393 ? 21.146 12.263 30.095 1.00 46.31 393 THR A CA 1
ATOM 3213 C C . THR A 1 393 ? 19.934 11.628 29.412 1.00 46.31 393 THR A C 1
ATOM 3215 O O . THR A 1 393 ? 19.460 12.114 28.387 1.00 46.31 393 THR A O 1
ATOM 3218 N N . GLY A 1 394 ? 19.475 10.489 29.939 1.00 55.66 394 GLY A N 1
ATOM 3219 C CA . GLY A 1 394 ? 18.425 9.686 29.313 1.00 55.66 394 GLY A CA 1
ATOM 3220 C C . GLY A 1 394 ? 17.151 10.498 29.088 1.00 55.66 394 GLY A C 1
ATOM 3221 O O . GLY A 1 394 ? 16.603 11.080 30.022 1.00 55.66 394 GLY A O 1
ATOM 3222 N N . THR A 1 395 ? 16.678 10.550 27.844 1.00 63.97 395 THR A N 1
ATOM 3223 C CA . THR A 1 395 ? 15.404 11.197 27.522 1.00 63.97 395 THR A CA 1
ATOM 3224 C C . THR A 1 395 ? 14.251 10.257 27.863 1.00 63.97 395 THR A C 1
ATOM 3226 O O . THR A 1 395 ? 14.297 9.063 27.557 1.00 63.97 395 THR A O 1
ATOM 3229 N N . LEU A 1 396 ? 13.228 10.799 28.523 1.00 71.31 396 LEU A N 1
ATOM 3230 C CA . LEU A 1 396 ? 12.035 10.078 28.957 1.00 71.31 396 LEU A CA 1
ATOM 3231 C C . LEU A 1 396 ? 10.837 10.491 28.110 1.00 71.31 396 LEU A C 1
ATOM 3233 O O . LEU A 1 396 ? 10.661 11.679 27.830 1.00 71.31 396 LEU A O 1
ATOM 3237 N N . TRP A 1 397 ? 9.981 9.530 27.762 1.00 77.81 397 TRP A N 1
ATOM 3238 C CA . TRP A 1 397 ? 8.710 9.839 27.118 1.00 77.81 397 TRP A CA 1
ATOM 3239 C C . TRP A 1 397 ? 7.601 8.861 27.474 1.00 77.81 397 TRP A C 1
ATOM 3241 O O . TRP A 1 397 ? 7.750 7.647 27.375 1.00 77.81 397 TRP A O 1
ATOM 3251 N N . VAL A 1 398 ? 6.459 9.415 27.864 1.00 84.62 398 VAL A N 1
ATOM 3252 C CA . VAL A 1 398 ? 5.197 8.697 28.031 1.00 84.62 398 VAL A CA 1
ATOM 3253 C C . VAL A 1 398 ? 4.478 8.544 26.687 1.00 84.62 398 VAL A C 1
ATOM 3255 O O . VAL A 1 398 ? 4.057 9.539 26.099 1.00 84.62 398 VAL A O 1
ATOM 3258 N N . LEU A 1 399 ? 4.284 7.307 26.232 1.00 86.56 399 LEU A N 1
ATOM 3259 C CA . LEU A 1 399 ? 3.459 6.999 25.058 1.00 86.56 399 LEU A CA 1
ATOM 3260 C C . LEU A 1 399 ? 2.224 6.191 25.469 1.00 86.56 399 LEU A C 1
ATOM 3262 O O . LEU A 1 399 ? 2.211 5.514 26.506 1.00 86.56 399 LEU A O 1
ATOM 3266 N N . ARG A 1 400 ? 1.188 6.247 24.631 1.00 87.75 400 ARG A N 1
ATOM 3267 C CA . ARG A 1 400 ? 0.023 5.366 24.722 1.00 87.75 400 ARG A CA 1
ATOM 3268 C C . ARG A 1 400 ? 0.476 3.964 24.312 1.00 87.75 400 ARG A C 1
ATOM 3270 O O . ARG A 1 400 ? 1.037 3.774 23.234 1.00 87.75 400 ARG A O 1
ATOM 3277 N N . ARG A 1 401 ? 0.306 2.990 25.198 1.00 90.12 401 ARG A N 1
ATOM 3278 C CA . ARG A 1 401 ? 0.624 1.579 24.977 1.00 90.12 401 ARG A CA 1
ATOM 3279 C C . ARG A 1 401 ? -0.682 0.818 24.815 1.00 90.12 401 ARG A C 1
ATOM 3281 O O . ARG A 1 401 ? -1.538 0.851 25.693 1.00 90.12 401 ARG A O 1
ATOM 3288 N N . ILE A 1 402 ? -0.813 0.119 23.700 1.00 89.00 402 ILE A N 1
ATOM 3289 C CA . ILE A 1 402 ? -1.976 -0.706 23.390 1.00 89.00 402 ILE A CA 1
ATOM 3290 C C . ILE A 1 402 ? -1.518 -2.160 23.368 1.00 89.00 402 ILE A C 1
ATOM 3292 O O . ILE A 1 402 ? -0.672 -2.544 22.556 1.00 89.00 402 ILE A O 1
ATOM 3296 N N . ILE A 1 403 ? -2.078 -2.967 24.263 1.00 87.50 403 ILE A N 1
ATOM 3297 C CA . ILE A 1 403 ? -1.848 -4.407 24.352 1.00 87.50 403 ILE A CA 1
ATOM 3298 C C . ILE A 1 403 ? -3.017 -5.105 23.668 1.00 87.50 403 ILE A C 1
ATOM 3300 O O . ILE A 1 403 ? -4.169 -4.960 24.067 1.00 87.50 403 ILE A O 1
ATOM 3304 N N . ILE A 1 404 ? -2.703 -5.864 22.630 1.00 89.25 404 ILE A N 1
ATOM 3305 C CA . ILE A 1 404 ? -3.645 -6.566 21.768 1.00 89.25 404 ILE A CA 1
ATOM 3306 C C . ILE A 1 404 ? -3.607 -8.037 22.143 1.00 89.25 404 ILE A C 1
ATOM 3308 O O . ILE A 1 404 ? -2.541 -8.652 22.088 1.00 89.25 404 ILE A O 1
ATOM 3312 N N . TRP A 1 405 ? -4.760 -8.605 22.468 1.00 86.81 405 TRP A N 1
ATOM 3313 C CA . TRP A 1 405 ? -4.925 -10.026 22.726 1.00 86.81 405 TRP A CA 1
ATOM 3314 C C . TRP A 1 405 ? -5.692 -10.678 21.580 1.00 86.81 405 TRP A C 1
ATOM 3316 O O . TRP A 1 405 ? -6.863 -10.381 21.363 1.00 86.81 405 TRP A O 1
ATOM 3326 N N . ASP A 1 406 ? -5.010 -11.545 20.836 1.00 87.62 406 ASP A N 1
ATOM 3327 C CA . ASP A 1 406 ? -5.599 -12.428 19.830 1.00 87.62 406 ASP A CA 1
ATOM 3328 C C . ASP A 1 406 ? -6.252 -13.616 20.546 1.00 87.62 406 ASP A C 1
ATOM 3330 O O . ASP A 1 406 ? -5.544 -14.423 21.153 1.00 87.62 406 ASP A O 1
ATOM 3334 N N . LYS A 1 407 ? -7.588 -13.695 20.519 1.00 87.31 407 LYS A N 1
ATOM 3335 C CA . LYS A 1 407 ? -8.343 -14.740 21.230 1.00 87.31 407 LYS A CA 1
ATOM 3336 C C . LYS A 1 407 ? -8.265 -16.093 20.533 1.00 87.31 407 LYS A C 1
ATOM 3338 O O . LYS A 1 407 ? -8.469 -17.107 21.190 1.00 87.31 407 LYS A O 1
ATOM 3343 N N . ASP A 1 408 ? -7.939 -16.113 19.243 1.00 83.50 408 ASP A N 1
ATOM 3344 C CA . ASP A 1 408 ? -7.858 -17.354 18.476 1.00 83.50 408 ASP A CA 1
ATOM 3345 C C . ASP A 1 408 ? -6.525 -18.068 18.736 1.00 83.50 408 ASP A C 1
ATOM 3347 O O . ASP A 1 408 ? -6.481 -19.292 18.833 1.00 83.50 408 ASP A O 1
ATOM 3351 N N . SER A 1 409 ? -5.426 -17.312 18.861 1.00 84.06 409 SER A N 1
ATOM 3352 C CA . SER A 1 409 ? -4.088 -17.870 19.120 1.00 84.06 409 SER A CA 1
ATOM 3353 C C . SER A 1 409 ? -3.608 -17.727 20.568 1.00 84.06 409 SER A C 1
ATOM 3355 O O . SER A 1 409 ? -2.449 -18.030 20.841 1.00 84.06 409 SER A O 1
ATOM 3357 N N . ASP A 1 410 ? -4.429 -17.144 21.440 1.00 86.00 410 ASP A N 1
ATOM 3358 C CA . ASP A 1 410 ? -4.095 -16.735 22.812 1.00 86.00 410 ASP A CA 1
ATOM 3359 C C . ASP A 1 410 ? -2.788 -15.921 22.935 1.00 86.00 410 ASP A C 1
ATOM 3361 O O . ASP A 1 410 ? -2.045 -15.988 23.913 1.00 86.00 410 ASP A O 1
ATOM 3365 N N . ARG A 1 411 ? -2.466 -15.130 21.903 1.00 84.81 411 ARG A N 1
ATOM 3366 C CA . ARG A 1 411 ? -1.209 -14.372 21.849 1.00 84.81 411 ARG A CA 1
ATOM 3367 C C . ARG A 1 411 ? -1.458 -12.914 22.175 1.00 84.81 411 ARG A C 1
ATOM 3369 O O . ARG A 1 411 ? -2.337 -12.280 21.593 1.00 84.81 411 ARG A O 1
ATOM 3376 N N . ARG A 1 412 ? -0.606 -12.354 23.031 1.00 86.69 412 ARG A N 1
ATOM 3377 C CA . ARG A 1 412 ? -0.618 -10.932 23.374 1.00 86.69 412 ARG A CA 1
ATOM 3378 C C . ARG A 1 412 ? 0.589 -10.219 22.781 1.00 86.69 412 ARG A C 1
ATOM 3380 O O . ARG A 1 412 ? 1.704 -10.737 22.813 1.00 86.69 412 ARG A O 1
ATOM 3387 N N . VAL A 1 413 ? 0.359 -9.049 22.201 1.00 85.75 413 VAL A N 1
ATOM 3388 C CA . VAL A 1 413 ? 1.399 -8.183 21.628 1.00 85.75 413 VAL A CA 1
ATOM 3389 C C . VAL A 1 413 ? 1.135 -6.743 22.033 1.00 85.75 413 VAL A C 1
ATOM 3391 O O . VAL A 1 413 ? -0.018 -6.358 22.190 1.00 85.75 413 VAL A O 1
ATOM 3394 N N . ALA A 1 414 ? 2.184 -5.944 22.190 1.00 86.06 414 ALA A N 1
ATOM 3395 C CA . ALA A 1 414 ? 2.048 -4.540 22.545 1.00 86.06 414 ALA A CA 1
ATOM 3396 C C . ALA A 1 414 ? 2.528 -3.633 21.411 1.00 86.06 414 ALA A C 1
ATOM 3398 O O . ALA A 1 414 ? 3.472 -3.953 20.683 1.00 86.06 414 ALA A O 1
ATOM 3399 N N . CYS A 1 415 ? 1.880 -2.485 21.284 1.00 87.12 415 CYS A N 1
ATOM 3400 C CA . CYS A 1 415 ? 2.304 -1.398 20.420 1.00 87.12 415 CYS A CA 1
ATOM 3401 C C . CYS A 1 415 ? 2.344 -0.088 21.207 1.00 87.12 415 CYS A C 1
ATOM 3403 O O . CYS A 1 415 ? 1.615 0.093 22.184 1.00 87.12 415 CYS A O 1
ATOM 3405 N N . ALA A 1 416 ? 3.241 0.800 20.796 1.00 87.50 416 ALA A N 1
ATOM 3406 C CA . ALA A 1 416 ? 3.393 2.140 21.331 1.00 87.50 416 ALA A CA 1
ATOM 3407 C C . ALA A 1 416 ? 2.940 3.144 20.272 1.00 87.50 416 ALA A C 1
ATOM 3409 O O . ALA A 1 416 ? 3.253 2.998 19.088 1.00 87.50 416 ALA A O 1
ATOM 3410 N N . THR A 1 417 ? 2.198 4.158 20.693 1.00 87.12 417 THR A N 1
ATOM 3411 C CA . THR A 1 417 ? 1.647 5.167 19.798 1.00 87.12 417 THR A CA 1
ATOM 3412 C C . THR A 1 417 ? 1.591 6.532 20.478 1.00 87.12 417 THR A C 1
ATOM 3414 O O . THR A 1 417 ? 1.427 6.641 21.696 1.00 87.12 417 THR A O 1
ATOM 3417 N N . GLN A 1 418 ? 1.758 7.580 19.677 1.00 86.62 418 GLN A N 1
ATOM 3418 C CA . GLN A 1 418 ? 1.435 8.961 20.048 1.00 86.62 418 GLN A CA 1
ATOM 3419 C C . GLN A 1 418 ? 0.104 9.401 19.410 1.00 86.62 418 GLN A C 1
ATOM 3421 O O . GLN A 1 418 ? -0.296 10.550 19.540 1.00 86.62 418 GLN A O 1
ATOM 3426 N N . ASP A 1 419 ? -0.582 8.497 18.708 1.00 83.94 419 ASP A N 1
ATOM 3427 C CA . ASP A 1 419 ? -1.846 8.804 18.065 1.00 83.94 419 ASP A CA 1
ATOM 3428 C C . ASP A 1 419 ? -2.976 8.941 19.093 1.00 83.94 419 ASP A C 1
ATOM 3430 O O . ASP A 1 419 ? -3.305 8.007 19.836 1.00 83.94 419 ASP A O 1
ATOM 3434 N N . ASP A 1 420 ? -3.557 10.134 19.116 1.00 81.50 420 ASP A N 1
ATOM 3435 C CA . ASP A 1 420 ? -4.691 10.534 19.945 1.00 81.50 420 ASP A CA 1
ATOM 3436 C C . ASP A 1 420 ? -5.999 10.648 19.144 1.00 81.50 420 ASP A C 1
ATOM 3438 O O . ASP A 1 420 ? -7.059 10.882 19.721 1.00 81.50 420 ASP A O 1
ATOM 3442 N N . GLN A 1 421 ? -5.934 10.467 17.821 1.00 79.94 421 GLN A N 1
ATOM 3443 C CA . GLN A 1 421 ? -7.070 10.626 16.914 1.00 79.94 421 GLN A CA 1
ATOM 3444 C C . GLN A 1 421 ? -7.807 9.313 16.636 1.00 79.94 421 GLN A C 1
ATOM 3446 O O . GLN A 1 421 ? -9.034 9.325 16.533 1.00 79.94 421 GLN A O 1
ATOM 3451 N N . GLU A 1 422 ? -7.094 8.197 16.459 1.00 79.12 422 GLU A N 1
ATOM 3452 C CA . GLU A 1 422 ? -7.701 6.887 16.222 1.00 79.12 422 GLU A CA 1
ATOM 3453 C C . GLU A 1 422 ? -7.883 6.110 17.521 1.00 79.12 422 GLU A C 1
ATOM 3455 O O . GLU A 1 422 ? -7.044 6.095 18.430 1.00 79.12 422 GLU A O 1
ATOM 3460 N N . ASP A 1 423 ? -9.018 5.424 17.594 1.00 80.31 423 ASP A N 1
ATOM 3461 C CA . ASP A 1 423 ? -9.296 4.522 18.692 1.00 80.31 423 ASP A CA 1
ATOM 3462 C C . ASP A 1 423 ? -8.448 3.244 18.599 1.00 80.31 423 ASP A C 1
ATOM 3464 O O . ASP A 1 423 ? -7.812 2.911 17.592 1.00 80.31 423 ASP A O 1
ATOM 3468 N N . THR A 1 424 ? -8.438 2.512 19.704 1.00 77.62 424 THR A N 1
ATOM 3469 C CA . THR A 1 424 ? -7.662 1.283 19.868 1.00 77.62 424 THR A CA 1
ATOM 3470 C C . THR A 1 424 ? -8.022 0.244 18.807 1.00 77.62 424 THR A C 1
ATOM 3472 O O . THR A 1 424 ? -7.144 -0.425 18.270 1.00 77.62 424 THR A O 1
ATOM 3475 N N . ILE A 1 425 ? -9.305 0.136 18.456 1.00 74.44 425 ILE A N 1
ATOM 3476 C CA . ILE A 1 425 ? -9.806 -0.833 17.475 1.00 74.44 425 ILE A CA 1
ATOM 3477 C C . ILE A 1 425 ? -9.273 -0.506 16.075 1.00 74.44 425 ILE A C 1
ATOM 3479 O O . ILE A 1 425 ? -8.812 -1.400 15.362 1.00 74.44 425 ILE A O 1
ATOM 3483 N N . THR A 1 426 ? -9.280 0.771 15.691 1.00 74.19 426 THR A N 1
ATOM 3484 C CA . THR A 1 426 ? -8.822 1.241 14.380 1.00 74.19 426 THR A CA 1
ATOM 3485 C C . THR A 1 426 ? -7.320 1.028 14.212 1.00 74.19 426 THR A C 1
ATOM 3487 O O . THR A 1 426 ? -6.892 0.499 13.182 1.00 74.19 426 THR A O 1
ATOM 3490 N N . ILE A 1 427 ? -6.525 1.338 15.241 1.00 74.38 427 ILE A N 1
ATOM 3491 C CA . ILE A 1 427 ? -5.072 1.104 15.239 1.00 74.38 427 ILE A CA 1
ATOM 3492 C C . ILE A 1 427 ? -4.761 -0.390 15.048 1.00 74.38 427 ILE A C 1
ATOM 3494 O O . ILE A 1 427 ? -3.893 -0.753 14.252 1.00 74.38 427 ILE A O 1
ATOM 3498 N N . ILE A 1 428 ? -5.511 -1.270 15.716 1.00 69.38 428 ILE A N 1
ATOM 3499 C CA . ILE A 1 428 ? -5.358 -2.731 15.609 1.00 69.38 428 ILE A CA 1
ATOM 3500 C C . ILE A 1 428 ? -5.760 -3.233 14.219 1.00 69.38 428 ILE A C 1
ATOM 3502 O O . ILE A 1 428 ? -5.057 -4.061 13.631 1.00 69.38 428 ILE A O 1
ATOM 3506 N N . GLY A 1 429 ? -6.858 -2.700 13.677 1.00 65.44 429 GLY A N 1
ATOM 3507 C CA . GLY A 1 429 ? -7.321 -2.958 12.316 1.00 65.44 429 GLY A CA 1
ATOM 3508 C C . GLY A 1 429 ? -6.255 -2.668 11.267 1.00 65.44 429 GLY A C 1
ATOM 3509 O O . GLY A 1 429 ? -5.979 -3.499 10.399 1.00 65.44 429 GLY A O 1
ATOM 3510 N N . ARG A 1 430 ? -5.611 -1.505 11.382 1.00 65.00 430 ARG A N 1
ATOM 3511 C CA . ARG A 1 430 ? -4.598 -1.042 10.429 1.00 65.00 430 ARG A CA 1
ATOM 3512 C C . ARG A 1 430 ? -3.260 -1.739 10.630 1.00 65.00 430 ARG A C 1
ATOM 3514 O O . ARG A 1 430 ? -2.689 -2.225 9.663 1.00 65.00 430 ARG A O 1
ATOM 3521 N N . GLY A 1 431 ? -2.792 -1.926 11.861 1.00 52.97 431 GLY A N 1
ATOM 3522 C CA . GLY A 1 431 ? -1.508 -2.586 12.136 1.00 52.97 431 GLY A CA 1
ATOM 3523 C C . GLY A 1 431 ? -1.366 -4.008 11.562 1.00 52.97 431 GLY A C 1
ATOM 3524 O O . GLY A 1 431 ? -0.244 -4.479 11.388 1.00 52.97 431 GLY A O 1
ATOM 3525 N N . ARG A 1 432 ? -2.477 -4.693 11.238 1.00 54.31 432 ARG A N 1
ATOM 3526 C CA . ARG A 1 432 ? -2.485 -6.038 10.626 1.00 54.31 432 ARG A CA 1
ATOM 3527 C C . ARG A 1 432 ? -2.934 -6.092 9.159 1.00 54.31 432 ARG A C 1
ATOM 3529 O O . ARG A 1 432 ? -2.952 -7.181 8.582 1.00 54.31 432 ARG A O 1
ATOM 3536 N N . GLY A 1 433 ? -3.283 -4.963 8.544 1.00 42.78 433 GLY A N 1
ATOM 3537 C CA . GLY A 1 433 ? -3.604 -4.896 7.119 1.00 42.78 433 GLY A CA 1
ATOM 3538 C C . GLY A 1 433 ? -2.342 -5.022 6.265 1.00 42.78 433 GLY A C 1
ATOM 3539 O O . GLY A 1 433 ? -1.479 -4.152 6.306 1.00 42.78 433 GLY A O 1
ATOM 3540 N N . ARG A 1 434 ? -2.237 -6.087 5.461 1.00 34.31 434 ARG A N 1
ATOM 3541 C CA . ARG A 1 434 ? -1.266 -6.168 4.357 1.00 34.31 434 ARG A CA 1
ATOM 3542 C C . ARG A 1 434 ? -1.742 -5.253 3.223 1.00 34.31 434 ARG A C 1
ATOM 3544 O O . ARG A 1 434 ? -2.337 -5.725 2.259 1.00 34.31 434 ARG A O 1
ATOM 3551 N N . GLY A 1 435 ? -1.572 -3.942 3.376 1.00 33.78 435 GLY A N 1
ATOM 3552 C CA . GLY A 1 435 ? -1.707 -3.005 2.258 1.00 33.78 435 GLY A CA 1
ATOM 3553 C C . GLY A 1 435 ? -0.575 -3.231 1.255 1.00 33.78 435 GLY A C 1
ATOM 3554 O O . GLY A 1 435 ? 0.512 -3.632 1.665 1.00 33.78 435 GLY A O 1
ATOM 3555 N N . LEU A 1 436 ? -0.828 -3.028 -0.044 1.00 28.14 436 LEU A N 1
ATOM 3556 C CA . LEU A 1 436 ? 0.185 -3.166 -1.096 1.00 28.14 436 LEU A CA 1
ATOM 3557 C C . LEU A 1 436 ? 1.465 -2.406 -0.713 1.00 28.14 436 LEU A C 1
ATOM 3559 O O . LEU A 1 436 ? 1.474 -1.180 -0.623 1.00 28.14 436 LEU A O 1
ATOM 3563 N N . TYR A 1 437 ? 2.543 -3.153 -0.489 1.00 38.00 437 TYR A N 1
ATOM 3564 C CA . TYR A 1 437 ? 3.857 -2.604 -0.192 1.00 38.00 437 TYR A CA 1
ATOM 3565 C C . TYR A 1 437 ? 4.501 -2.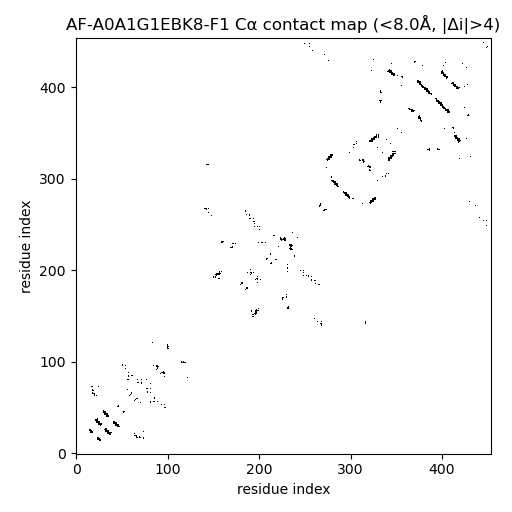123 -1.492 1.00 38.00 437 TYR A C 1
ATOM 3567 O O . TYR A 1 437 ? 4.642 -2.887 -2.451 1.00 38.00 437 TYR A O 1
ATOM 3575 N N . LEU A 1 438 ? 4.902 -0.854 -1.527 1.00 32.66 438 LEU A N 1
ATOM 3576 C CA . LEU A 1 438 ? 5.572 -0.246 -2.670 1.00 32.66 438 LEU A CA 1
ATOM 3577 C C . LEU A 1 438 ? 7.035 -0.729 -2.740 1.00 32.66 438 LEU A C 1
ATOM 3579 O O . LEU A 1 438 ? 7.958 -0.024 -2.348 1.00 32.66 438 LEU A O 1
ATOM 3583 N N . TYR A 1 439 ? 7.263 -1.935 -3.264 1.00 27.41 439 TYR A N 1
ATOM 3584 C CA . TYR A 1 439 ? 8.615 -2.458 -3.532 1.00 27.41 439 TYR A CA 1
ATOM 3585 C C . TYR A 1 439 ? 9.306 -1.794 -4.741 1.00 27.41 439 TYR A C 1
ATOM 3587 O O . TYR A 1 439 ? 10.478 -2.055 -5.003 1.00 27.41 439 TYR A O 1
ATOM 3595 N N . LEU A 1 440 ? 8.618 -0.906 -5.469 1.00 25.95 440 LEU A N 1
ATOM 3596 C CA . LEU A 1 440 ? 9.160 -0.255 -6.667 1.00 25.95 440 LEU A CA 1
ATOM 3597 C C . LEU A 1 440 ? 10.132 0.901 -6.352 1.00 25.95 440 LEU A C 1
ATOM 3599 O O . LEU A 1 440 ? 11.019 1.194 -7.153 1.00 25.95 440 LEU A O 1
ATOM 3603 N N . PHE A 1 441 ? 9.998 1.526 -5.175 1.00 29.66 441 PHE A N 1
ATOM 3604 C CA . PHE A 1 441 ? 10.750 2.731 -4.789 1.00 29.66 441 PHE A CA 1
ATOM 3605 C C . PHE A 1 441 ? 12.256 2.473 -4.636 1.00 29.66 441 PHE A C 1
ATOM 3607 O O . PHE A 1 441 ? 13.078 3.355 -4.864 1.00 29.66 441 PHE A O 1
ATOM 3614 N N . LEU A 1 442 ? 12.630 1.243 -4.278 1.00 30.52 442 LEU A N 1
ATOM 3615 C CA . LEU A 1 442 ? 14.007 0.913 -3.934 1.00 30.52 442 LEU A CA 1
ATOM 3616 C C . LEU A 1 442 ? 14.844 0.491 -5.152 1.00 30.52 442 LEU A C 1
ATOM 3618 O O . LEU A 1 442 ? 16.041 0.764 -5.201 1.00 30.52 442 LEU A O 1
ATOM 3622 N N . TYR A 1 443 ? 14.218 -0.124 -6.160 1.00 31.86 443 TYR A N 1
ATOM 3623 C CA . TYR A 1 443 ? 14.926 -0.623 -7.343 1.00 31.86 443 TYR A CA 1
ATOM 3624 C C . TYR A 1 443 ? 15.233 0.485 -8.358 1.00 31.86 443 TYR A C 1
ATOM 3626 O O . TYR A 1 443 ? 16.357 0.559 -8.845 1.00 31.86 443 TYR A O 1
ATOM 3634 N N . LEU A 1 444 ? 14.289 1.396 -8.629 1.00 30.56 444 LEU A N 1
ATOM 3635 C CA . LEU A 1 444 ? 14.547 2.536 -9.522 1.00 30.56 444 LEU A CA 1
ATOM 3636 C C . LEU A 1 444 ? 15.544 3.533 -8.914 1.00 30.56 444 LEU A C 1
ATOM 3638 O O . LEU A 1 444 ? 16.407 4.027 -9.632 1.00 30.56 444 LEU A O 1
ATOM 3642 N N . TYR A 1 445 ? 15.494 3.777 -7.600 1.00 32.84 445 TYR A N 1
ATOM 3643 C CA . TYR A 1 445 ? 16.446 4.663 -6.920 1.00 32.84 445 TYR A CA 1
ATOM 3644 C C . TYR A 1 445 ? 17.880 4.104 -6.939 1.00 32.84 445 TYR A C 1
ATOM 3646 O O . TYR A 1 445 ? 18.817 4.831 -7.262 1.00 32.84 445 TYR A O 1
ATOM 3654 N N . LEU A 1 446 ? 18.065 2.802 -6.678 1.00 34.25 446 LEU A N 1
ATOM 3655 C CA . LEU A 1 446 ? 19.387 2.161 -6.736 1.00 34.25 446 LEU A CA 1
ATOM 3656 C C . LEU A 1 446 ? 19.986 2.135 -8.153 1.00 34.25 446 LEU A C 1
ATOM 3658 O O . LEU A 1 446 ? 21.202 2.243 -8.284 1.00 34.25 446 LEU A O 1
ATOM 3662 N N . TYR A 1 447 ? 19.159 2.024 -9.199 1.00 40.75 447 TYR A N 1
ATOM 3663 C CA . TYR A 1 447 ? 19.635 1.961 -10.587 1.00 40.75 447 TYR A CA 1
ATOM 3664 C C . TYR A 1 447 ? 19.774 3.326 -11.280 1.00 40.75 447 TYR A C 1
ATOM 3666 O O . TYR A 1 447 ? 20.641 3.464 -12.138 1.00 40.75 447 TYR A O 1
ATOM 3674 N N . LEU A 1 448 ? 18.961 4.329 -10.924 1.00 34.28 448 LEU A N 1
ATOM 3675 C CA . LEU A 1 448 ? 19.015 5.664 -11.544 1.00 34.28 448 LEU A CA 1
ATOM 3676 C C . LEU A 1 448 ? 19.851 6.683 -10.757 1.00 34.28 448 LEU A C 1
ATOM 3678 O O . LEU A 1 448 ? 20.348 7.634 -11.353 1.00 34.28 448 LEU A O 1
ATOM 3682 N N . VAL A 1 449 ? 20.010 6.508 -9.438 1.00 34.84 449 VAL A N 1
ATOM 3683 C CA . VAL A 1 449 ? 20.696 7.479 -8.555 1.00 34.84 449 VAL A CA 1
ATOM 3684 C C . VAL A 1 449 ? 22.016 6.929 -7.996 1.00 34.84 449 VAL A C 1
ATOM 3686 O O . VAL A 1 449 ? 22.828 7.681 -7.455 1.00 34.84 449 VAL A O 1
ATOM 3689 N N . GLY A 1 450 ? 22.284 5.628 -8.150 1.00 28.77 450 GLY A N 1
ATOM 3690 C CA . GLY A 1 450 ? 23.569 5.048 -7.771 1.00 28.77 450 GLY A CA 1
ATOM 3691 C C . GLY A 1 450 ? 24.708 5.619 -8.627 1.00 28.77 450 GLY A C 1
ATOM 3692 O O . GLY A 1 450 ? 24.549 5.723 -9.846 1.00 28.77 450 GLY A O 1
ATOM 3693 N N . PRO A 1 451 ? 25.872 5.971 -8.045 1.00 30.88 451 PRO A N 1
ATOM 3694 C CA . PRO A 1 451 ? 27.046 6.226 -8.857 1.00 30.88 451 PRO A CA 1
ATOM 3695 C C . PRO A 1 451 ? 27.336 4.930 -9.614 1.00 30.88 451 PRO A C 1
ATOM 3697 O O . PRO A 1 451 ? 27.660 3.909 -9.005 1.00 30.88 451 PRO A O 1
ATOM 3700 N N . LEU A 1 452 ? 27.196 4.967 -10.939 1.00 32.41 452 LEU A N 1
ATOM 3701 C CA . LEU A 1 452 ? 27.829 4.010 -11.839 1.00 32.41 452 LEU A CA 1
ATOM 3702 C C . LEU A 1 452 ? 29.343 4.195 -11.688 1.00 32.41 452 LEU A C 1
ATOM 3704 O O . LEU A 1 452 ? 29.993 4.851 -12.493 1.00 32.41 452 LEU A O 1
ATOM 3708 N N . GLY A 1 453 ? 29.875 3.685 -10.581 1.00 27.42 453 GLY A N 1
ATOM 3709 C CA . GLY A 1 453 ? 31.287 3.455 -10.370 1.00 27.42 453 GLY A CA 1
ATOM 3710 C C . GLY A 1 453 ? 31.611 2.077 -10.918 1.00 27.42 453 GLY A C 1
ATOM 3711 O O . GLY A 1 453 ? 31.433 1.076 -10.223 1.00 27.42 453 GLY A O 1
ATOM 3712 N N . TYR A 1 454 ? 32.057 2.057 -12.168 1.00 29.41 454 TYR A N 1
ATOM 3713 C CA . TYR A 1 454 ? 33.125 1.160 -12.583 1.00 29.41 454 TYR A CA 1
ATOM 3714 C C . TYR A 1 454 ? 34.412 1.966 -12.673 1.00 29.41 454 TYR A C 1
ATOM 3716 O O . TYR A 1 454 ? 34.334 3.114 -13.169 1.00 29.41 454 TYR A O 1
#

Foldseek 3Di:
DDDDDPDPPPPDDPQWQAQDPQWTWHDPPDFWIFIDHVNHGPDIGGHPDPLSVLVVLLCCCPPVVTHLVSSCVVVVHDSVVSVLSNVLCVVPNSVSSDDQDPDDDDDDPPPPPPPTDDDDPPVVVVVVVVVVVVVVVVVLLDLPDPDPDQDPQDAAALFLVDDDDDDDAPLVVVLVVVVVCCVQQVNQVLLRSQQGNLSLLVVLVSSCVVVVNPDLVCCVVDPQQRSQVSSRHRGHDDSVVSVVSLVSSLVSVCLVVSVVVSVVSCVSSVLDDLQEAEQEQDWAQDDDPDDDPDTDGSLVVCLQVVVVVQCVSCVSVVNAGHEYEYEQNNDDPVSVVSCVPGWYKYWPNDDDQVVLLPDDPVQWDDWDDAPNWIKTKHKDWDKDWGDDDPPDDIDIDIWIKIWMAGPVVRGITIMTTNDPPDDNVVCVNVNPDPRDDCPVVPVSCCSSVPPPDD

pLDDT: mean 70.45, std 17.62, range [25.95, 92.06]

Nearest PDB structures (foldseek):
  8tv0-assembly1_E  TM=4.416E-01  e=2.793E+00  Xenorhabdus nematophila
  6rw8-assembly1_A  TM=3.333E-01  e=1.495E+00  Xenorhabdus nematophila
  5yfg-assembly1_A  TM=3.606E-01  e=2.942E+00  Homo sapiens
  6rw6-assembly1_B  TM=1.521E-01  e=2.517E+00  Photorhabdus luminescens
  8tqe-assembly1_E  TM=1.549E-01  e=2.651E+00  Xenorhabdus nematophila

Secondary structure (DSSP, 8-state):
-----SS------TTPEEEETTEEEEEETTTEEEEEETTEEEEEEE--SHHHHHHHHHHHHHTS---HHHHHHHHT--HHHHHHHHHHHHHHGGGGGSPPP-----TT--TTTTSS--S-HHHHHHHHHHHHHHHHHHHHT-----PPP----PPPP--S-S---S---TTHHHHHHHHHHHHHH-HHHHHHHHHGGGHHHHHHHHHHHHTT--SGGGGGGS-HHHHHHHTTSSSPPPHHHHHHHHHHHHHT--HHHHHHHHHHHHHHTT-S-SSEEEE---EEE---SS----EEEHHHHHHHHHHHHHHHHHGGGTTPPPEEEE-GGG--HHHHHHTTTS-EEEE-SS--HHHHHTS-GGGS---EEETTEEEEEEEEEEEEE----TTSPPPEEEEEEEEEEETTTTEEEEEEE---SS-HHHHHHHHT------THHHHHHHHHSS----

Radius of gyration: 32.23 Å; Cα contacts (8 Å, |Δi|>4): 532; chains: 1; bounding box: 102×64×82 Å